Protein AF-A0AAE0T782-F1 (afdb_monomer)

Secondary structure (DSSP, 8-state):
-HHHHHHTT---SSS-GGGGGGSHHHHT-TTS-HHHHHHHHHHHHHHGGG-TTS-HHHHHHHTT---S---HHHHHHHHHHHHH---S-HHHHHHHHHHHHHHHTTS--TT-PPPPHHHHHHHHHHH---TTS-EEETT-TTTHHHHHHHHHHHHHTSTTPPPHHHHHHHHHHEEEEES-HHHHHHHHHHHHHTT-SS-EEEE--TTT--TTTT--EEEEEE---S-PPTT-----TT-SS----HHHHHHHHHHHTEEEEEEEEEEEETHHHH--SHHHHHHHHHHHHTTEEEEEEPPTTTBTTTB---EEEEEEETTHHHH-S--EEEE-S-EEE-SSTT--EEEEE-HHHHHS-TTEEEEEETTEEEEEEEETTTTEEEB-HHHHHHHHTS-HHHHHHHHHHHHHTTSS-HHHHEEEEEEEEEETTEEEEEEEEEE-HHHHHHHHHHH-HHHHHHHHHHHHHHHHHHHHHSS---HHHHHHHHHHHHHHHHHHHHTS-GGG---HHHHHHHHHHHHHHHHHHHHHHTT-PPP-----------HHHHHHHHHHHHHHHHHTTSS-TTBT-BSSTTHHHHHHHHHH-EETTEESS-SHHHHHHHHHHHHHHH--BSB-HHHHHHHHHHTS---TT-TTSGGG--

Mean predicted aligned error: 19.66 Å

Radius of gyration: 34.36 Å; Cα contacts (8 Å, |Δi|>4): 889; chains: 1; bounding box: 90×82×89 Å

Nearest PDB structures (foldseek):
  2okc-assembly1_A  TM=8.346E-01  e=3.094E-20  Bacteroides thetaiotaomicron VPI-5482
  2okc-assembly2_B  TM=7.590E-01  e=5.623E-20  Bacteroides thetaiotaomicron VPI-5482
  5ybb-assembly1_B  TM=7.592E-01  e=6.136E-19  Caldanaerobacter subterraneus subsp. tengcongensis MB4
  7vs4-assembly1_A  TM=6.029E-01  e=6.369E-18  Aquipseudomonas alcaligenes
  7eew-assembly1_A  TM=5.340E-01  e=2.665E-16  Vibrio vulnificus YJ016

Organism: NCBI:txid2493646

Sequence (646 aa):
MDKESESIGGKATFFAEDFSQYSWTKLLNNKLSGQERLDLYVRAITNMPNNPHIPQLFRDIFKGAFLPYNDPRTLWLFLKEINEFNYEHSENLGNAFEYLLSILGSQGDAGQFRTPRHIIDFIVEVVDPKKNETILDPACGTAGFLISAYKHILKQNKEKSLTPDEKLKLMNNLAGYDISPDMVKLALVNMYLHGFLEPKIHEYDTLTSDKRWDETFDVILANPPFMTPKGGIVPHKRFSIQANRAEVLFVDYIMEHLTIKGRAGIIVPEGIIFQSKNTYTALRKKLLEDGLFAVVSLPAGVFNPYSGVKTSILFFDNEVSKRTKDFLFVKIQNDGFDLGAQRRPIDKNDLPLANTDKSLVLYQSSKGSIEFKGDFSNDTFWATQAQIAEVFGVERSVITKHIKSIYEDNEVDKNSTCAFFAQVQKEGNRLVERQIEFYNLDIILSVGYRTNSKIAIEFRKWATKTLKEHLIKGYTINKKRIKQNYDEFIQAVNNIHALLPQETRLDTKNILELVKEFAPTFSSIDNYDKNKLSPIGKTKSKIKIAGEELVEAVRALKNELIKKGEATVLFAKEKNEGVLAGILGNVMQTVFGEDAYKTAEEKAAHLLYFIVKNHPFDDGNKRTGAFAFKNHPRDTHTTHAACRRK

pLDDT: mean 74.72, std 18.59, range [29.75, 98.81]

InterPro domains:
  IPR002052 DNA methylase, N-6 adenine-specific, conserved site [PS00092] (220-226)
  IPR003356 DNA methylase, adenine-specific [PF02384] (91-366)
  IPR003812 Fido domain [PF02661] (552-629)
  IPR003812 Fido domain [PS51459] (545-646)
  IPR011204 Virulence protein RhuM-like [PF13310] (416-491)
  IPR029063 S-adenosyl-L-methionine-dependent methyltransferase superfamily [G3DSA:3.40.50.150] (114-387)
  IPR029063 S-adenosyl-L-methionine-dependent methyltransferase superfamily [SSF53335] (17-435)
  IPR036597 Fido-like domain superfamily [SSF140931] (597-627)
  IPR038333 Type I restriction enzyme EcoKI-like, methylase subunit, N-terminal domain superfamily [G3DSA:1.20.1260.30] (2-113)
  IPR051537 DNA Adenine N(4)/N(6)-Methyltransferase [PTHR42933] (6-352)
  IPR053737 Type II TA System Toxin [G3DSA:1.20.120.1870] (550-631)

Structure (mmCIF, N/CA/C/O backbone):
data_AF-A0AAE0T782-F1
#
_entry.id   AF-A0AAE0T782-F1
#
loop_
_atom_site.group_PDB
_atom_site.id
_atom_site.type_symbol
_atom_site.label_atom_id
_atom_site.label_alt_id
_atom_site.label_comp_id
_atom_site.label_asym_id
_atom_site.label_entity_id
_atom_site.label_seq_id
_atom_site.pdbx_PDB_ins_code
_atom_site.Cartn_x
_atom_site.Cartn_y
_atom_site.Cartn_z
_atom_site.occupancy
_atom_site.B_iso_or_equiv
_atom_site.auth_seq_id
_atom_site.auth_comp_id
_atom_site.auth_asym_id
_atom_site.auth_atom_id
_atom_site.pdbx_PDB_model_num
ATOM 1 N N . MET A 1 1 ? -2.080 -20.834 -28.625 1.00 65.75 1 MET A N 1
ATOM 2 C CA . MET A 1 1 ? -2.727 -19.826 -29.502 1.00 65.75 1 MET A CA 1
ATOM 3 C C . MET A 1 1 ? -2.312 -19.956 -30.968 1.00 65.75 1 MET A C 1
ATOM 5 O O . MET A 1 1 ? -2.855 -20.851 -31.584 1.00 65.75 1 MET A O 1
ATOM 9 N N . ASP A 1 2 ? -1.373 -19.190 -31.551 1.00 78.25 2 ASP A N 1
ATOM 10 C CA . ASP A 1 2 ? -1.101 -19.295 -33.013 1.00 78.25 2 ASP A CA 1
ATOM 11 C C . ASP A 1 2 ? -0.655 -20.705 -33.444 1.00 78.25 2 ASP A C 1
ATOM 13 O O . ASP A 1 2 ? -1.287 -21.306 -34.304 1.00 78.25 2 ASP A O 1
ATOM 17 N N . LYS A 1 3 ? 0.339 -21.298 -32.765 1.00 76.75 3 LYS A N 1
ATOM 18 C CA . LYS A 1 3 ? 0.774 -22.688 -33.028 1.00 76.75 3 LYS A CA 1
ATOM 19 C C . LYS A 1 3 ? -0.339 -23.724 -32.851 1.00 76.75 3 LYS A C 1
ATOM 21 O O . LYS A 1 3 ? -0.349 -24.754 -33.510 1.00 76.75 3 LYS A O 1
ATOM 26 N N . GLU A 1 4 ? -1.240 -23.467 -31.913 1.00 73.75 4 GLU A N 1
ATOM 27 C CA . GLU A 1 4 ? -2.342 -24.362 -31.563 1.00 73.75 4 GLU A CA 1
ATOM 28 C C . GLU A 1 4 ? -3.444 -24.284 -32.625 1.00 73.75 4 GLU A C 1
ATOM 30 O O . GLU A 1 4 ? -3.885 -25.318 -33.113 1.00 73.75 4 GLU A O 1
ATOM 35 N N . SER A 1 5 ? -3.774 -23.069 -33.077 1.00 76.50 5 SER A N 1
ATOM 36 C CA . SER A 1 5 ? -4.624 -22.804 -34.243 1.00 76.50 5 SER A CA 1
ATOM 37 C C . SER A 1 5 ? -4.058 -23.492 -35.485 1.00 76.50 5 SER A C 1
ATOM 39 O O . SER A 1 5 ? -4.759 -24.260 -36.136 1.00 76.50 5 SER A O 1
ATOM 41 N N . GLU A 1 6 ? -2.767 -23.313 -35.771 1.00 81.56 6 GLU A N 1
ATOM 42 C CA . GLU A 1 6 ? -2.097 -23.959 -36.906 1.00 81.56 6 GLU A CA 1
ATOM 43 C C . GLU A 1 6 ? -2.102 -25.493 -36.796 1.00 81.56 6 GLU A C 1
ATOM 45 O O . GLU A 1 6 ? -2.339 -26.177 -37.791 1.00 81.56 6 GLU A O 1
ATOM 50 N N . SER A 1 7 ? -1.904 -26.054 -35.595 1.00 77.12 7 SER A N 1
ATOM 51 C CA . SER A 1 7 ? -1.893 -27.512 -35.388 1.00 77.12 7 SER A CA 1
ATOM 52 C C . SER A 1 7 ? -3.234 -28.195 -35.659 1.00 77.12 7 SER A C 1
ATOM 54 O O . SER A 1 7 ? -3.253 -29.377 -35.994 1.00 77.12 7 SER A O 1
ATOM 56 N N . ILE A 1 8 ? -4.343 -27.455 -35.562 1.00 83.69 8 ILE A N 1
ATOM 57 C CA . ILE A 1 8 ? -5.694 -27.943 -35.872 1.00 83.69 8 ILE A CA 1
ATOM 58 C C . ILE A 1 8 ? -6.179 -27.492 -37.263 1.00 83.69 8 ILE A C 1
ATOM 60 O O . ILE A 1 8 ? -7.358 -27.633 -37.579 1.00 83.69 8 ILE A O 1
ATOM 64 N N . GLY A 1 9 ? -5.283 -26.961 -38.108 1.00 77.62 9 GLY A N 1
ATOM 65 C CA . GLY A 1 9 ? -5.577 -26.537 -39.485 1.00 77.62 9 GLY A CA 1
ATOM 66 C C . GLY A 1 9 ? -6.096 -25.100 -39.636 1.00 77.62 9 GLY A C 1
ATOM 67 O O . GLY A 1 9 ? -6.513 -24.709 -40.727 1.00 77.62 9 GLY A O 1
ATOM 68 N N . GLY A 1 10 ? -6.078 -24.308 -38.564 1.00 81.94 10 GLY A N 1
ATOM 69 C CA . GLY A 1 10 ? -6.347 -22.871 -38.575 1.00 81.94 10 GLY A CA 1
ATOM 70 C C . GLY A 1 10 ? -5.168 -22.039 -39.096 1.00 81.94 10 GLY A C 1
ATOM 71 O O . GLY A 1 10 ? -4.111 -22.556 -39.453 1.00 81.94 10 GLY A O 1
ATOM 72 N N . LYS A 1 11 ? -5.351 -20.714 -39.155 1.00 81.06 11 LYS A N 1
ATOM 73 C CA . LYS A 1 11 ? -4.302 -19.751 -39.541 1.00 81.06 11 LYS A CA 1
ATOM 74 C C . LYS A 1 11 ? -3.772 -19.017 -38.308 1.00 81.06 11 LYS A C 1
ATOM 76 O O . LYS A 1 11 ? -4.518 -18.827 -37.344 1.00 81.06 11 LYS A O 1
ATOM 81 N N . ALA A 1 12 ? -2.514 -18.577 -38.358 1.00 82.75 12 ALA A N 1
ATOM 82 C CA . ALA A 1 12 ? -1.968 -17.644 -37.377 1.00 82.75 12 ALA A CA 1
ATOM 83 C C . ALA A 1 12 ? -2.740 -16.321 -37.420 1.00 82.75 12 ALA A C 1
ATOM 85 O O . ALA A 1 12 ? -2.994 -15.777 -38.498 1.00 82.75 12 ALA A O 1
ATOM 86 N N . THR A 1 13 ? -3.109 -15.817 -36.246 1.00 84.56 13 THR A N 1
ATOM 87 C CA . THR A 1 13 ? -3.874 -14.578 -36.099 1.00 84.56 13 THR A CA 1
ATOM 88 C C . THR A 1 13 ? -3.050 -13.467 -35.479 1.00 84.56 13 THR A C 1
ATOM 90 O O . THR A 1 13 ? -3.250 -12.333 -35.873 1.00 84.56 13 THR A O 1
ATOM 93 N N . PHE A 1 14 ? -2.116 -13.744 -34.561 1.00 83.81 14 PHE A N 1
ATOM 94 C CA . PHE A 1 14 ? -1.343 -12.688 -33.887 1.00 83.81 14 PHE A CA 1
ATOM 95 C C . PHE A 1 14 ? -0.068 -12.304 -34.648 1.00 83.81 14 PHE A C 1
ATOM 97 O O . PHE A 1 14 ? 0.276 -11.124 -34.754 1.00 83.81 14 PHE A O 1
ATOM 104 N N . PHE A 1 15 ? 0.630 -13.296 -35.201 1.00 88.19 15 PHE A N 1
ATOM 105 C CA . PHE A 1 15 ? 1.797 -13.112 -36.064 1.00 88.19 15 PHE A CA 1
ATOM 106 C C . PHE A 1 15 ? 1.426 -13.400 -37.525 1.00 88.19 15 PHE A C 1
ATOM 108 O O . PHE A 1 15 ? 1.904 -14.360 -38.130 1.00 88.19 15 PHE A O 1
ATOM 115 N N . ALA A 1 16 ? 0.547 -12.568 -38.083 1.00 87.69 16 ALA A N 1
ATOM 116 C CA . ALA A 1 16 ? 0.100 -12.637 -39.473 1.00 87.69 16 ALA A CA 1
ATOM 117 C C . ALA A 1 16 ? 0.809 -11.593 -40.357 1.00 87.69 16 ALA A C 1
ATOM 119 O O . ALA A 1 16 ? 1.458 -10.676 -39.851 1.00 87.69 16 ALA A O 1
ATOM 120 N N . GLU A 1 17 ? 0.698 -11.758 -41.679 1.00 90.25 17 GLU A N 1
ATOM 121 C CA . GLU A 1 17 ? 1.168 -10.788 -42.684 1.00 90.25 17 GLU A CA 1
ATOM 122 C C . GLU A 1 17 ? 2.631 -10.350 -42.451 1.00 90.25 17 GLU A C 1
ATOM 124 O O . GLU A 1 17 ? 3.511 -11.199 -42.244 1.00 90.25 17 GLU A O 1
ATOM 129 N N . ASP A 1 18 ? 2.892 -9.041 -42.443 1.00 89.69 18 ASP A N 1
ATOM 130 C CA . ASP A 1 18 ? 4.214 -8.434 -42.251 1.00 89.69 18 ASP A CA 1
ATOM 131 C C . ASP A 1 18 ? 4.828 -8.734 -40.871 1.00 89.69 18 ASP A C 1
ATOM 133 O O . ASP A 1 18 ? 6.042 -8.604 -40.680 1.00 89.69 18 ASP A O 1
ATOM 137 N N . PHE A 1 19 ? 4.018 -9.191 -39.910 1.00 91.31 19 PHE A N 1
ATOM 138 C CA . PHE A 1 19 ? 4.449 -9.550 -38.557 1.00 91.31 19 PHE A CA 1
ATOM 139 C C . PHE A 1 19 ? 4.755 -11.044 -38.392 1.00 91.31 19 PHE A C 1
ATOM 141 O O . PHE A 1 19 ? 5.338 -11.439 -37.381 1.00 91.31 19 PHE A O 1
ATOM 148 N N . SER A 1 20 ? 4.450 -11.884 -39.388 1.00 89.94 20 SER A N 1
ATOM 149 C CA . SER A 1 20 ? 4.714 -13.335 -39.345 1.00 89.94 20 SER A CA 1
ATOM 150 C C . SER A 1 20 ? 6.190 -13.689 -39.116 1.00 89.94 20 SER A C 1
ATOM 152 O O . SER A 1 20 ? 6.520 -14.669 -38.433 1.00 89.94 20 SER A O 1
ATOM 154 N N . GLN A 1 21 ? 7.095 -12.845 -39.620 1.00 89.44 21 GLN A N 1
ATOM 155 C CA . GLN A 1 21 ? 8.544 -12.960 -39.437 1.00 89.44 21 GLN A CA 1
ATOM 156 C C . GLN A 1 21 ? 8.998 -12.814 -37.975 1.00 89.44 21 GLN A C 1
ATOM 158 O O . GLN A 1 21 ? 10.066 -13.311 -37.624 1.00 89.44 21 GLN A O 1
ATOM 163 N N . TYR A 1 22 ? 8.191 -12.181 -37.120 1.00 91.62 22 TYR A N 1
ATOM 164 C CA . TYR A 1 22 ? 8.508 -11.945 -35.709 1.00 91.62 22 TYR A CA 1
ATOM 165 C C . TYR A 1 22 ? 8.000 -13.048 -34.774 1.00 91.62 22 TYR A C 1
ATOM 167 O O . TYR A 1 22 ? 8.195 -12.966 -33.562 1.00 91.62 22 TYR A O 1
ATOM 175 N N . SER A 1 23 ? 7.357 -14.087 -35.313 1.00 88.69 23 SER A N 1
ATOM 176 C CA . SER A 1 23 ? 6.890 -15.217 -34.508 1.00 88.69 23 SER A CA 1
ATOM 177 C C . SER A 1 23 ? 8.046 -15.926 -33.791 1.00 88.69 23 SER A C 1
ATOM 179 O O . SER A 1 23 ? 9.158 -16.051 -34.314 1.00 88.69 23 SER A O 1
ATOM 181 N N . TRP A 1 24 ? 7.761 -16.468 -32.603 1.00 87.00 24 TRP A N 1
ATOM 182 C CA . TRP A 1 24 ? 8.746 -17.172 -31.770 1.00 87.00 24 TRP A CA 1
ATOM 183 C C . TRP A 1 24 ? 9.476 -18.296 -32.528 1.00 87.00 24 TRP A C 1
ATOM 185 O O . TRP A 1 24 ? 10.688 -18.463 -32.409 1.00 87.00 24 TRP A O 1
ATOM 195 N N . THR A 1 25 ? 8.760 -19.025 -33.391 1.00 86.75 25 THR A N 1
ATOM 196 C CA . THR A 1 25 ? 9.325 -20.082 -34.246 1.00 86.75 25 THR A CA 1
ATOM 197 C C . THR A 1 25 ? 10.354 -19.546 -35.244 1.00 86.75 25 THR A C 1
ATOM 199 O O . THR A 1 25 ? 11.371 -20.192 -35.490 1.00 86.75 25 THR A O 1
ATOM 202 N N . LYS A 1 26 ? 10.101 -18.375 -35.843 1.00 88.94 26 LYS A N 1
ATOM 203 C CA . LYS A 1 26 ? 11.023 -17.751 -36.802 1.00 88.94 26 LYS A CA 1
ATOM 204 C C . LYS A 1 26 ? 12.241 -17.177 -36.091 1.00 88.94 26 LYS A C 1
ATOM 206 O O . LYS A 1 26 ? 13.353 -17.366 -36.574 1.00 88.94 26 LYS A O 1
ATOM 211 N N . LEU A 1 27 ? 12.039 -16.574 -34.922 1.00 88.62 27 LEU A N 1
ATOM 212 C CA . LEU A 1 27 ? 13.108 -16.041 -34.080 1.00 88.62 27 LEU A CA 1
ATOM 213 C C . LEU A 1 27 ? 14.097 -17.132 -33.622 1.00 88.62 27 LEU A C 1
ATOM 215 O O . LEU A 1 27 ? 15.313 -16.933 -33.641 1.00 88.62 27 LEU A O 1
ATOM 219 N N . LEU A 1 28 ? 13.585 -18.312 -33.264 1.00 88.69 28 LEU A N 1
ATOM 220 C CA . LEU A 1 28 ? 14.388 -19.462 -32.828 1.00 88.69 28 LEU A CA 1
ATOM 221 C C . LEU A 1 28 ? 14.870 -20.365 -33.965 1.00 88.69 28 LEU A C 1
ATOM 223 O O . LEU A 1 28 ? 15.383 -21.455 -33.723 1.00 88.69 28 LEU A O 1
ATOM 227 N N . ASN A 1 29 ? 14.733 -19.933 -35.215 1.00 89.38 29 ASN A N 1
ATOM 228 C CA . ASN A 1 29 ? 15.212 -20.719 -36.337 1.00 89.38 29 ASN A CA 1
ATOM 229 C C . ASN A 1 29 ? 16.744 -20.871 -36.274 1.00 89.38 29 ASN A C 1
ATOM 231 O O . ASN A 1 29 ? 17.482 -19.881 -36.266 1.00 89.38 29 ASN A O 1
ATOM 235 N N . ASN A 1 30 ? 17.218 -22.120 -36.285 1.00 87.56 30 ASN A N 1
ATOM 236 C CA . ASN A 1 30 ? 18.644 -22.465 -36.251 1.00 87.56 30 ASN A CA 1
ATOM 237 C C . ASN A 1 30 ? 19.419 -21.983 -37.488 1.00 87.56 30 ASN A C 1
ATOM 239 O O . ASN A 1 30 ? 20.644 -21.949 -37.458 1.00 87.56 30 ASN A O 1
ATOM 243 N N . LYS A 1 31 ? 18.725 -21.608 -38.571 1.00 91.00 31 LYS A N 1
ATOM 244 C CA . LYS A 1 31 ? 19.346 -21.042 -39.777 1.00 91.00 31 LYS A CA 1
ATOM 245 C C . LYS A 1 31 ? 19.765 -19.576 -39.624 1.00 91.00 31 LYS A C 1
ATOM 247 O O . LYS A 1 31 ? 20.553 -19.115 -40.437 1.00 91.00 31 LYS A O 1
ATOM 252 N N . LEU A 1 32 ? 19.242 -18.853 -38.629 1.00 90.75 32 LEU A N 1
ATOM 253 C CA . LEU A 1 32 ? 19.645 -17.469 -38.370 1.00 90.75 32 LEU A CA 1
ATOM 254 C C . LEU A 1 32 ? 21.014 -17.442 -37.686 1.00 90.75 32 LEU A C 1
ATOM 256 O O . LEU A 1 32 ? 21.202 -18.085 -36.643 1.00 90.75 32 LEU A O 1
ATOM 260 N N . SER A 1 33 ? 21.938 -16.648 -38.228 1.00 94.25 33 SER A N 1
ATOM 261 C CA . SER A 1 33 ? 23.155 -16.275 -37.511 1.00 94.25 33 SER A CA 1
ATOM 262 C C . SER A 1 33 ? 22.813 -15.486 -36.241 1.00 94.25 33 SER A C 1
ATOM 264 O O . SER A 1 33 ? 21.707 -14.963 -36.076 1.00 94.25 33 SER A O 1
ATOM 266 N N . GLY A 1 34 ? 23.772 -15.394 -35.314 1.00 91.62 34 GLY A N 1
ATOM 267 C CA . GLY A 1 34 ? 23.578 -14.636 -34.076 1.00 91.62 34 GLY A CA 1
ATOM 268 C C . GLY A 1 34 ? 23.180 -13.181 -34.343 1.00 91.62 34 GLY A C 1
ATOM 269 O O . GLY A 1 34 ? 22.225 -12.697 -33.737 1.00 91.62 34 GLY A O 1
ATOM 270 N N . GLN A 1 35 ? 23.876 -12.511 -35.267 1.00 93.62 35 GLN A N 1
ATOM 271 C CA . GLN A 1 35 ? 23.605 -11.112 -35.595 1.00 93.62 35 GLN A CA 1
ATOM 272 C C . GLN A 1 35 ? 22.237 -10.942 -36.265 1.00 93.62 35 GLN A C 1
ATOM 274 O O . GLN A 1 35 ? 21.455 -10.104 -35.836 1.00 93.62 35 GLN A O 1
ATOM 279 N N . GLU A 1 36 ? 21.890 -11.793 -37.237 1.00 95.00 36 GLU A N 1
ATOM 280 C CA . GLU A 1 36 ? 20.572 -11.735 -37.886 1.00 95.00 36 GLU A CA 1
ATOM 281 C C . GLU A 1 36 ? 19.429 -11.946 -36.888 1.00 95.00 36 GLU A C 1
ATOM 283 O O . GLU A 1 36 ? 18.388 -11.295 -36.989 1.00 95.00 36 GLU A O 1
ATOM 288 N N . ARG A 1 37 ? 19.610 -12.839 -35.904 1.00 94.12 37 ARG A N 1
ATOM 289 C CA . ARG A 1 37 ? 18.628 -13.054 -34.834 1.00 94.12 37 ARG A CA 1
ATOM 290 C C . ARG A 1 37 ? 18.493 -11.829 -33.937 1.00 94.12 37 ARG A C 1
ATOM 292 O O . ARG A 1 37 ? 17.372 -11.471 -33.589 1.00 94.12 37 ARG A O 1
ATOM 299 N N . LEU A 1 38 ? 19.609 -11.203 -33.570 1.00 92.25 38 LEU A N 1
ATOM 300 C CA . LEU A 1 38 ? 19.619 -9.969 -32.787 1.00 92.25 38 LEU A CA 1
ATOM 301 C C . LEU A 1 38 ? 18.879 -8.847 -33.520 1.00 92.25 38 LEU A C 1
ATOM 303 O O . LEU A 1 38 ? 17.950 -8.266 -32.963 1.00 92.25 38 LEU A O 1
ATOM 307 N N . ASP A 1 39 ? 19.201 -8.627 -34.791 1.00 93.88 39 ASP A N 1
ATOM 308 C CA . ASP A 1 39 ? 18.558 -7.607 -35.620 1.00 93.88 39 ASP A CA 1
ATOM 309 C C . ASP A 1 39 ? 17.062 -7.899 -35.823 1.00 93.88 39 ASP A C 1
ATOM 311 O O . ASP A 1 39 ? 16.228 -6.990 -35.821 1.00 93.88 39 ASP A O 1
ATOM 315 N N . LEU A 1 40 ? 16.689 -9.174 -35.987 1.00 93.88 40 LEU A N 1
ATOM 316 C CA . LEU A 1 40 ? 15.290 -9.595 -36.069 1.00 93.88 40 LEU A CA 1
ATOM 317 C C . LEU A 1 40 ? 14.548 -9.348 -34.750 1.00 93.88 40 LEU A C 1
ATOM 319 O O . LEU A 1 40 ? 13.430 -8.841 -34.785 1.00 93.88 40 LEU A O 1
ATOM 323 N N . TYR A 1 41 ? 15.158 -9.662 -33.605 1.00 92.19 41 TYR A N 1
ATOM 324 C CA . TYR A 1 41 ? 14.563 -9.433 -32.288 1.00 92.19 41 TYR A CA 1
ATOM 325 C C . TYR A 1 41 ? 14.351 -7.946 -32.010 1.00 92.19 41 TYR A C 1
ATOM 327 O O . TYR A 1 41 ? 13.267 -7.543 -31.595 1.00 92.19 41 TYR A O 1
ATOM 335 N N . VAL A 1 42 ? 15.363 -7.117 -32.288 1.00 91.94 42 VAL A N 1
ATOM 336 C CA . VAL A 1 42 ? 15.275 -5.661 -32.125 1.00 91.94 42 VAL A CA 1
ATOM 337 C C . VAL A 1 42 ? 14.172 -5.091 -33.017 1.00 91.94 42 VAL A C 1
ATOM 339 O O . VAL A 1 42 ? 13.340 -4.315 -32.544 1.00 91.94 42 VAL A O 1
ATOM 342 N N . ARG A 1 43 ? 14.089 -5.516 -34.286 1.00 93.31 43 ARG A N 1
ATOM 343 C CA . ARG A 1 43 ? 12.981 -5.127 -35.175 1.00 93.31 43 ARG A CA 1
ATOM 344 C C . ARG A 1 43 ? 11.627 -5.618 -34.671 1.00 93.31 43 ARG A C 1
ATOM 346 O O . ARG A 1 43 ? 10.662 -4.868 -34.778 1.00 93.31 43 ARG A O 1
ATOM 353 N N . ALA A 1 44 ? 11.549 -6.822 -34.107 1.00 91.50 44 ALA A N 1
ATOM 354 C CA . ALA A 1 44 ? 10.312 -7.355 -33.549 1.00 91.50 44 ALA A CA 1
ATOM 355 C C . ALA A 1 44 ? 9.796 -6.459 -32.417 1.00 91.50 44 ALA A C 1
ATOM 357 O O . ALA A 1 44 ? 8.704 -5.912 -32.533 1.00 91.50 44 ALA A O 1
ATOM 358 N N . ILE A 1 45 ? 10.592 -6.238 -31.364 1.00 88.88 45 ILE A N 1
ATOM 359 C CA . ILE A 1 45 ? 10.148 -5.484 -30.177 1.00 88.88 45 ILE A CA 1
ATOM 360 C C . ILE A 1 45 ? 9.844 -4.010 -30.480 1.00 88.88 45 ILE A C 1
ATOM 362 O O . ILE A 1 45 ? 8.963 -3.433 -29.851 1.00 88.88 45 ILE A O 1
ATOM 366 N N . THR A 1 46 ? 10.533 -3.414 -31.460 1.00 89.94 46 THR A N 1
ATOM 367 C CA . THR A 1 46 ? 10.326 -2.009 -31.854 1.00 89.94 46 THR A CA 1
ATOM 368 C C . THR A 1 46 ? 9.116 -1.814 -32.765 1.00 89.94 46 THR A C 1
ATOM 370 O O . THR A 1 46 ? 8.466 -0.774 -32.682 1.00 89.94 46 THR A O 1
ATOM 373 N N . ASN A 1 47 ? 8.775 -2.798 -33.607 1.00 91.62 47 ASN A N 1
ATOM 374 C CA . ASN A 1 47 ? 7.622 -2.714 -34.509 1.00 91.62 47 ASN A CA 1
ATOM 375 C C . ASN A 1 47 ? 6.342 -3.314 -33.927 1.00 91.62 47 ASN A C 1
ATOM 377 O O . ASN A 1 47 ? 5.259 -2.990 -34.412 1.00 91.62 47 ASN A O 1
ATOM 381 N N . MET A 1 48 ? 6.426 -4.146 -32.886 1.00 90.50 48 MET A N 1
ATOM 382 C CA . MET A 1 48 ? 5.249 -4.781 -32.290 1.00 90.50 48 MET A CA 1
ATOM 383 C C . MET A 1 48 ? 4.145 -3.813 -31.825 1.00 90.50 48 MET A C 1
ATOM 385 O O . MET A 1 48 ? 2.979 -4.174 -31.971 1.00 90.50 48 MET A O 1
ATOM 389 N N . PRO A 1 49 ? 4.429 -2.573 -31.368 1.00 90.25 49 PRO A N 1
ATOM 390 C CA . PRO A 1 49 ? 3.383 -1.584 -31.083 1.00 90.25 49 PRO A CA 1
ATOM 391 C C . PRO A 1 49 ? 2.485 -1.257 -32.280 1.00 90.25 49 PRO A C 1
ATOM 393 O O . PRO A 1 49 ? 1.351 -0.834 -32.090 1.00 90.25 49 PRO A O 1
ATOM 396 N N . ASN A 1 50 ? 2.974 -1.464 -33.504 1.00 92.81 50 ASN A N 1
ATOM 397 C CA . ASN A 1 50 ? 2.241 -1.195 -34.738 1.00 92.81 50 ASN A CA 1
ATOM 398 C C . ASN A 1 50 ? 1.510 -2.432 -35.276 1.00 92.81 50 ASN A C 1
ATOM 400 O O . ASN A 1 50 ? 0.893 -2.345 -36.333 1.00 92.81 50 ASN A O 1
ATOM 404 N N . ASN A 1 51 ? 1.574 -3.580 -34.589 1.00 91.25 51 ASN A N 1
ATOM 405 C CA . ASN A 1 51 ? 0.912 -4.798 -35.042 1.00 91.25 51 ASN A CA 1
ATOM 406 C C . ASN A 1 51 ? -0.618 -4.675 -34.859 1.00 91.25 51 ASN A C 1
ATOM 408 O O . ASN A 1 51 ? -1.104 -4.654 -33.719 1.00 91.25 51 ASN A O 1
ATOM 412 N N . PRO A 1 52 ? -1.407 -4.607 -35.952 1.00 90.75 52 PRO A N 1
ATOM 413 C CA . PRO A 1 52 ? -2.855 -4.450 -35.852 1.00 90.75 52 PRO A CA 1
ATOM 414 C C . PRO A 1 52 ? -3.535 -5.709 -35.299 1.00 90.75 52 PRO A C 1
ATOM 416 O O . PRO A 1 52 ? -4.648 -5.616 -34.784 1.00 90.75 52 PRO A O 1
ATOM 419 N N . HIS A 1 53 ? -2.864 -6.861 -35.362 1.00 89.44 53 HIS A N 1
ATOM 420 C CA . HIS A 1 53 ? -3.434 -8.165 -35.051 1.00 89.44 53 HIS A CA 1
ATOM 421 C C . HIS A 1 53 ? -3.305 -8.595 -33.581 1.00 89.44 53 HIS A C 1
ATOM 423 O O . HIS A 1 53 ? -3.902 -9.593 -33.180 1.00 89.44 53 HIS A O 1
ATOM 429 N N . ILE A 1 54 ? -2.546 -7.863 -32.759 1.00 84.19 54 ILE A N 1
ATOM 430 C CA . ILE A 1 54 ? -2.486 -8.096 -31.308 1.00 84.19 54 ILE A CA 1
ATOM 431 C C . ILE A 1 54 ? -3.408 -7.135 -30.542 1.00 84.19 54 ILE A C 1
ATOM 433 O O . ILE A 1 54 ? -3.646 -6.013 -30.998 1.00 84.19 54 ILE A O 1
ATOM 437 N N . PRO A 1 55 ? -3.908 -7.533 -29.357 1.00 81.12 55 PRO A N 1
ATOM 438 C CA . PRO A 1 55 ? -4.684 -6.650 -28.491 1.00 81.12 55 PRO A CA 1
ATOM 439 C C . PRO A 1 55 ? -3.944 -5.353 -28.147 1.00 81.12 55 PRO A C 1
ATOM 441 O O . PRO A 1 55 ? -2.716 -5.343 -28.024 1.00 81.12 55 PRO A O 1
ATOM 444 N N . GLN A 1 56 ? -4.704 -4.275 -27.917 1.00 82.44 56 GLN A N 1
ATOM 445 C CA . GLN A 1 56 ? -4.157 -2.959 -27.563 1.00 82.44 56 GLN A CA 1
ATOM 446 C C . GLN A 1 56 ? -3.205 -3.031 -26.361 1.00 82.44 56 GLN A C 1
ATOM 448 O O . GLN A 1 56 ? -2.126 -2.452 -26.410 1.00 82.44 56 GLN A O 1
ATOM 453 N N . LEU A 1 57 ? -3.549 -3.843 -25.359 1.00 79.81 57 LEU A N 1
ATOM 454 C CA . LEU A 1 57 ? -2.709 -4.142 -24.200 1.00 79.81 57 LEU A CA 1
ATOM 455 C C . LEU A 1 57 ? -1.264 -4.505 -24.580 1.00 79.81 57 LEU A C 1
ATOM 457 O O . LEU A 1 57 ? -0.313 -3.962 -24.024 1.00 79.81 57 LEU A O 1
ATOM 461 N N . PHE A 1 58 ? -1.082 -5.413 -25.541 1.00 79.75 58 PHE A N 1
ATOM 462 C CA . PHE A 1 58 ? 0.253 -5.836 -25.960 1.00 79.75 58 PHE A CA 1
ATOM 463 C C . PHE A 1 58 ? 0.969 -4.741 -26.747 1.00 79.75 58 PHE A C 1
ATOM 465 O O . PHE A 1 58 ? 2.171 -4.557 -26.563 1.00 79.75 58 PHE A O 1
ATOM 472 N N . ARG A 1 59 ? 0.247 -3.971 -27.573 1.00 85.25 59 ARG A N 1
ATOM 473 C CA . ARG A 1 59 ? 0.828 -2.801 -28.248 1.00 85.25 59 ARG A CA 1
ATOM 474 C C . ARG A 1 59 ? 1.367 -1.784 -27.242 1.00 85.25 59 ARG A C 1
ATOM 476 O O . ARG A 1 59 ? 2.473 -1.278 -27.425 1.00 85.25 59 ARG A O 1
ATOM 483 N N . ASP A 1 60 ? 0.623 -1.544 -26.165 1.00 78.19 60 ASP A N 1
ATOM 484 C CA . ASP A 1 60 ? 1.013 -0.625 -25.095 1.00 78.19 60 ASP A CA 1
ATOM 485 C C . ASP A 1 60 ? 2.231 -1.145 -24.314 1.00 78.19 60 ASP A C 1
ATOM 487 O O . ASP A 1 60 ? 3.157 -0.379 -24.046 1.00 78.19 60 ASP A O 1
ATOM 491 N N . ILE A 1 61 ? 2.296 -2.455 -24.033 1.00 77.75 61 ILE A N 1
ATOM 492 C CA . ILE A 1 61 ? 3.457 -3.096 -23.385 1.00 77.75 61 ILE A CA 1
ATOM 493 C C . ILE A 1 61 ? 4.737 -2.906 -24.215 1.00 77.75 61 ILE A C 1
ATOM 495 O O . ILE A 1 61 ? 5.785 -2.558 -23.666 1.00 77.75 61 ILE A O 1
ATOM 499 N N . PHE A 1 62 ? 4.666 -3.096 -25.536 1.00 82.12 62 PHE A N 1
ATOM 500 C CA . PHE A 1 62 ? 5.830 -2.951 -26.417 1.00 82.12 62 PHE A CA 1
ATOM 501 C C . PHE A 1 62 ? 6.190 -1.492 -26.738 1.00 82.12 62 PHE A C 1
ATOM 503 O O . PHE A 1 62 ? 7.232 -1.234 -27.344 1.00 82.12 62 PHE A O 1
ATOM 510 N N . LYS A 1 63 ? 5.361 -0.509 -26.364 1.00 82.50 63 LYS A N 1
ATOM 511 C CA . LYS A 1 63 ? 5.583 0.898 -26.719 1.00 82.50 63 LYS A CA 1
ATOM 512 C C . LYS A 1 63 ? 6.907 1.407 -26.145 1.00 82.50 63 LYS A C 1
ATOM 514 O O . LYS A 1 63 ? 7.092 1.474 -24.931 1.00 82.50 63 LYS A O 1
ATOM 519 N N . GLY A 1 64 ? 7.841 1.786 -27.017 1.00 78.38 64 GLY A N 1
ATOM 520 C CA . GLY A 1 64 ? 9.179 2.226 -26.606 1.00 78.38 64 GLY A CA 1
ATOM 521 C C . GLY A 1 64 ? 10.039 1.116 -25.986 1.00 78.38 64 GLY A C 1
ATOM 522 O O . GLY A 1 64 ? 10.977 1.421 -25.255 1.00 78.38 64 GLY A O 1
ATOM 523 N N . ALA A 1 65 ? 9.713 -0.158 -26.227 1.00 78.81 65 ALA A N 1
ATOM 524 C CA . ALA A 1 65 ? 10.561 -1.274 -25.828 1.00 78.81 65 ALA A CA 1
ATOM 525 C C . ALA A 1 65 ? 11.878 -1.256 -26.616 1.00 78.81 65 ALA A C 1
ATOM 527 O O . ALA A 1 65 ? 11.895 -1.055 -27.832 1.00 78.81 65 ALA A O 1
ATOM 528 N N . PHE A 1 66 ? 12.984 -1.501 -25.919 1.00 81.75 66 PHE A N 1
ATOM 529 C CA . PHE A 1 66 ? 14.308 -1.632 -26.515 1.00 81.75 66 PHE A CA 1
ATOM 530 C C . PHE A 1 66 ? 15.092 -2.737 -25.809 1.00 81.75 66 PHE A C 1
ATOM 532 O O . PHE A 1 66 ? 14.783 -3.118 -24.680 1.00 81.75 66 PHE A O 1
ATOM 539 N N . LEU A 1 67 ? 16.109 -3.264 -26.489 1.00 80.19 67 LEU A N 1
ATOM 540 C CA . LEU A 1 67 ? 17.021 -4.242 -25.911 1.00 80.19 67 LEU A CA 1
ATOM 541 C C . LEU A 1 67 ? 18.214 -3.493 -25.291 1.00 80.19 67 LEU A C 1
ATOM 543 O O . LEU A 1 67 ? 18.905 -2.782 -26.021 1.00 80.19 67 LEU A O 1
ATOM 547 N N . PRO A 1 68 ? 18.480 -3.620 -23.979 1.00 74.81 68 PRO A N 1
ATOM 548 C CA . PRO A 1 68 ? 19.520 -2.832 -23.311 1.00 74.81 68 PRO A CA 1
ATOM 549 C C . PRO A 1 68 ? 20.945 -3.354 -23.555 1.00 74.81 68 PRO A C 1
ATOM 551 O O . PRO A 1 68 ? 21.909 -2.750 -23.093 1.00 74.81 68 PRO A O 1
ATOM 554 N N . TYR A 1 69 ? 21.096 -4.471 -24.265 1.00 78.31 69 TYR A N 1
ATOM 555 C CA . TYR A 1 69 ? 22.379 -5.070 -24.612 1.00 78.31 69 TYR A CA 1
ATOM 556 C C . TYR A 1 69 ? 22.430 -5.403 -26.103 1.00 78.31 69 TYR A C 1
ATOM 558 O O . TYR A 1 69 ? 21.407 -5.651 -26.735 1.00 78.31 69 TYR A O 1
ATOM 566 N N . ASN A 1 70 ? 23.641 -5.428 -26.656 1.00 83.06 70 ASN A N 1
ATOM 567 C CA . ASN A 1 70 ? 23.880 -5.627 -28.087 1.00 83.06 70 ASN A CA 1
ATOM 568 C C . ASN A 1 70 ? 24.789 -6.841 -28.362 1.00 83.06 70 ASN A C 1
ATOM 570 O O . ASN A 1 70 ? 25.605 -6.815 -29.277 1.00 83.06 70 ASN A O 1
ATOM 574 N N . ASP A 1 71 ? 24.701 -7.882 -27.528 1.00 91.50 71 ASP A N 1
ATOM 575 C CA . ASP A 1 71 ? 25.481 -9.115 -27.682 1.00 91.50 71 ASP A CA 1
ATOM 576 C C . ASP A 1 71 ? 24.603 -10.274 -28.200 1.00 91.50 71 ASP A C 1
ATOM 578 O O . ASP A 1 71 ? 23.722 -10.752 -27.471 1.00 91.50 71 ASP A O 1
ATOM 582 N N . PRO A 1 72 ? 24.848 -10.775 -29.429 1.00 91.75 72 PRO A N 1
ATOM 583 C CA . PRO A 1 72 ? 24.097 -11.886 -30.010 1.00 91.75 72 PRO A CA 1
ATOM 584 C C . PRO A 1 72 ? 24.098 -13.165 -29.171 1.00 91.75 72 PRO A C 1
ATOM 586 O O . PRO A 1 72 ? 23.109 -13.902 -29.151 1.00 91.75 72 PRO A O 1
ATOM 589 N N . ARG A 1 73 ? 25.214 -13.456 -28.490 1.00 90.62 73 ARG A N 1
ATOM 590 C CA . ARG A 1 73 ? 25.358 -14.679 -27.694 1.00 90.62 73 ARG A CA 1
ATOM 591 C C . ARG A 1 73 ? 24.496 -14.618 -26.439 1.00 90.62 73 ARG A C 1
ATOM 593 O O . ARG A 1 73 ? 23.806 -15.589 -26.138 1.00 90.62 73 ARG A O 1
ATOM 600 N N . THR A 1 74 ? 24.506 -13.484 -25.746 1.00 88.19 74 THR A N 1
ATOM 601 C CA . THR A 1 74 ? 23.666 -13.221 -24.574 1.00 88.19 74 THR A CA 1
ATOM 602 C C . THR A 1 74 ? 22.188 -13.310 -24.936 1.00 88.19 74 THR A C 1
ATOM 604 O O . THR A 1 74 ? 21.449 -14.014 -24.250 1.00 88.19 74 THR A O 1
ATOM 607 N N . LEU A 1 75 ? 21.765 -12.698 -26.053 1.00 87.31 75 LEU A N 1
ATOM 608 C CA . LEU A 1 75 ? 20.384 -12.827 -26.528 1.00 87.31 75 LEU A CA 1
ATOM 609 C C . LEU A 1 75 ? 20.021 -14.292 -26.793 1.00 87.31 75 LEU A C 1
ATOM 611 O O . LEU A 1 75 ? 18.956 -14.745 -26.388 1.00 87.31 75 LEU A O 1
ATOM 615 N N . TRP A 1 76 ? 20.892 -15.046 -27.467 1.00 88.75 76 TRP A N 1
ATOM 616 C CA . TRP A 1 76 ? 20.626 -16.454 -27.757 1.00 88.75 76 TRP A CA 1
ATOM 617 C C . TRP A 1 76 ? 20.471 -17.298 -26.489 1.00 88.75 76 TRP A C 1
ATOM 619 O O . TRP A 1 76 ? 19.533 -18.088 -26.408 1.00 88.75 76 TRP A O 1
ATOM 629 N N . LEU A 1 77 ? 21.354 -17.116 -25.501 1.00 87.94 77 LEU A N 1
ATOM 630 C CA . LEU A 1 77 ? 21.249 -17.802 -24.212 1.00 87.94 77 LEU A CA 1
ATOM 631 C C . LEU A 1 77 ? 19.920 -17.470 -23.529 1.00 87.94 77 LEU A C 1
ATOM 633 O O . LEU A 1 77 ? 19.198 -18.382 -23.143 1.00 87.94 77 LEU A O 1
ATOM 637 N N . PHE A 1 78 ? 19.554 -16.188 -23.475 1.00 83.75 78 PHE A N 1
ATOM 638 C CA . PHE A 1 78 ? 18.275 -15.750 -22.919 1.00 83.75 78 PHE A CA 1
ATOM 639 C C . PHE A 1 78 ? 17.075 -16.387 -23.635 1.00 83.75 78 PHE A C 1
ATOM 641 O O . PHE A 1 78 ? 16.209 -16.976 -22.995 1.00 83.75 78 PHE A O 1
ATOM 648 N N . LEU A 1 79 ? 17.027 -16.315 -24.968 1.00 84.81 79 LEU A N 1
ATOM 649 C CA . LEU A 1 79 ? 15.920 -16.869 -25.751 1.00 84.81 79 LEU A CA 1
ATOM 650 C C . LEU A 1 79 ? 15.801 -18.388 -25.600 1.00 84.81 79 LEU A C 1
ATOM 652 O O . LEU A 1 79 ? 14.688 -18.912 -25.602 1.00 84.81 79 LEU A O 1
ATOM 656 N N . LYS A 1 80 ? 16.930 -19.092 -25.462 1.00 86.00 80 LYS A N 1
ATOM 657 C CA . LYS A 1 80 ? 16.945 -20.535 -25.231 1.00 86.00 80 LYS A CA 1
ATOM 658 C C . LYS A 1 80 ? 16.334 -20.887 -23.872 1.00 86.00 80 LYS A C 1
ATOM 660 O O . LYS A 1 80 ? 15.450 -21.736 -23.836 1.00 86.00 80 LYS A O 1
ATOM 665 N N . GLU A 1 81 ? 16.742 -20.200 -22.805 1.00 83.06 81 GLU A N 1
ATOM 666 C CA . GLU A 1 81 ? 16.182 -20.390 -21.456 1.00 83.06 81 GLU A CA 1
ATOM 667 C C . GLU A 1 81 ? 14.667 -20.141 -21.435 1.00 83.06 81 GLU A C 1
ATOM 669 O O . GLU A 1 81 ? 13.901 -20.959 -20.932 1.00 83.06 81 GLU A O 1
ATOM 674 N N . ILE A 1 82 ? 14.202 -19.051 -22.059 1.00 79.00 82 ILE A N 1
ATOM 675 C CA . ILE A 1 82 ? 12.763 -18.757 -22.150 1.00 79.00 82 ILE A CA 1
ATOM 676 C C . ILE A 1 82 ? 12.017 -19.823 -22.966 1.00 79.00 82 ILE A C 1
ATOM 678 O O . ILE A 1 82 ? 10.886 -20.167 -22.636 1.00 79.00 82 ILE A O 1
ATOM 682 N N . ASN A 1 83 ? 12.627 -20.372 -24.020 1.00 82.25 83 ASN A N 1
ATOM 683 C CA . ASN A 1 83 ? 11.993 -21.396 -24.852 1.00 82.25 83 ASN A CA 1
ATOM 684 C C . ASN A 1 83 ? 11.819 -22.750 -24.147 1.00 82.25 83 ASN A C 1
ATOM 686 O O . ASN A 1 83 ? 10.936 -23.516 -24.526 1.00 82.25 83 ASN A O 1
ATOM 690 N N . GLU A 1 84 ? 12.665 -23.064 -23.166 1.00 79.44 84 GLU A N 1
ATOM 691 C CA . GLU A 1 84 ? 12.550 -24.286 -22.359 1.00 79.44 84 GLU A CA 1
ATOM 692 C C . GLU A 1 84 ? 11.448 -24.177 -21.290 1.00 79.44 84 GLU A C 1
ATOM 694 O O . GLU A 1 84 ? 11.031 -25.185 -20.717 1.00 79.44 84 GLU A O 1
ATOM 699 N N . PHE A 1 85 ? 10.917 -22.973 -21.055 1.00 68.50 85 PHE A N 1
ATOM 700 C CA . PHE A 1 85 ? 9.840 -22.752 -20.104 1.00 68.50 85 PHE A CA 1
ATOM 701 C C . PHE A 1 85 ? 8.503 -23.285 -20.648 1.00 68.50 85 PHE A C 1
ATOM 703 O O . PHE A 1 85 ? 7.978 -22.794 -21.649 1.00 68.50 85 PHE A O 1
ATOM 710 N N . ASN A 1 86 ? 7.923 -24.279 -19.968 1.00 64.12 86 ASN A N 1
ATOM 711 C CA . ASN A 1 86 ? 6.611 -24.833 -20.307 1.00 64.12 86 ASN A CA 1
ATOM 712 C C . ASN A 1 86 ? 5.517 -24.262 -19.386 1.00 64.12 86 ASN A C 1
ATOM 714 O O . ASN A 1 86 ? 5.680 -24.211 -18.166 1.00 64.12 86 ASN A O 1
ATOM 718 N N . TYR A 1 87 ? 4.394 -23.834 -19.966 1.00 59.62 87 TYR A N 1
ATOM 719 C CA . TYR A 1 87 ? 3.334 -23.099 -19.271 1.00 59.62 87 TYR A CA 1
ATOM 720 C C . TYR A 1 87 ? 2.034 -23.914 -19.248 1.00 59.62 87 TYR A C 1
ATOM 722 O O . TYR A 1 87 ? 1.210 -23.788 -20.147 1.00 59.62 87 TYR A O 1
ATOM 730 N N . GLU A 1 88 ? 1.820 -24.729 -18.213 1.00 53.78 88 GLU A N 1
ATOM 731 C CA . GLU A 1 88 ? 0.560 -25.487 -18.065 1.00 53.78 88 GLU A CA 1
ATOM 732 C C . GLU A 1 88 ? -0.473 -24.785 -17.163 1.00 53.78 88 GLU A C 1
ATOM 734 O O . GLU A 1 88 ? -1.661 -25.072 -17.249 1.00 53.78 88 GLU A O 1
ATOM 739 N N . HIS A 1 89 ? -0.050 -23.838 -16.313 1.00 57.03 89 HIS A N 1
ATOM 740 C CA . HIS A 1 89 ? -0.926 -23.167 -15.342 1.00 57.03 89 HIS A CA 1
ATOM 741 C C . HIS A 1 89 ? -0.637 -21.657 -15.290 1.00 57.03 89 HIS A C 1
ATOM 743 O O . HIS A 1 89 ? 0.419 -21.239 -14.813 1.00 57.03 89 HIS A O 1
ATOM 749 N N . SER A 1 90 ? -1.582 -20.825 -15.745 1.00 57.28 90 SER A N 1
ATOM 750 C CA . SER A 1 90 ? -1.431 -19.359 -15.816 1.00 57.28 90 SER A CA 1
ATOM 751 C C . SER A 1 90 ? -1.129 -18.705 -14.459 1.00 57.28 90 SER A C 1
ATOM 753 O O . SER A 1 90 ? -0.361 -17.750 -14.391 1.00 57.28 90 SER A O 1
ATOM 755 N N . GLU A 1 91 ? -1.662 -19.252 -13.363 1.00 62.69 91 GLU A N 1
ATOM 756 C CA . GLU A 1 91 ? -1.423 -18.741 -12.006 1.00 62.69 91 GLU A CA 1
ATOM 757 C C . GLU A 1 91 ? 0.035 -18.923 -11.548 1.00 62.69 91 GLU A C 1
ATOM 759 O O . GLU A 1 91 ? 0.601 -18.044 -10.895 1.00 62.69 91 GLU A O 1
ATOM 764 N N . ASN A 1 92 ? 0.685 -20.018 -11.956 1.00 65.75 92 ASN A N 1
ATOM 765 C CA . ASN A 1 92 ? 2.094 -20.263 -11.639 1.00 65.75 92 ASN A CA 1
ATOM 766 C C . ASN A 1 92 ? 3.005 -19.252 -12.339 1.00 65.75 92 ASN A C 1
ATOM 768 O O . ASN A 1 92 ? 4.019 -18.849 -11.772 1.00 65.75 92 ASN A O 1
ATOM 772 N N . LEU A 1 93 ? 2.620 -18.797 -13.534 1.00 68.75 93 LEU A N 1
ATOM 773 C CA . LEU A 1 93 ? 3.362 -17.781 -14.269 1.00 68.75 93 LEU A CA 1
ATOM 774 C C . LEU A 1 93 ? 3.259 -16.403 -13.606 1.00 68.75 93 LEU A C 1
ATOM 776 O O . LEU A 1 93 ? 4.279 -15.741 -13.426 1.00 68.75 93 LEU A O 1
ATOM 780 N N . GLY A 1 94 ? 2.057 -15.996 -13.188 1.00 68.25 94 GLY A N 1
ATOM 781 C CA . GLY A 1 94 ? 1.870 -14.759 -12.424 1.00 68.25 94 GLY A CA 1
ATOM 782 C C . GLY A 1 94 ? 2.678 -14.755 -11.123 1.00 68.25 94 GLY A C 1
ATOM 783 O O . GLY A 1 94 ? 3.396 -13.797 -10.839 1.00 68.25 94 GLY A O 1
ATOM 784 N N . ASN A 1 95 ? 2.648 -15.859 -10.371 1.00 69.38 95 ASN A N 1
ATOM 785 C CA . ASN A 1 95 ? 3.419 -15.992 -9.131 1.00 69.38 95 ASN A CA 1
ATOM 786 C C . ASN A 1 95 ? 4.943 -16.009 -9.378 1.00 69.38 95 ASN A C 1
ATOM 788 O O . ASN A 1 95 ? 5.692 -15.412 -8.605 1.00 69.38 95 ASN A O 1
ATOM 792 N N . ALA A 1 96 ? 5.416 -16.650 -10.453 1.00 68.31 96 ALA A N 1
ATOM 793 C CA . ALA A 1 96 ? 6.831 -16.639 -10.831 1.00 68.31 96 ALA A CA 1
ATOM 794 C C . ALA A 1 96 ? 7.302 -15.239 -11.252 1.00 68.31 96 ALA A C 1
ATOM 796 O O . ALA A 1 96 ? 8.394 -14.814 -10.874 1.00 68.31 96 ALA A O 1
ATOM 797 N N . PHE A 1 97 ? 6.469 -14.496 -11.984 1.00 71.50 97 PHE A N 1
ATOM 798 C CA . PHE A 1 97 ? 6.752 -13.111 -12.352 1.00 71.50 97 PHE A CA 1
ATOM 799 C C . PHE A 1 97 ? 6.843 -12.208 -11.116 1.00 71.50 97 PHE A C 1
ATOM 801 O O . PHE A 1 97 ? 7.796 -11.448 -10.976 1.00 71.50 97 PHE A O 1
ATOM 808 N N . GLU A 1 98 ? 5.920 -12.354 -10.165 1.00 69.38 98 GLU A N 1
ATOM 809 C CA . GLU A 1 98 ? 5.967 -11.674 -8.864 1.00 69.38 98 GLU A CA 1
ATOM 810 C C . GLU A 1 98 ? 7.227 -12.008 -8.058 1.00 69.38 98 GLU A C 1
ATOM 812 O O . GLU A 1 98 ? 7.862 -11.120 -7.482 1.00 69.38 98 GLU A O 1
ATOM 817 N N . TYR A 1 99 ? 7.647 -13.274 -8.063 1.00 70.88 99 TYR A N 1
ATOM 818 C CA . TYR A 1 99 ? 8.901 -13.679 -7.439 1.00 70.88 99 TYR A CA 1
ATOM 819 C C . TYR A 1 99 ? 10.109 -13.008 -8.108 1.00 70.88 99 TYR A C 1
ATOM 821 O O . TYR A 1 99 ? 10.952 -12.436 -7.415 1.00 70.88 99 TYR A O 1
ATOM 829 N N . LEU A 1 100 ? 10.166 -12.980 -9.442 1.00 67.69 100 LEU A N 1
ATOM 830 C CA . LEU A 1 100 ? 11.223 -12.275 -10.173 1.00 67.69 100 LEU A CA 1
ATOM 831 C C . LEU A 1 100 ? 11.234 -10.777 -9.856 1.00 67.69 100 LEU A C 1
ATOM 833 O O . LEU A 1 100 ? 12.295 -10.223 -9.581 1.00 67.69 100 LEU A O 1
ATOM 837 N N . LEU A 1 101 ? 10.069 -10.126 -9.822 1.00 68.44 101 LEU A N 1
ATOM 838 C CA . LEU A 1 101 ? 9.946 -8.720 -9.431 1.00 68.44 101 LEU A CA 1
ATOM 839 C C . LEU A 1 101 ? 10.455 -8.469 -8.006 1.00 68.44 101 LEU A C 1
ATOM 841 O O . LEU A 1 101 ? 11.061 -7.425 -7.753 1.00 68.44 101 LEU A O 1
ATOM 845 N N . SER A 1 102 ? 10.247 -9.420 -7.089 1.00 65.75 102 SER A N 1
ATOM 846 C CA . SER A 1 102 ? 10.759 -9.333 -5.717 1.00 65.75 102 SER A CA 1
ATOM 847 C C . SER A 1 102 ? 12.289 -9.408 -5.646 1.00 65.75 102 SER A C 1
ATOM 849 O O . SER A 1 102 ? 12.893 -8.740 -4.810 1.00 65.75 102 SER A O 1
ATOM 851 N N . ILE A 1 103 ? 12.925 -10.154 -6.558 1.00 63.28 103 ILE A N 1
ATOM 852 C CA . ILE A 1 103 ? 14.388 -10.235 -6.668 1.00 63.28 103 ILE A CA 1
ATOM 853 C C . ILE A 1 103 ? 14.940 -8.988 -7.361 1.00 63.28 103 ILE A C 1
ATOM 855 O O . ILE A 1 103 ? 15.876 -8.369 -6.858 1.00 63.28 103 ILE A O 1
ATOM 859 N N . LEU A 1 104 ? 14.364 -8.597 -8.499 1.00 57.59 104 LEU A N 1
ATOM 860 C CA . LEU A 1 104 ? 14.832 -7.467 -9.307 1.00 57.59 104 LEU A CA 1
ATOM 861 C C . LEU A 1 104 ? 14.718 -6.140 -8.553 1.00 57.59 104 LEU A C 1
ATOM 863 O O . LEU A 1 104 ? 15.607 -5.301 -8.657 1.00 57.59 104 LEU A O 1
ATOM 867 N N . GLY A 1 105 ? 13.687 -5.981 -7.718 1.00 51.12 105 GLY A N 1
ATOM 868 C CA . GLY A 1 105 ? 13.554 -4.808 -6.857 1.00 51.12 105 GLY A CA 1
ATOM 869 C C . GLY A 1 105 ? 14.741 -4.609 -5.910 1.00 51.12 105 GLY A C 1
ATOM 870 O O . GLY A 1 105 ? 15.012 -3.480 -5.508 1.00 51.12 105 GLY A O 1
ATOM 871 N N . SER A 1 106 ? 15.459 -5.677 -5.524 1.00 46.72 106 SER A N 1
ATOM 872 C CA . SER A 1 106 ? 16.587 -5.594 -4.576 1.00 46.72 106 SER A CA 1
ATOM 873 C C . SER A 1 106 ? 17.813 -4.874 -5.148 1.00 46.72 106 SER A C 1
ATOM 875 O O . SER A 1 106 ? 18.680 -4.446 -4.384 1.00 46.72 106 SER A O 1
ATOM 877 N N . GLN A 1 107 ? 17.860 -4.675 -6.470 1.00 42.41 107 GLN A N 1
ATOM 878 C CA . GLN A 1 107 ? 18.923 -3.964 -7.180 1.00 42.41 107 GLN A CA 1
ATOM 879 C C . GLN A 1 107 ? 18.552 -2.498 -7.465 1.00 42.41 107 GLN A C 1
ATOM 881 O O . GLN A 1 107 ? 18.507 -2.054 -8.601 1.00 42.41 107 GLN A O 1
ATOM 886 N N . GLY A 1 108 ? 18.314 -1.731 -6.400 1.00 42.16 108 GLY A N 1
ATOM 887 C CA . GLY A 1 108 ? 18.919 -0.403 -6.228 1.00 42.16 108 GLY A CA 1
ATOM 888 C C . GLY A 1 108 ? 18.618 0.759 -7.187 1.00 42.16 108 GLY A C 1
ATOM 889 O O . GLY A 1 108 ? 19.249 1.798 -6.991 1.00 42.16 108 GLY A O 1
ATOM 890 N N . ASP A 1 109 ? 17.698 0.678 -8.151 1.00 40.66 109 ASP A N 1
ATOM 891 C CA . ASP A 1 109 ? 17.347 1.877 -8.925 1.00 40.66 109 ASP A CA 1
ATOM 892 C C . ASP A 1 109 ? 16.496 2.855 -8.097 1.00 40.66 109 ASP A C 1
ATOM 894 O O . ASP A 1 109 ? 15.502 2.511 -7.448 1.00 40.66 109 ASP A O 1
ATOM 898 N N . ALA A 1 110 ? 16.961 4.105 -8.059 1.00 39.19 110 ALA A N 1
ATOM 899 C CA . ALA A 1 110 ? 16.543 5.123 -7.108 1.00 39.19 110 ALA A CA 1
ATOM 900 C C . ALA A 1 110 ? 15.027 5.401 -7.150 1.00 39.19 110 ALA A C 1
ATOM 902 O O . ALA A 1 110 ? 14.521 6.045 -8.066 1.00 39.19 110 ALA A O 1
ATOM 903 N N . GLY A 1 111 ? 14.317 5.002 -6.088 1.00 45.28 111 GLY A N 1
ATOM 904 C CA . GLY A 1 111 ? 12.981 5.515 -5.754 1.00 45.28 111 GLY A CA 1
ATOM 905 C C . GLY A 1 111 ? 11.793 4.595 -6.044 1.00 45.28 111 GLY A C 1
ATOM 906 O O . GLY A 1 111 ? 10.662 4.990 -5.766 1.00 45.28 111 GLY A O 1
ATOM 907 N N . GLN A 1 112 ? 12.012 3.377 -6.543 1.00 53.72 112 GLN A N 1
ATOM 908 C CA . GLN A 1 112 ? 10.939 2.418 -6.829 1.00 53.72 112 GLN A CA 1
ATOM 909 C C . GLN A 1 112 ? 10.742 1.450 -5.652 1.00 53.72 112 GLN A C 1
ATOM 911 O O . GLN A 1 112 ? 11.202 0.310 -5.654 1.00 53.72 112 GLN A O 1
ATOM 916 N N . PHE A 1 113 ? 10.084 1.924 -4.594 1.00 59.94 113 PHE A N 1
ATOM 917 C CA . PHE A 1 113 ? 9.841 1.131 -3.387 1.00 59.94 113 PHE A CA 1
ATOM 918 C C . PHE A 1 113 ? 8.793 0.038 -3.650 1.00 59.94 113 PHE A C 1
ATOM 920 O O . PHE A 1 113 ? 7.645 0.335 -3.975 1.00 59.94 113 PHE A O 1
ATOM 927 N N . ARG A 1 114 ? 9.161 -1.237 -3.480 1.00 74.69 114 ARG A N 1
ATOM 928 C CA . ARG A 1 114 ? 8.204 -2.355 -3.498 1.00 74.69 114 ARG A CA 1
ATOM 929 C C . ARG A 1 114 ? 7.627 -2.578 -2.103 1.00 74.69 114 ARG A C 1
ATOM 931 O O . ARG A 1 114 ? 8.356 -2.575 -1.111 1.00 74.69 114 ARG A O 1
ATOM 938 N N . THR A 1 115 ? 6.321 -2.807 -2.029 1.00 86.69 115 THR A N 1
ATOM 939 C CA . THR A 1 115 ? 5.655 -3.189 -0.779 1.00 86.69 115 THR A CA 1
ATOM 940 C C . THR A 1 115 ? 5.824 -4.692 -0.547 1.00 86.69 115 THR A C 1
ATOM 942 O O . THR A 1 115 ? 5.485 -5.469 -1.443 1.00 86.69 115 THR A O 1
ATOM 945 N N . PRO A 1 116 ? 6.321 -5.138 0.622 1.00 88.19 116 PRO A N 1
ATOM 946 C CA . PRO A 1 116 ? 6.398 -6.561 0.932 1.00 88.19 116 PRO A CA 1
ATOM 947 C C . PRO A 1 116 ? 5.022 -7.233 0.882 1.00 88.19 116 PRO A C 1
ATOM 949 O O . PRO A 1 116 ? 4.035 -6.677 1.369 1.00 88.19 116 PRO A O 1
ATOM 952 N N . ARG A 1 117 ? 4.958 -8.445 0.319 1.00 85.75 117 ARG A N 1
ATOM 953 C CA . ARG A 1 117 ? 3.693 -9.144 0.045 1.00 85.75 117 ARG A CA 1
ATOM 954 C C . ARG A 1 117 ? 2.849 -9.366 1.301 1.00 85.75 117 ARG A C 1
ATOM 956 O O . ARG A 1 117 ? 1.661 -9.083 1.278 1.00 85.75 117 ARG A O 1
ATOM 963 N N . HIS A 1 118 ? 3.461 -9.775 2.410 1.00 90.25 118 HIS A N 1
ATOM 964 C CA . HIS A 1 118 ? 2.749 -9.999 3.673 1.00 90.25 118 HIS A CA 1
ATOM 965 C C . HIS A 1 118 ? 2.155 -8.714 4.267 1.00 90.25 118 HIS A C 1
ATOM 967 O O . HIS A 1 118 ? 1.139 -8.778 4.952 1.00 90.25 118 HIS A O 1
ATOM 973 N N . ILE A 1 119 ? 2.744 -7.547 3.981 1.00 94.12 119 ILE A N 1
ATOM 974 C CA . ILE A 1 119 ? 2.182 -6.247 4.372 1.00 94.12 119 ILE A CA 1
ATOM 975 C C . ILE A 1 119 ? 0.994 -5.887 3.479 1.00 94.12 119 ILE A C 1
ATOM 977 O O . ILE A 1 119 ? -0.024 -5.431 3.993 1.00 94.12 119 ILE A O 1
ATOM 981 N N . ILE A 1 120 ? 1.099 -6.120 2.164 1.00 94.81 120 ILE A N 1
ATOM 982 C CA . ILE A 1 120 ? -0.027 -5.956 1.231 1.00 94.81 120 ILE A CA 1
ATOM 983 C C . ILE A 1 120 ? -1.210 -6.807 1.698 1.00 94.81 120 ILE A C 1
ATOM 985 O O . ILE A 1 120 ? -2.306 -6.282 1.875 1.00 94.81 120 ILE A O 1
ATOM 989 N N . ASP A 1 121 ? -0.970 -8.098 1.928 1.00 92.12 121 ASP A N 1
ATOM 990 C CA . ASP A 1 121 ? -2.014 -9.057 2.280 1.00 92.12 121 ASP A CA 1
ATOM 991 C C . ASP A 1 121 ? -2.661 -8.705 3.628 1.00 92.12 121 ASP A C 1
ATOM 993 O O . ASP A 1 121 ? -3.883 -8.723 3.730 1.00 92.12 121 ASP A O 1
ATOM 997 N N . PHE A 1 122 ? -1.873 -8.276 4.624 1.00 93.88 122 PHE A N 1
ATOM 998 C CA . PHE A 1 122 ? -2.401 -7.766 5.895 1.00 93.88 122 PHE A CA 1
ATOM 999 C C . PHE A 1 122 ? -3.337 -6.564 5.698 1.00 93.88 122 PHE A C 1
ATOM 1001 O O . PHE A 1 122 ? -4.429 -6.528 6.259 1.00 93.88 122 PHE A O 1
ATOM 1008 N N . ILE A 1 123 ? -2.936 -5.574 4.895 1.00 95.19 123 ILE A N 1
ATOM 1009 C CA . ILE A 1 123 ? -3.761 -4.382 4.648 1.00 95.19 123 ILE A CA 1
ATOM 1010 C C . ILE A 1 123 ? -5.050 -4.763 3.915 1.00 95.19 123 ILE A C 1
ATOM 1012 O O . ILE A 1 123 ? -6.124 -4.309 4.305 1.00 95.19 123 ILE A O 1
ATOM 1016 N N . VAL A 1 124 ? -4.951 -5.597 2.877 1.00 96.50 124 VAL A N 1
ATOM 1017 C CA . VAL A 1 124 ? -6.104 -6.089 2.109 1.00 96.50 124 VAL A CA 1
ATOM 1018 C C . VAL A 1 124 ? -7.064 -6.859 3.008 1.00 96.50 124 VAL A C 1
ATOM 1020 O O . VAL A 1 124 ? -8.271 -6.668 2.904 1.00 96.50 124 VAL A O 1
ATOM 1023 N N . GLU A 1 125 ? -6.547 -7.682 3.917 1.00 92.25 125 GLU A N 1
ATOM 1024 C CA . GLU A 1 125 ? -7.358 -8.448 4.858 1.00 92.25 125 GLU A CA 1
ATOM 1025 C C . GLU A 1 125 ? -8.091 -7.546 5.861 1.00 92.25 125 GLU A C 1
ATOM 1027 O O . GLU A 1 125 ? -9.278 -7.753 6.105 1.00 92.25 125 GLU A O 1
ATOM 1032 N N . VAL A 1 126 ? -7.427 -6.511 6.393 1.00 86.25 126 VAL A N 1
ATOM 1033 C CA . VAL A 1 126 ? -8.053 -5.559 7.329 1.00 86.25 126 VAL A CA 1
ATOM 1034 C C . VAL A 1 126 ? -9.092 -4.671 6.637 1.00 86.25 126 VAL A C 1
ATOM 1036 O O . VAL A 1 126 ? -10.151 -4.413 7.214 1.00 86.25 126 VAL A O 1
ATOM 1039 N N . VAL A 1 127 ? -8.799 -4.191 5.422 1.00 93.31 127 VAL A N 1
ATOM 1040 C CA . VAL A 1 127 ? -9.722 -3.356 4.629 1.00 93.31 127 VAL A CA 1
ATOM 1041 C C . VAL A 1 127 ? -10.883 -4.182 4.083 1.00 93.31 127 VAL A C 1
ATOM 1043 O O . VAL A 1 127 ? -11.996 -3.680 3.979 1.00 93.31 127 VAL A O 1
ATOM 1046 N N . ASP A 1 128 ? -10.649 -5.451 3.772 1.00 94.25 128 ASP A N 1
ATOM 1047 C CA . ASP A 1 128 ? -11.666 -6.429 3.407 1.00 94.25 128 ASP A CA 1
ATOM 1048 C C . ASP A 1 128 ? -12.531 -6.043 2.176 1.00 94.25 128 ASP A C 1
ATOM 1050 O O . ASP A 1 128 ? -13.750 -5.867 2.297 1.00 94.25 128 ASP A O 1
ATOM 1054 N N . PRO A 1 129 ? -11.938 -5.868 0.975 1.00 96.62 129 PRO A N 1
ATOM 1055 C CA . PRO A 1 129 ? -12.669 -5.501 -0.242 1.00 96.62 129 PRO A CA 1
ATOM 1056 C C . PRO A 1 129 ? -13.645 -6.596 -0.707 1.00 96.62 129 PRO A C 1
ATOM 1058 O O . PRO A 1 129 ? -13.401 -7.789 -0.514 1.00 96.62 129 PRO A O 1
ATOM 1061 N N . LYS A 1 130 ? -14.748 -6.201 -1.357 1.00 95.56 130 LYS A N 1
ATOM 1062 C CA . LYS A 1 130 ? -15.855 -7.070 -1.795 1.00 95.56 130 LYS A CA 1
ATOM 1063 C C . LYS A 1 130 ? -16.048 -7.053 -3.310 1.00 95.56 130 LYS A C 1
ATOM 1065 O O . LYS A 1 130 ? -15.734 -6.094 -4.002 1.00 95.56 130 LYS A O 1
ATOM 1070 N N . LYS A 1 131 ? -16.667 -8.118 -3.835 1.00 94.81 131 LYS A N 1
ATOM 1071 C CA . LYS A 1 131 ? -16.807 -8.375 -5.284 1.00 94.81 131 LYS A CA 1
ATOM 1072 C C . LYS A 1 131 ? -17.537 -7.306 -6.110 1.00 94.81 131 LYS A C 1
ATOM 1074 O O . LYS A 1 131 ? -17.383 -7.288 -7.324 1.00 94.81 131 LYS A O 1
ATOM 1079 N N . ASN A 1 132 ? -18.359 -6.467 -5.479 1.00 95.25 132 ASN A N 1
ATOM 1080 C CA . ASN A 1 132 ? -19.176 -5.460 -6.165 1.00 95.25 132 ASN A CA 1
ATOM 1081 C C . ASN A 1 132 ? -18.604 -4.040 -6.074 1.00 95.25 132 ASN A C 1
ATOM 1083 O O . ASN A 1 132 ? -19.192 -3.129 -6.649 1.00 95.25 132 ASN A O 1
ATOM 1087 N N . GLU A 1 133 ? -17.501 -3.863 -5.357 1.00 98.00 133 GLU A N 1
ATOM 1088 C CA . GLU A 1 133 ? -16.927 -2.559 -5.031 1.00 98.00 133 GLU A CA 1
ATOM 1089 C C . GLU A 1 133 ? -15.889 -2.140 -6.061 1.00 98.00 133 GLU A C 1
ATOM 1091 O O . GLU A 1 133 ? -15.251 -2.996 -6.681 1.00 98.00 133 GLU A O 1
ATOM 1096 N N . THR A 1 134 ? -15.722 -0.833 -6.245 1.00 98.62 134 THR A N 1
ATOM 1097 C CA . THR A 1 134 ? -14.625 -0.269 -7.040 1.00 98.62 134 THR A CA 1
ATOM 1098 C C . THR A 1 134 ? -13.374 -0.104 -6.183 1.00 98.62 134 THR A C 1
ATOM 1100 O O . THR A 1 134 ? -13.444 0.337 -5.035 1.00 98.62 134 THR A O 1
ATOM 1103 N N . ILE A 1 135 ? -12.217 -0.478 -6.734 1.00 98.81 135 ILE A N 1
ATOM 1104 C CA . ILE A 1 135 ? -10.939 -0.505 -6.016 1.00 98.81 135 ILE A CA 1
ATOM 1105 C C . ILE A 1 135 ? -9.905 0.293 -6.802 1.00 98.81 135 ILE A C 1
ATOM 1107 O O . ILE A 1 135 ? -9.675 0.004 -7.976 1.00 98.81 135 ILE A O 1
ATOM 1111 N N . LEU A 1 136 ? -9.253 1.250 -6.144 1.00 98.81 136 LEU A N 1
ATOM 1112 C CA . LEU A 1 136 ? -8.160 2.031 -6.719 1.00 98.81 136 LEU A CA 1
ATOM 1113 C C . LEU A 1 136 ? -6.853 1.833 -5.943 1.00 98.81 136 LEU A C 1
ATOM 1115 O O . LEU A 1 136 ? -6.836 1.843 -4.713 1.00 98.81 136 LEU A O 1
ATOM 1119 N N . ASP A 1 137 ? -5.748 1.749 -6.681 1.00 98.56 137 ASP A N 1
ATOM 1120 C CA . ASP A 1 137 ? -4.406 2.052 -6.179 1.00 98.56 137 ASP A CA 1
ATOM 1121 C C . ASP A 1 137 ? -3.826 3.257 -6.955 1.00 98.56 137 ASP A C 1
ATOM 1123 O O . ASP A 1 137 ? -3.455 3.114 -8.123 1.00 98.56 137 ASP A O 1
ATOM 1127 N N . PRO A 1 138 ? -3.762 4.463 -6.359 1.00 97.81 138 PRO A N 1
ATOM 1128 C CA . PRO A 1 138 ? -3.342 5.684 -7.045 1.00 97.81 138 PRO A CA 1
ATOM 1129 C C . PRO A 1 138 ? -1.814 5.824 -7.194 1.00 97.81 138 PRO A C 1
ATOM 1131 O O . PRO A 1 138 ? -1.343 6.870 -7.647 1.00 97.81 138 PRO A O 1
ATOM 1134 N N . ALA A 1 139 ? -1.043 4.824 -6.757 1.00 94.94 139 ALA A N 1
ATOM 1135 C CA . ALA A 1 139 ? 0.408 4.738 -6.909 1.00 94.94 139 ALA A CA 1
ATOM 1136 C C . ALA A 1 139 ? 0.815 3.259 -7.059 1.00 94.94 139 ALA A C 1
ATOM 1138 O O . ALA A 1 139 ? 1.543 2.706 -6.230 1.00 94.94 139 ALA A O 1
ATOM 1139 N N . CYS A 1 140 ? 0.283 2.602 -8.092 1.00 94.06 140 CYS A N 1
ATOM 1140 C CA . CYS A 1 140 ? 0.149 1.150 -8.109 1.00 94.06 140 CYS A CA 1
ATOM 1141 C C . CYS A 1 140 ? 1.454 0.372 -8.275 1.00 94.06 140 CYS A C 1
ATOM 1143 O O . CYS A 1 140 ? 1.496 -0.815 -7.932 1.00 94.06 140 CYS A O 1
ATOM 1145 N N . GLY A 1 141 ? 2.520 0.978 -8.806 1.00 90.62 141 GLY A N 1
ATOM 1146 C CA . GLY A 1 141 ? 3.772 0.282 -9.073 1.00 90.62 141 GLY A CA 1
ATOM 1147 C C . GLY A 1 141 ? 3.532 -0.947 -9.951 1.00 90.62 141 GLY A C 1
ATOM 1148 O O . GLY A 1 141 ? 3.114 -0.823 -11.091 1.00 90.62 141 GLY A O 1
ATOM 1149 N N . THR A 1 142 ? 3.753 -2.150 -9.413 1.00 87.81 142 THR A N 1
ATOM 1150 C CA . THR A 1 142 ? 3.476 -3.431 -10.099 1.00 87.81 142 THR A CA 1
ATOM 1151 C C . THR A 1 142 ? 2.051 -3.958 -9.929 1.00 87.81 142 THR A C 1
ATOM 1153 O O . THR A 1 142 ? 1.802 -5.109 -10.270 1.00 87.81 142 THR A O 1
ATOM 1156 N N . ALA A 1 143 ? 1.116 -3.167 -9.401 1.00 93.62 143 ALA A N 1
ATOM 1157 C CA . ALA A 1 143 ? -0.259 -3.572 -9.087 1.00 93.62 143 ALA A CA 1
ATOM 1158 C C . ALA A 1 143 ? -0.378 -4.636 -7.973 1.00 93.62 143 ALA A C 1
ATOM 1160 O O . ALA A 1 143 ? -1.327 -5.423 -7.932 1.00 93.62 143 ALA A O 1
ATOM 1161 N N . GLY A 1 144 ? 0.564 -4.645 -7.023 1.00 93.19 144 GLY A N 1
ATOM 1162 C CA . GLY A 1 144 ? 0.601 -5.629 -5.937 1.00 93.19 144 GLY A CA 1
ATOM 1163 C C . GLY A 1 144 ? -0.666 -5.643 -5.068 1.00 93.19 144 GLY A C 1
ATOM 1164 O O . GLY A 1 144 ? -1.171 -6.729 -4.768 1.00 93.19 144 GLY A O 1
ATOM 1165 N N . PHE A 1 145 ? -1.199 -4.467 -4.709 1.00 97.44 145 PHE A N 1
ATOM 1166 C CA . PHE A 1 145 ? -2.456 -4.340 -3.958 1.00 97.44 145 PHE A CA 1
ATOM 1167 C C . PHE A 1 145 ? -3.666 -4.818 -4.758 1.00 97.44 145 PHE A C 1
ATOM 1169 O O . PHE A 1 145 ? -4.489 -5.550 -4.216 1.00 97.44 145 PHE A O 1
ATOM 1176 N N . LEU A 1 146 ? -3.751 -4.472 -6.045 1.00 98.19 146 LEU A N 1
ATOM 1177 C CA . LEU A 1 146 ? -4.861 -4.872 -6.917 1.00 98.19 146 LEU A CA 1
ATOM 1178 C C . LEU A 1 146 ? -4.935 -6.397 -7.066 1.00 98.19 146 LEU A C 1
ATOM 1180 O O . LEU A 1 146 ? -6.000 -6.992 -6.901 1.00 98.19 146 LEU A O 1
ATOM 1184 N N . ILE A 1 147 ? -3.791 -7.049 -7.287 1.00 94.75 147 ILE A N 1
ATOM 1185 C CA . ILE A 1 147 ? -3.712 -8.512 -7.385 1.00 94.75 147 ILE A CA 1
ATOM 1186 C C . ILE A 1 147 ? -4.088 -9.173 -6.053 1.00 94.75 147 ILE A C 1
ATOM 1188 O O . ILE A 1 147 ? -4.824 -10.161 -6.049 1.00 94.75 147 ILE A O 1
ATOM 1192 N N . SER A 1 148 ? -3.610 -8.643 -4.922 1.00 96.00 148 SER A N 1
ATOM 1193 C CA . SER A 1 148 ? -3.943 -9.191 -3.600 1.00 96.00 148 SER A CA 1
ATOM 1194 C C . SER A 1 148 ? -5.430 -9.007 -3.267 1.00 96.00 148 SER A C 1
ATOM 1196 O O . SER A 1 148 ? -6.081 -9.966 -2.858 1.00 96.00 148 SER A O 1
ATOM 1198 N N . ALA A 1 149 ? -6.017 -7.842 -3.565 1.00 98.00 149 ALA A N 1
ATOM 1199 C CA . ALA A 1 149 ? -7.451 -7.592 -3.416 1.00 98.00 149 ALA A CA 1
ATOM 1200 C C . ALA A 1 149 ? -8.299 -8.559 -4.256 1.00 98.00 149 ALA A C 1
ATOM 1202 O O . ALA A 1 149 ? -9.265 -9.140 -3.760 1.00 98.00 149 ALA A O 1
ATOM 1203 N N . TYR A 1 150 ? -7.908 -8.800 -5.508 1.00 96.62 150 TYR A N 1
ATOM 1204 C CA . TYR A 1 150 ? -8.568 -9.781 -6.367 1.00 96.62 150 TYR A CA 1
ATOM 1205 C C . TYR A 1 150 ? -8.481 -11.204 -5.797 1.00 96.62 150 TYR A C 1
ATOM 1207 O O . TYR A 1 150 ? -9.507 -11.877 -5.666 1.00 96.62 150 TYR A O 1
ATOM 1215 N N . LYS A 1 151 ? -7.285 -11.652 -5.382 1.00 94.06 151 LYS A N 1
ATOM 1216 C CA . LYS A 1 151 ? -7.085 -12.969 -4.747 1.00 94.06 151 LYS A CA 1
ATOM 1217 C C . LYS A 1 151 ? -7.899 -13.107 -3.454 1.00 94.06 151 LYS A C 1
ATOM 1219 O O . LYS A 1 151 ? -8.505 -14.154 -3.227 1.00 94.06 151 LYS A O 1
ATOM 1224 N N . HIS A 1 152 ? -7.969 -12.053 -2.641 1.00 95.94 152 HIS A N 1
ATOM 1225 C CA . HIS A 1 152 ? -8.786 -11.996 -1.426 1.00 95.94 152 HIS A CA 1
ATOM 1226 C C . HIS A 1 152 ? -10.272 -12.183 -1.733 1.00 95.94 152 HIS A C 1
ATOM 1228 O O . HIS A 1 152 ? -10.913 -13.061 -1.158 1.00 95.94 152 HIS A O 1
ATOM 1234 N N . ILE A 1 153 ? -10.810 -11.441 -2.702 1.00 96.31 153 ILE A N 1
ATOM 1235 C CA . ILE A 1 153 ? -12.220 -11.549 -3.096 1.00 96.31 153 ILE A CA 1
ATOM 1236 C C . ILE A 1 153 ? -12.538 -12.948 -3.638 1.00 96.31 153 ILE A C 1
ATOM 1238 O O . ILE A 1 153 ? -13.567 -13.524 -3.275 1.00 96.31 153 ILE A O 1
ATOM 1242 N N . LEU A 1 154 ? -11.657 -13.534 -4.456 1.00 93.12 154 LEU A N 1
ATOM 1243 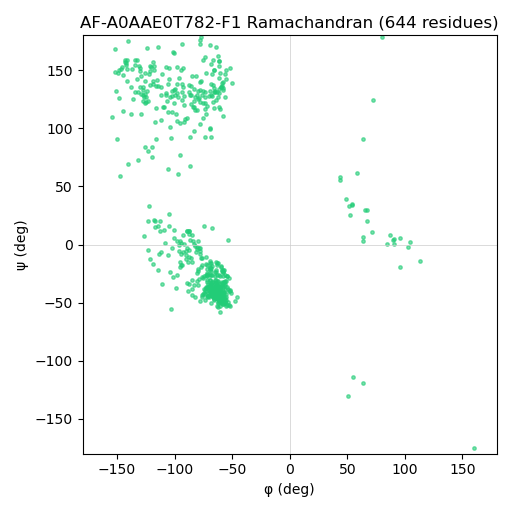C CA . LEU A 1 154 ? -11.822 -14.915 -4.920 1.00 93.12 154 LEU A CA 1
ATOM 1244 C C . LEU A 1 154 ? -11.836 -15.908 -3.751 1.00 93.12 154 LEU A C 1
ATOM 1246 O O . LEU A 1 154 ? -12.702 -16.781 -3.702 1.00 93.12 154 LEU A O 1
ATOM 1250 N N . LYS A 1 155 ? -10.925 -15.749 -2.782 1.00 92.56 155 LYS A N 1
ATOM 1251 C CA . LYS A 1 155 ? -10.859 -16.589 -1.577 1.00 92.56 155 LYS A CA 1
ATOM 1252 C C . LYS A 1 155 ? -12.147 -16.499 -0.752 1.00 92.56 155 LYS A C 1
ATOM 1254 O O . LYS A 1 155 ? -12.638 -17.528 -0.297 1.00 92.56 155 LYS A O 1
ATOM 1259 N N . GLN A 1 156 ? -12.720 -15.305 -0.602 1.00 92.25 156 GLN A N 1
ATOM 1260 C CA . GLN A 1 156 ? -13.981 -15.104 0.123 1.00 92.25 156 GLN A CA 1
ATOM 1261 C C . GLN A 1 156 ? -15.200 -15.709 -0.574 1.00 92.25 156 GLN A C 1
ATOM 1263 O O . GLN A 1 156 ? -16.175 -16.056 0.083 1.00 92.25 156 GLN A O 1
ATOM 1268 N N . ASN A 1 157 ? -15.151 -15.854 -1.897 1.00 91.44 157 ASN A N 1
ATOM 1269 C CA . ASN A 1 157 ? -16.243 -16.403 -2.698 1.00 91.44 157 ASN A CA 1
ATOM 1270 C C . ASN A 1 157 ? -15.935 -17.839 -3.157 1.00 91.44 157 ASN A C 1
ATOM 1272 O O . ASN A 1 157 ? -16.442 -18.282 -4.180 1.00 91.44 157 ASN A O 1
ATOM 1276 N N . LYS A 1 158 ? -15.099 -18.587 -2.423 1.00 85.19 158 LYS A N 1
ATOM 1277 C CA . LYS A 1 158 ? -14.714 -19.951 -2.816 1.00 85.19 158 LYS A CA 1
ATOM 1278 C C . LYS A 1 158 ? -15.887 -20.938 -2.749 1.00 85.19 158 LYS A C 1
ATOM 1280 O O . LYS A 1 158 ? -16.035 -21.754 -3.652 1.00 85.19 158 LYS A O 1
ATOM 1285 N N . GLU A 1 159 ? -16.727 -20.843 -1.714 1.00 78.94 159 GLU A N 1
ATOM 1286 C CA . GLU A 1 159 ? -17.894 -21.726 -1.526 1.00 78.94 159 GLU A CA 1
ATOM 1287 C C . GLU A 1 159 ? -18.970 -21.508 -2.596 1.00 78.94 159 GLU A C 1
ATOM 1289 O O . GLU A 1 159 ? -19.538 -22.463 -3.122 1.00 78.94 159 GLU A O 1
ATOM 1294 N N . LYS A 1 160 ? -19.207 -20.245 -2.967 1.00 84.38 160 LYS A N 1
ATOM 1295 C CA . LYS A 1 160 ? -20.053 -19.858 -4.097 1.00 84.38 160 LYS A CA 1
ATOM 1296 C C . LYS A 1 160 ? -19.210 -19.085 -5.100 1.00 84.38 160 LYS A C 1
ATOM 1298 O O . LYS A 1 160 ? -19.181 -17.854 -5.074 1.00 84.38 160 LYS A O 1
ATOM 1303 N N . SER A 1 161 ? -18.520 -19.845 -5.952 1.00 86.19 161 SER A N 1
ATOM 1304 C CA . SER A 1 161 ? -17.633 -19.305 -6.985 1.00 86.19 161 SER A CA 1
ATOM 1305 C C . SER A 1 161 ? -18.334 -18.230 -7.810 1.00 86.19 161 SER A C 1
ATOM 1307 O O . SER A 1 161 ? -19.509 -18.367 -8.157 1.00 86.19 161 SER A O 1
ATOM 1309 N N . LEU A 1 162 ? -17.599 -17.161 -8.115 1.00 89.69 162 LEU A N 1
ATOM 1310 C CA . LEU A 1 162 ? -18.100 -16.075 -8.950 1.00 89.69 162 LEU A CA 1
ATOM 1311 C C . LEU A 1 162 ? -18.492 -16.613 -10.325 1.00 89.69 162 LEU A C 1
ATOM 1313 O O . LEU A 1 162 ? -17.743 -17.372 -10.946 1.00 89.69 162 LEU A O 1
ATOM 1317 N N . THR A 1 163 ? -19.648 -16.176 -10.813 1.00 92.19 163 THR A N 1
ATOM 1318 C CA . THR A 1 163 ? -20.023 -16.375 -12.216 1.00 92.19 163 THR A CA 1
ATOM 1319 C C . THR A 1 163 ? -19.018 -15.670 -13.144 1.00 92.19 163 THR A C 1
ATOM 1321 O O . THR A 1 163 ? -18.339 -14.731 -12.710 1.00 92.19 163 THR A O 1
ATOM 1324 N N . PRO A 1 164 ? -18.905 -16.074 -14.424 1.00 90.12 164 PRO A N 1
ATOM 1325 C CA . PRO A 1 164 ? -18.045 -15.384 -15.389 1.00 90.12 164 PRO A CA 1
ATOM 1326 C C . PRO A 1 164 ? -18.307 -13.872 -15.458 1.00 90.12 164 PRO A C 1
ATOM 1328 O O . PRO A 1 164 ? -17.356 -13.092 -15.460 1.00 90.12 164 PRO A O 1
ATOM 1331 N N . ASP A 1 165 ? -19.576 -13.459 -15.407 1.00 92.00 165 ASP A N 1
ATOM 1332 C CA . ASP A 1 165 ? -19.976 -12.048 -15.431 1.00 92.00 165 ASP A CA 1
ATOM 1333 C C . ASP A 1 165 ? -19.572 -11.304 -14.153 1.00 92.00 165 ASP A C 1
ATOM 1335 O O . ASP A 1 165 ? -19.053 -10.190 -14.218 1.00 92.00 165 ASP A O 1
ATOM 1339 N N . GLU A 1 166 ? -19.751 -11.916 -12.977 1.00 93.88 166 GLU A N 1
ATOM 1340 C CA . GLU A 1 166 ? -19.285 -11.336 -11.710 1.00 93.88 166 GLU A CA 1
ATOM 1341 C C . GLU A 1 166 ? -17.762 -11.207 -11.677 1.00 93.88 166 GLU A C 1
ATOM 1343 O O . GLU A 1 166 ? -17.242 -10.215 -11.170 1.00 93.88 166 GLU A O 1
ATOM 1348 N N . LYS A 1 167 ? -17.042 -12.186 -12.231 1.00 91.69 167 LYS A N 1
ATOM 1349 C CA . LYS A 1 167 ? -15.583 -12.155 -12.328 1.00 91.69 167 LYS A CA 1
ATOM 1350 C C . LYS A 1 167 ? -15.119 -11.049 -13.276 1.00 91.69 167 LYS A C 1
ATOM 1352 O O . LYS A 1 167 ? -14.231 -10.283 -12.914 1.00 91.69 167 LYS A O 1
ATOM 1357 N N . LEU A 1 168 ? -15.756 -10.914 -14.441 1.00 91.38 168 LEU A N 1
ATOM 1358 C CA . LEU A 1 168 ? -15.476 -9.839 -15.393 1.00 91.38 168 LEU A CA 1
ATOM 1359 C C . LEU A 1 168 ? -15.774 -8.462 -14.786 1.00 91.38 168 LEU A C 1
ATOM 1361 O O . LEU A 1 168 ? -14.968 -7.542 -14.914 1.00 91.38 168 LEU A O 1
ATOM 1365 N N . LYS A 1 169 ? -16.903 -8.320 -14.082 1.00 94.38 169 LYS A N 1
ATOM 1366 C CA . LYS A 1 169 ? -17.260 -7.087 -13.372 1.00 94.38 169 LYS A CA 1
ATOM 1367 C C . LYS A 1 169 ? -16.241 -6.751 -12.287 1.00 94.38 169 LYS A C 1
ATOM 1369 O O . LYS A 1 169 ? -15.783 -5.616 -12.234 1.00 94.38 169 LYS A O 1
ATOM 1374 N N . LEU A 1 170 ? -15.856 -7.732 -11.471 1.00 95.25 170 LEU A N 1
ATOM 1375 C CA . LEU A 1 170 ? -14.807 -7.575 -10.469 1.00 95.25 170 LEU A CA 1
ATOM 1376 C C . LEU A 1 170 ? -13.518 -7.069 -11.121 1.00 95.25 170 LEU A C 1
ATOM 1378 O O . LEU A 1 170 ? -12.993 -6.046 -10.708 1.00 95.25 170 LEU A O 1
ATOM 1382 N N . MET A 1 171 ? -13.037 -7.727 -12.174 1.00 94.06 171 MET A N 1
ATOM 1383 C CA . MET A 1 171 ? -11.803 -7.325 -12.857 1.00 94.06 171 MET A CA 1
ATOM 1384 C C . MET A 1 171 ? -11.890 -5.901 -13.426 1.00 94.06 171 MET A C 1
ATOM 1386 O O . MET A 1 171 ? -10.924 -5.149 -13.338 1.00 94.06 171 MET A O 1
ATOM 1390 N N . ASN A 1 172 ? -13.063 -5.505 -13.928 1.00 95.00 172 ASN A N 1
ATOM 1391 C CA . ASN A 1 172 ? -13.340 -4.155 -14.420 1.00 95.00 172 ASN A CA 1
ATOM 1392 C C . ASN A 1 172 ? -13.470 -3.090 -13.322 1.00 95.00 172 ASN A C 1
ATOM 1394 O O . ASN A 1 172 ? -13.415 -1.897 -13.632 1.00 95.00 172 ASN A O 1
ATOM 1398 N N . ASN A 1 173 ? -13.662 -3.491 -12.069 1.00 97.38 173 ASN A N 1
ATOM 1399 C CA . ASN A 1 173 ? -13.768 -2.588 -10.930 1.00 97.38 173 ASN A CA 1
ATOM 1400 C C . ASN A 1 173 ? -12.405 -2.215 -10.326 1.00 97.38 173 ASN A C 1
ATOM 1402 O O . ASN A 1 173 ? -12.353 -1.315 -9.489 1.00 97.38 173 ASN A O 1
ATOM 1406 N N . LEU A 1 174 ? -11.322 -2.893 -10.718 1.00 98.44 174 LEU A N 1
ATOM 1407 C CA . LEU A 1 174 ? -9.970 -2.628 -10.229 1.00 98.44 174 LEU A CA 1
ATOM 1408 C C . LEU A 1 174 ? -9.253 -1.662 -11.177 1.00 98.44 174 LEU A C 1
ATOM 1410 O O . LEU A 1 174 ? -9.121 -1.952 -12.365 1.00 98.44 174 LEU A O 1
ATOM 1414 N N . ALA A 1 175 ? -8.757 -0.548 -10.641 1.00 98.44 175 ALA A N 1
ATOM 1415 C CA . ALA A 1 175 ? -8.000 0.460 -11.376 1.00 98.44 175 ALA A CA 1
ATOM 1416 C C . ALA A 1 175 ? -6.688 0.817 -10.661 1.00 98.44 175 ALA A C 1
ATOM 1418 O O . ALA A 1 175 ? -6.601 0.766 -9.434 1.00 98.44 175 ALA A O 1
ATOM 1419 N N . GLY A 1 176 ? -5.662 1.190 -11.426 1.00 98.19 176 GLY A N 1
ATOM 1420 C CA . GLY A 1 176 ? -4.362 1.593 -10.885 1.00 98.19 176 GLY A CA 1
ATOM 1421 C C . GLY A 1 176 ? -3.740 2.753 -11.650 1.00 98.19 176 GLY A C 1
ATOM 1422 O O . GLY A 1 176 ? -3.826 2.791 -12.878 1.00 98.19 176 GLY A O 1
ATOM 1423 N N . TYR A 1 177 ? -3.110 3.686 -10.935 1.00 97.62 177 TYR A N 1
ATOM 1424 C CA . TYR A 1 177 ? -2.401 4.833 -11.511 1.00 97.62 177 TYR A CA 1
ATOM 1425 C C . TYR A 1 177 ? -0.916 4.751 -11.187 1.00 97.62 177 TYR A C 1
ATOM 1427 O O . TYR A 1 177 ? -0.541 4.486 -10.046 1.00 97.62 177 TYR A O 1
ATOM 1435 N N . ASP A 1 178 ? -0.069 5.021 -12.174 1.00 93.50 178 ASP A N 1
ATOM 1436 C CA . ASP A 1 178 ? 1.351 5.263 -11.942 1.00 93.50 178 ASP A CA 1
ATOM 1437 C C . ASP A 1 178 ? 1.866 6.321 -12.921 1.00 93.50 178 ASP A C 1
ATOM 1439 O O . ASP A 1 178 ? 1.416 6.404 -14.063 1.00 93.50 178 ASP A O 1
ATOM 1443 N N . ILE A 1 179 ? 2.810 7.147 -12.473 1.00 90.25 179 ILE A N 1
ATOM 1444 C CA . ILE A 1 179 ? 3.419 8.191 -13.303 1.00 90.25 179 ILE A CA 1
ATOM 1445 C C . ILE A 1 179 ? 4.514 7.622 -14.214 1.00 90.25 179 ILE A C 1
ATOM 1447 O O . ILE A 1 179 ? 4.841 8.221 -15.235 1.00 90.25 179 ILE A O 1
ATOM 1451 N N . SER A 1 180 ? 5.117 6.487 -13.844 1.00 85.94 180 SER A N 1
ATOM 1452 C CA . SER A 1 180 ? 6.214 5.884 -14.595 1.00 85.94 180 SER A CA 1
ATOM 1453 C C . SER A 1 180 ? 5.676 4.979 -15.709 1.00 85.94 180 SER A C 1
ATOM 1455 O O . SER A 1 180 ? 5.039 3.965 -15.406 1.00 85.94 180 SER A O 1
ATOM 1457 N N . PRO A 1 181 ? 6.002 5.250 -16.988 1.00 82.81 181 PRO A N 1
ATOM 1458 C CA . PRO A 1 181 ? 5.613 4.379 -18.096 1.00 82.81 181 PRO A CA 1
ATOM 1459 C C . PRO A 1 181 ? 6.097 2.934 -17.920 1.00 82.81 181 PRO A C 1
ATOM 1461 O O . PRO A 1 181 ? 5.403 1.991 -18.296 1.00 82.81 181 PRO A O 1
ATOM 1464 N N . ASP A 1 182 ? 7.271 2.739 -17.314 1.00 78.44 182 ASP A N 1
ATOM 1465 C CA . ASP A 1 182 ? 7.822 1.406 -17.067 1.00 78.44 182 ASP A CA 1
ATOM 1466 C C . ASP A 1 182 ? 7.049 0.664 -15.970 1.00 78.44 182 ASP A C 1
ATOM 1468 O O . ASP A 1 182 ? 6.784 -0.530 -16.112 1.00 78.44 182 ASP A O 1
ATOM 1472 N N . MET A 1 183 ? 6.605 1.359 -14.915 1.00 83.94 183 MET A N 1
ATOM 1473 C CA . MET A 1 183 ? 5.730 0.754 -13.901 1.00 83.94 183 MET A CA 1
ATOM 1474 C C . MET A 1 183 ? 4.368 0.396 -14.467 1.00 83.94 183 MET A C 1
ATOM 1476 O O . MET A 1 183 ? 3.891 -0.708 -14.220 1.00 83.94 183 MET A O 1
ATOM 1480 N N . VAL A 1 184 ? 3.783 1.274 -15.285 1.00 86.81 184 VAL A N 1
ATOM 1481 C CA . VAL A 1 184 ? 2.526 0.993 -15.986 1.00 86.81 184 VAL A CA 1
ATOM 1482 C C . VAL A 1 184 ? 2.657 -0.287 -16.810 1.00 86.81 184 VAL A C 1
ATOM 1484 O O . VAL A 1 184 ? 1.828 -1.183 -16.673 1.00 86.81 184 VAL A O 1
ATOM 1487 N N . LYS A 1 185 ? 3.732 -0.441 -17.593 1.00 82.50 185 LYS A N 1
ATOM 1488 C CA . LYS A 1 185 ? 3.991 -1.679 -18.348 1.00 82.50 185 LYS A CA 1
ATOM 1489 C C . LYS A 1 185 ? 4.117 -2.897 -17.437 1.00 82.50 185 LYS A C 1
ATOM 1491 O O . LYS A 1 185 ? 3.496 -3.922 -17.711 1.00 82.50 185 LYS A O 1
ATOM 1496 N N . LEU A 1 186 ? 4.894 -2.802 -16.356 1.00 82.69 186 LEU A N 1
ATOM 1497 C CA . LEU A 1 186 ? 5.065 -3.912 -15.416 1.00 82.69 186 LEU A CA 1
ATOM 1498 C C . LEU A 1 186 ? 3.743 -4.306 -14.747 1.00 82.69 186 LEU A C 1
ATOM 1500 O O . LEU A 1 186 ? 3.461 -5.496 -14.646 1.00 82.69 186 LEU A O 1
ATOM 1504 N N . ALA A 1 187 ? 2.918 -3.342 -14.336 1.00 86.38 187 ALA A N 1
ATOM 1505 C CA . ALA A 1 187 ? 1.584 -3.589 -13.799 1.00 86.38 187 ALA A CA 1
ATOM 1506 C C . ALA A 1 187 ? 0.654 -4.234 -14.833 1.00 86.38 187 ALA A C 1
ATOM 1508 O O . ALA A 1 187 ? -0.029 -5.200 -14.499 1.00 86.38 187 ALA A O 1
ATOM 1509 N N . LEU A 1 188 ? 0.651 -3.753 -16.081 1.00 85.44 188 LEU A N 1
ATOM 1510 C CA . LEU A 1 188 ? -0.139 -4.332 -17.172 1.00 85.44 188 LEU A CA 1
ATOM 1511 C C . LEU A 1 188 ? 0.233 -5.800 -17.413 1.00 85.44 188 LEU A C 1
ATOM 1513 O O . LEU A 1 188 ? -0.654 -6.654 -17.434 1.00 85.44 188 LEU A O 1
ATOM 1517 N N . VAL A 1 189 ? 1.533 -6.112 -17.522 1.00 81.75 189 VAL A N 1
ATOM 1518 C CA . VAL A 1 189 ? 2.010 -7.499 -17.657 1.00 81.75 189 VAL A CA 1
ATOM 1519 C C . VAL A 1 189 ? 1.603 -8.320 -16.437 1.00 81.75 189 VAL A C 1
ATOM 1521 O O . VAL A 1 189 ? 1.041 -9.401 -16.583 1.00 81.75 189 VAL A O 1
ATOM 1524 N N . ASN A 1 190 ? 1.844 -7.810 -15.231 1.00 82.94 190 ASN A N 1
ATOM 1525 C CA . ASN A 1 190 ? 1.582 -8.551 -14.005 1.00 82.94 190 ASN A CA 1
ATOM 1526 C C . ASN A 1 190 ? 0.095 -8.890 -13.833 1.00 82.94 190 ASN A C 1
ATOM 1528 O O . ASN A 1 190 ? -0.260 -10.033 -13.547 1.00 82.94 190 ASN A O 1
ATOM 1532 N N . MET A 1 191 ? -0.783 -7.916 -14.068 1.00 86.50 191 MET A N 1
ATOM 1533 C CA . MET A 1 191 ? -2.231 -8.110 -14.052 1.00 86.50 191 MET A CA 1
ATOM 1534 C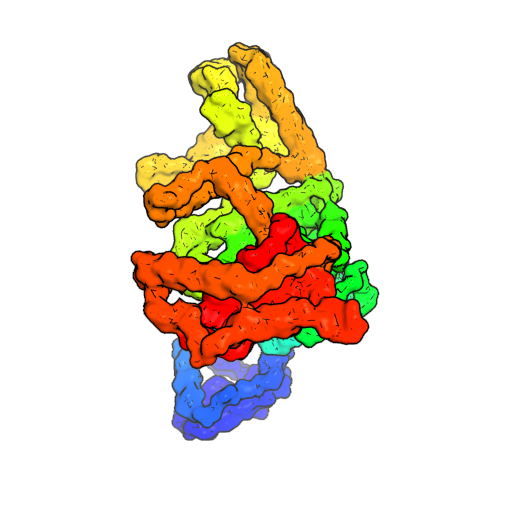 C . MET A 1 191 ? -2.654 -9.107 -15.138 1.00 86.50 191 MET A C 1
ATOM 1536 O O . MET A 1 191 ? -3.412 -10.033 -14.853 1.00 86.50 191 MET A O 1
ATOM 1540 N N . TYR A 1 192 ? -2.120 -8.996 -16.357 1.00 85.62 192 TYR A N 1
ATOM 1541 C CA . TYR A 1 192 ? -2.422 -9.941 -17.435 1.00 85.62 192 TYR A CA 1
ATOM 1542 C C . TYR A 1 192 ? -2.052 -11.384 -17.075 1.00 85.62 192 TYR A C 1
ATOM 1544 O O . TYR A 1 192 ? -2.863 -12.296 -17.239 1.00 85.62 192 TYR A O 1
ATOM 1552 N N . LEU A 1 193 ? -0.867 -11.593 -16.495 1.00 80.81 193 LEU A N 1
ATOM 1553 C CA . LEU A 1 193 ? -0.422 -12.907 -16.022 1.00 80.81 193 LEU A CA 1
ATOM 1554 C C . LEU A 1 193 ? -1.289 -13.457 -14.877 1.00 80.81 193 LEU A C 1
ATOM 1556 O O . LEU A 1 193 ? -1.385 -14.670 -14.706 1.00 80.81 193 LEU A O 1
ATOM 1560 N N . HIS A 1 194 ? -1.973 -12.584 -14.136 1.00 82.19 194 HIS A N 1
ATOM 1561 C CA . HIS A 1 194 ? -2.972 -12.944 -13.128 1.00 82.19 194 HIS A CA 1
ATOM 1562 C C . HIS A 1 194 ? -4.403 -13.071 -13.690 1.00 82.19 194 HIS A C 1
ATOM 1564 O O . HIS A 1 194 ? -5.365 -13.209 -12.930 1.00 82.19 194 HIS A O 1
ATOM 1570 N N . GLY A 1 195 ? -4.551 -13.076 -15.018 1.00 82.94 195 GLY A N 1
ATOM 1571 C CA . GLY A 1 195 ? -5.796 -13.359 -15.728 1.00 82.94 195 GLY A CA 1
ATOM 1572 C C . GLY A 1 195 ? -6.602 -12.129 -16.140 1.00 82.94 195 GLY A C 1
ATOM 1573 O O . GLY A 1 195 ? -7.705 -12.298 -16.653 1.00 82.94 195 GLY A O 1
ATOM 1574 N N . PHE A 1 196 ? -6.088 -10.911 -15.940 1.00 86.69 196 PHE A N 1
ATOM 1575 C CA . PHE A 1 196 ? -6.753 -9.675 -16.360 1.00 86.69 196 PHE A CA 1
ATOM 1576 C C . PHE A 1 196 ? -6.581 -9.437 -17.858 1.00 86.69 196 PHE A C 1
ATOM 1578 O O . PHE A 1 196 ? -5.526 -9.010 -18.309 1.00 86.69 196 PHE A O 1
ATOM 1585 N N . LEU A 1 197 ? -7.638 -9.697 -18.629 1.00 81.69 197 LEU A N 1
ATOM 1586 C CA . LEU A 1 197 ? -7.615 -9.528 -20.086 1.00 81.69 197 LEU A CA 1
ATOM 1587 C C . LEU A 1 197 ? -7.509 -8.054 -20.502 1.00 81.69 197 LEU A C 1
ATOM 1589 O O . LEU A 1 197 ? -6.797 -7.734 -21.448 1.00 81.69 197 LEU A O 1
ATOM 1593 N N . GLU A 1 198 ? -8.177 -7.165 -19.763 1.00 86.00 198 GLU A N 1
ATOM 1594 C CA . GLU A 1 198 ? -8.178 -5.716 -19.997 1.00 86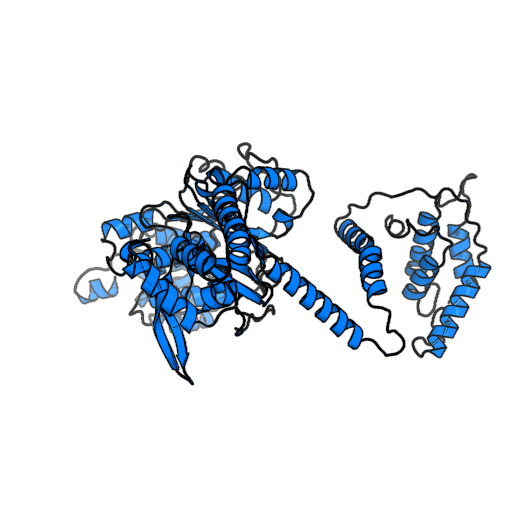.00 198 GLU A CA 1
ATOM 1595 C C . GLU A 1 198 ? -7.919 -4.965 -18.674 1.00 86.00 198 GLU A C 1
ATOM 1597 O O . GLU A 1 198 ? -8.842 -4.407 -18.077 1.00 86.00 198 GLU A O 1
ATOM 1602 N N . PRO A 1 199 ? -6.679 -4.987 -18.142 1.00 89.69 199 PRO A N 1
ATOM 1603 C CA . PRO A 1 199 ? -6.361 -4.306 -16.890 1.00 89.69 199 PRO A CA 1
ATOM 1604 C C . PRO A 1 199 ? -6.511 -2.782 -17.024 1.00 89.69 199 PRO A C 1
ATOM 1606 O O . PRO A 1 199 ? -5.952 -2.180 -17.941 1.00 89.69 199 PRO A O 1
ATOM 1609 N N . LYS A 1 200 ? -7.192 -2.132 -16.073 1.00 95.75 200 LYS A N 1
ATOM 1610 C CA . LYS A 1 200 ? -7.348 -0.665 -16.040 1.00 95.75 200 LYS A CA 1
ATOM 1611 C C . LYS A 1 200 ? -6.185 0.016 -15.317 1.00 95.75 200 LYS A C 1
ATOM 1613 O O . LYS A 1 200 ? -6.346 0.569 -14.230 1.00 95.75 200 LYS A O 1
ATOM 1618 N N . ILE A 1 201 ? -4.999 -0.054 -15.914 1.00 95.38 201 ILE A N 1
ATOM 1619 C CA . ILE A 1 201 ? -3.813 0.666 -15.435 1.00 95.38 201 ILE A CA 1
ATOM 1620 C C . ILE A 1 201 ? -3.591 1.900 -16.308 1.00 95.38 201 ILE A C 1
ATOM 1622 O O . ILE A 1 201 ? -3.625 1.810 -17.535 1.00 95.38 201 ILE A O 1
ATOM 1626 N N . HIS A 1 202 ? -3.368 3.053 -15.684 1.00 95.19 202 HIS A N 1
ATOM 1627 C CA . HIS A 1 202 ? -3.235 4.326 -16.381 1.00 95.19 202 HIS A CA 1
ATOM 1628 C C . HIS A 1 202 ? -1.908 5.013 -16.057 1.00 95.19 202 HIS A C 1
ATOM 1630 O O . HIS A 1 202 ? -1.556 5.179 -14.890 1.00 95.19 202 HIS A O 1
ATOM 1636 N N . GLU A 1 203 ? -1.221 5.473 -17.105 1.00 94.12 203 GLU A N 1
ATOM 1637 C CA . GLU A 1 203 ? -0.123 6.434 -16.989 1.00 94.12 203 GLU A CA 1
ATOM 1638 C C . GLU A 1 203 ? -0.703 7.790 -16.571 1.00 94.12 203 GLU A C 1
ATOM 1640 O O . GLU A 1 203 ? -1.310 8.504 -17.377 1.00 94.12 203 GLU A O 1
ATOM 1645 N N . TYR A 1 204 ? -0.613 8.098 -15.279 1.00 95.62 204 TYR A N 1
ATOM 1646 C CA . TYR A 1 204 ? -1.296 9.231 -14.667 1.00 95.62 204 TYR A CA 1
ATOM 1647 C C . TYR A 1 204 ? -0.494 9.803 -13.497 1.00 95.62 204 TYR A C 1
ATOM 1649 O O . TYR A 1 204 ? -0.157 9.094 -12.551 1.00 95.62 204 TYR A O 1
ATOM 1657 N N . ASP A 1 205 ? -0.226 11.111 -13.538 1.00 94.62 205 ASP A N 1
ATOM 1658 C CA . ASP A 1 205 ? 0.317 11.837 -12.391 1.00 94.62 205 ASP A CA 1
ATOM 1659 C C . ASP A 1 205 ? -0.824 12.238 -11.452 1.00 94.62 205 ASP A C 1
ATOM 1661 O O . ASP A 1 205 ? -1.495 13.256 -11.654 1.00 94.62 205 ASP A O 1
ATOM 1665 N N . THR A 1 206 ? -1.011 11.428 -10.411 1.00 96.00 206 THR A N 1
ATOM 1666 C CA . THR A 1 206 ? -2.037 11.603 -9.377 1.00 96.00 206 THR A CA 1
ATOM 1667 C C . THR A 1 206 ? -2.029 12.990 -8.733 1.00 96.00 206 THR A C 1
ATOM 1669 O O . THR A 1 206 ? -3.071 13.453 -8.276 1.00 96.00 206 THR A O 1
ATOM 1672 N N . LEU A 1 207 ? -0.878 13.666 -8.671 1.00 95.25 207 LEU A N 1
ATOM 1673 C CA . LEU A 1 207 ? -0.740 14.894 -7.890 1.00 95.25 207 LEU A CA 1
ATOM 1674 C C . LEU A 1 207 ? -0.789 16.169 -8.732 1.00 95.25 207 LEU A C 1
ATOM 1676 O O . LEU A 1 207 ? -1.174 17.217 -8.212 1.00 95.25 207 LEU A O 1
ATOM 1680 N N . THR A 1 208 ? -0.394 16.120 -10.005 1.00 94.19 208 THR A N 1
ATOM 1681 C CA . THR A 1 208 ? -0.346 17.322 -10.860 1.00 94.19 208 THR A CA 1
ATOM 1682 C C . THR A 1 208 ? -1.498 17.412 -11.857 1.00 94.19 208 THR A C 1
ATOM 1684 O O . THR A 1 208 ? -1.864 18.520 -12.253 1.00 94.19 208 THR A O 1
ATOM 1687 N N . SER A 1 209 ? -2.115 16.287 -12.224 1.00 94.00 209 SER A N 1
ATOM 1688 C CA . SER A 1 209 ? -3.252 16.248 -13.145 1.00 94.00 209 SER A CA 1
ATOM 1689 C C . SER A 1 209 ? -4.586 16.218 -12.397 1.00 94.00 209 SER A C 1
ATOM 1691 O O . SER A 1 209 ? -4.729 15.525 -11.396 1.00 94.00 209 SER A O 1
ATOM 1693 N N . ASP A 1 210 ? -5.598 16.901 -12.935 1.00 94.56 210 ASP A N 1
ATOM 1694 C CA . ASP A 1 210 ? -6.981 16.895 -12.436 1.00 94.56 210 ASP A CA 1
ATOM 1695 C C . ASP A 1 210 ? -7.966 16.131 -13.342 1.00 94.56 210 ASP A C 1
ATOM 1697 O O . ASP A 1 210 ? -9.148 16.030 -13.015 1.00 94.56 210 ASP A O 1
ATOM 1701 N N . LYS A 1 211 ? -7.495 15.541 -14.453 1.00 96.00 211 LYS A N 1
ATOM 1702 C CA . LYS A 1 211 ? -8.340 14.848 -15.450 1.00 96.00 211 LYS A CA 1
ATOM 1703 C C . LYS A 1 211 ? -9.203 13.716 -14.879 1.00 96.00 211 LYS A C 1
ATOM 1705 O O . LYS A 1 211 ? -10.214 13.381 -15.484 1.00 96.00 211 LYS A O 1
ATOM 1710 N N . ARG A 1 212 ? -8.779 13.102 -13.770 1.00 95.19 212 ARG A N 1
ATOM 1711 C CA . ARG A 1 212 ? -9.471 11.991 -13.090 1.00 95.19 212 ARG A CA 1
ATOM 1712 C C . ARG A 1 212 ? -9.979 12.360 -11.696 1.00 95.19 212 ARG A C 1
ATOM 1714 O O . ARG A 1 212 ? -10.278 11.481 -10.900 1.00 95.19 212 ARG A O 1
ATOM 1721 N N . TRP A 1 213 ? -10.050 13.650 -11.375 1.00 95.31 213 TRP A N 1
ATOM 1722 C CA . TRP A 1 213 ? -10.394 14.086 -10.021 1.00 95.31 213 TRP A CA 1
ATOM 1723 C C . TRP A 1 213 ? -11.843 13.770 -9.623 1.00 95.31 213 TRP A C 1
ATOM 1725 O O . TRP A 1 213 ? -12.150 13.626 -8.448 1.00 95.31 213 TRP A O 1
ATOM 1735 N N . ASP A 1 214 ? -12.754 13.668 -10.592 1.00 95.62 214 ASP A N 1
ATOM 1736 C CA . ASP A 1 214 ? -14.171 13.395 -10.315 1.00 95.62 214 ASP A CA 1
ATOM 1737 C C . ASP A 1 214 ? -14.476 11.887 -10.176 1.00 95.62 214 ASP A C 1
ATOM 1739 O O . ASP A 1 214 ? -15.637 11.487 -10.093 1.00 95.62 214 ASP A O 1
ATOM 1743 N N . GLU A 1 215 ? -13.445 11.038 -1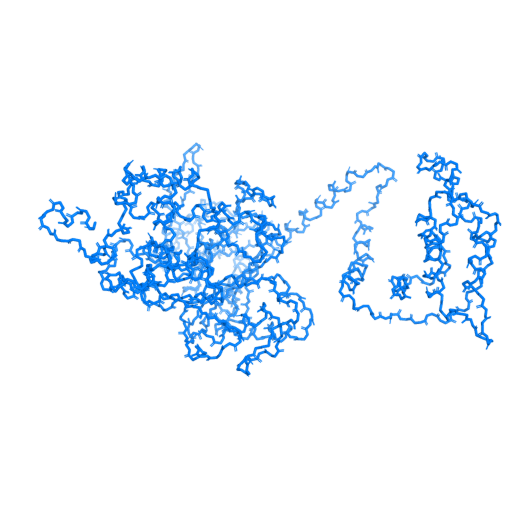0.157 1.00 96.12 215 GLU A N 1
ATOM 1744 C CA . GLU A 1 215 ? -13.576 9.598 -9.942 1.00 96.12 215 GLU A CA 1
ATOM 1745 C C . GLU A 1 215 ? -13.541 9.274 -8.442 1.00 96.12 215 GLU A C 1
ATOM 1747 O O . GLU A 1 215 ? -12.645 9.704 -7.723 1.00 96.12 215 GLU A O 1
ATOM 1752 N N . THR A 1 216 ? -14.492 8.471 -7.962 1.00 97.62 216 THR A N 1
ATOM 1753 C CA . THR A 1 216 ? -14.544 8.031 -6.558 1.00 97.62 216 THR A CA 1
ATOM 1754 C C . THR A 1 216 ? -14.604 6.516 -6.451 1.00 97.62 216 THR A C 1
ATOM 1756 O O . THR A 1 216 ? -15.239 5.862 -7.283 1.00 97.62 216 THR A O 1
ATOM 1759 N N . PHE A 1 217 ? -14.008 5.968 -5.395 1.00 98.50 217 PHE A N 1
ATOM 1760 C CA . PHE A 1 217 ? -13.843 4.531 -5.203 1.00 98.50 217 PHE A CA 1
ATOM 1761 C C . PHE A 1 217 ? -14.327 4.074 -3.826 1.00 98.50 217 PHE A C 1
ATOM 1763 O O . PHE A 1 217 ? -14.194 4.788 -2.829 1.00 98.50 217 PHE A O 1
ATOM 1770 N N . ASP A 1 218 ? -14.902 2.874 -3.771 1.00 98.50 218 ASP A N 1
ATOM 1771 C CA . ASP A 1 218 ? -15.341 2.263 -2.512 1.00 98.50 218 ASP A CA 1
ATOM 1772 C C . ASP A 1 218 ? -14.147 1.827 -1.657 1.00 98.50 218 ASP A C 1
ATOM 1774 O O . ASP A 1 218 ? -14.191 1.893 -0.426 1.00 98.50 218 ASP A O 1
ATOM 1778 N N . VAL A 1 219 ? -13.069 1.389 -2.308 1.00 98.69 219 VAL A N 1
ATOM 1779 C CA . VAL A 1 219 ? -11.854 0.930 -1.644 1.00 98.69 219 VAL A CA 1
ATOM 1780 C C . VAL A 1 219 ? -10.624 1.578 -2.265 1.00 98.69 219 VAL A C 1
ATOM 1782 O O . VAL A 1 219 ? -10.439 1.536 -3.480 1.00 98.69 219 VAL A O 1
ATOM 1785 N N . ILE A 1 220 ? -9.738 2.122 -1.429 1.00 98.69 220 ILE A N 1
ATOM 1786 C CA . ILE A 1 220 ? -8.419 2.592 -1.869 1.00 98.69 220 ILE A CA 1
ATOM 1787 C C . ILE A 1 220 ? -7.308 1.889 -1.084 1.00 98.69 220 ILE A C 1
ATOM 1789 O O . ILE A 1 220 ? -7.264 1.927 0.144 1.00 98.69 220 ILE A O 1
ATOM 1793 N N . LEU A 1 221 ? -6.388 1.240 -1.791 1.00 98.50 221 LEU A N 1
ATOM 1794 C CA . LEU A 1 221 ? -5.264 0.502 -1.212 1.00 98.50 221 LEU A CA 1
ATOM 1795 C C . LEU A 1 221 ? -3.980 1.030 -1.829 1.00 98.50 221 LEU A C 1
ATOM 1797 O O . LEU A 1 221 ? -3.855 1.001 -3.047 1.00 98.50 221 LEU A O 1
ATOM 1801 N N . ALA A 1 222 ? -3.049 1.535 -1.020 1.00 97.00 222 ALA A N 1
ATOM 1802 C CA . ALA A 1 222 ? -1.905 2.245 -1.580 1.00 97.00 222 ALA A CA 1
ATOM 1803 C C . ALA A 1 222 ? -0.642 2.170 -0.720 1.00 97.00 222 ALA A C 1
ATOM 1805 O O . ALA A 1 222 ? -0.681 2.223 0.513 1.00 97.00 222 ALA A O 1
ATOM 1806 N N . ASN A 1 223 ? 0.505 2.186 -1.399 1.00 94.62 223 ASN A N 1
ATOM 1807 C CA . ASN A 1 223 ? 1.791 2.564 -0.818 1.00 94.62 223 ASN A CA 1
ATOM 1808 C C . ASN A 1 223 ? 2.397 3.724 -1.627 1.00 94.62 223 ASN A C 1
ATOM 1810 O O . ASN A 1 223 ? 3.241 3.488 -2.493 1.00 94.62 223 ASN A O 1
ATOM 1814 N N . PRO A 1 224 ? 1.952 4.971 -1.388 1.00 91.88 224 PRO A N 1
ATOM 1815 C CA . PRO A 1 224 ? 2.475 6.130 -2.095 1.00 91.88 224 PRO A CA 1
ATOM 1816 C C . PRO A 1 224 ? 3.978 6.351 -1.851 1.00 91.88 224 PRO A C 1
ATOM 1818 O O . PRO A 1 224 ? 4.515 5.942 -0.817 1.00 91.88 224 PRO A O 1
ATOM 1821 N N . PRO A 1 225 ? 4.678 7.060 -2.754 1.00 85.94 225 PRO A N 1
ATOM 1822 C CA . PRO A 1 225 ? 6.105 7.326 -2.612 1.00 85.94 225 PRO A CA 1
ATOM 1823 C C . PRO A 1 225 ? 6.435 8.060 -1.302 1.00 85.94 225 PRO A C 1
ATOM 1825 O O . PRO A 1 225 ? 5.845 9.085 -0.961 1.00 85.94 225 PRO A O 1
ATOM 1828 N N . PHE A 1 226 ? 7.456 7.574 -0.587 1.00 79.62 226 PHE A N 1
ATOM 1829 C CA . PHE A 1 226 ? 7.908 8.155 0.688 1.00 79.62 226 PHE A CA 1
ATOM 1830 C C . PHE A 1 226 ? 8.726 9.439 0.534 1.00 79.62 226 PHE A C 1
ATOM 1832 O O . PHE A 1 226 ? 9.023 10.121 1.519 1.00 79.62 226 PHE A O 1
ATOM 1839 N N . MET A 1 227 ? 9.144 9.747 -0.692 1.00 73.88 227 MET A N 1
ATOM 1840 C CA . MET A 1 227 ? 10.021 10.863 -1.003 1.00 73.88 227 MET A CA 1
ATOM 1841 C C . MET A 1 227 ? 9.324 11.839 -1.938 1.00 73.88 227 MET A C 1
ATOM 1843 O O . MET A 1 227 ? 8.695 11.462 -2.919 1.00 73.88 227 MET A O 1
ATOM 1847 N N . THR A 1 228 ? 9.504 13.122 -1.648 1.00 81.44 228 THR A N 1
ATOM 1848 C CA . THR A 1 228 ? 9.147 14.200 -2.565 1.00 81.44 228 THR A CA 1
ATOM 1849 C C . THR A 1 228 ? 10.378 14.561 -3.409 1.00 81.44 228 THR A C 1
ATOM 1851 O O . THR A 1 228 ? 11.456 14.718 -2.819 1.00 81.44 228 THR A O 1
ATOM 1854 N N . PRO A 1 229 ? 10.245 14.753 -4.736 1.00 76.88 229 PRO A N 1
ATOM 1855 C CA . PRO A 1 229 ? 11.329 15.225 -5.597 1.00 76.88 229 PRO A CA 1
ATOM 1856 C C . PRO A 1 229 ? 12.006 16.507 -5.088 1.00 76.88 229 PRO A C 1
ATOM 1858 O O . PRO A 1 229 ? 11.393 17.344 -4.413 1.00 76.88 229 PRO A O 1
ATOM 1861 N N . LYS A 1 230 ? 13.290 16.688 -5.432 1.00 72.50 230 LYS A N 1
ATOM 1862 C CA . LYS A 1 230 ? 14.008 17.944 -5.161 1.00 72.50 230 LYS A CA 1
ATOM 1863 C C . LYS A 1 230 ? 13.309 19.080 -5.917 1.00 72.50 230 LYS A C 1
ATOM 1865 O O . LYS A 1 230 ? 13.245 19.045 -7.137 1.00 72.50 230 LYS A O 1
ATOM 1870 N N . GLY A 1 231 ? 12.791 20.064 -5.183 1.00 75.69 231 GLY A N 1
ATOM 1871 C CA . GLY A 1 231 ? 11.962 21.149 -5.728 1.00 75.69 231 GLY A CA 1
ATOM 1872 C C . GLY A 1 231 ? 10.504 21.120 -5.258 1.00 75.69 231 GLY A C 1
ATOM 1873 O O . GLY A 1 231 ? 9.829 22.141 -5.339 1.00 75.69 231 GLY A O 1
ATOM 1874 N N . GLY A 1 232 ? 10.047 20.011 -4.665 1.00 82.06 232 GLY A N 1
ATOM 1875 C CA . GLY A 1 232 ? 8.646 19.853 -4.274 1.00 82.06 232 GLY A CA 1
ATOM 1876 C C . GLY A 1 232 ? 7.756 19.456 -5.451 1.00 82.06 232 GLY A C 1
ATOM 1877 O O . GLY A 1 232 ? 8.221 19.314 -6.578 1.00 82.06 232 GLY A O 1
ATOM 1878 N N . ILE A 1 233 ? 6.472 19.261 -5.172 1.00 88.75 233 ILE A N 1
ATOM 1879 C CA . ILE A 1 233 ? 5.436 19.049 -6.189 1.00 88.75 233 ILE A CA 1
ATOM 1880 C C . ILE A 1 233 ? 4.611 20.323 -6.317 1.00 88.75 233 ILE A C 1
ATOM 1882 O O . ILE A 1 233 ? 4.345 20.990 -5.315 1.00 88.75 233 ILE A O 1
ATOM 1886 N N . VAL A 1 234 ? 4.212 20.644 -7.544 1.00 93.31 234 VAL A N 1
ATOM 1887 C CA . VAL A 1 234 ? 3.253 21.710 -7.842 1.00 93.31 234 VAL A CA 1
ATOM 1888 C C . VAL A 1 234 ? 1.916 21.041 -8.158 1.00 93.31 234 VAL A C 1
ATOM 1890 O O . VAL A 1 234 ? 1.708 20.646 -9.305 1.00 93.31 234 VAL A O 1
ATOM 1893 N N . PRO A 1 235 ? 1.037 20.836 -7.160 1.00 93.56 235 PRO A N 1
ATOM 1894 C CA . PRO A 1 235 ? -0.252 20.212 -7.408 1.00 93.56 235 PRO A CA 1
ATOM 1895 C C . PRO A 1 235 ? -1.208 21.166 -8.130 1.00 93.56 235 PRO A C 1
ATOM 1897 O O . PRO A 1 235 ? -1.041 22.390 -8.098 1.00 93.56 235 PRO A O 1
ATOM 1900 N N . HIS A 1 236 ? -2.256 20.615 -8.738 1.00 92.12 236 HIS A N 1
ATOM 1901 C CA . HIS A 1 236 ? -3.385 21.424 -9.199 1.00 92.12 236 HIS A CA 1
ATOM 1902 C C . HIS A 1 236 ? -4.183 21.993 -8.000 1.00 92.12 236 HIS A C 1
ATOM 1904 O O . HIS A 1 236 ? -3.966 21.652 -6.839 1.00 92.12 236 HIS A O 1
ATOM 1910 N N . LYS A 1 237 ? -5.139 22.894 -8.255 1.00 92.62 237 LYS A N 1
ATOM 1911 C CA . LYS A 1 237 ? -5.771 23.719 -7.201 1.00 92.62 237 LYS A CA 1
ATOM 1912 C C . LYS A 1 237 ? -6.886 23.041 -6.388 1.00 92.62 237 LYS A C 1
ATOM 1914 O O . LYS A 1 237 ? -7.442 23.695 -5.513 1.00 92.62 237 LYS A O 1
ATOM 1919 N N . ARG A 1 238 ? -7.255 21.789 -6.689 1.00 94.56 238 ARG A N 1
ATOM 1920 C CA . ARG A 1 238 ? -8.433 21.137 -6.073 1.00 94.56 238 ARG A CA 1
ATOM 1921 C C . ARG A 1 238 ? -8.119 20.422 -4.753 1.00 94.56 238 ARG A C 1
ATOM 1923 O O . ARG A 1 238 ? -9.053 20.061 -4.052 1.00 94.56 238 ARG A O 1
ATOM 1930 N N . PHE A 1 239 ? -6.842 20.260 -4.398 1.00 94.38 239 PHE A N 1
ATOM 1931 C CA . PHE A 1 239 ? -6.444 19.712 -3.099 1.00 94.38 239 PHE A CA 1
ATOM 1932 C C . PHE A 1 239 ? -6.972 20.563 -1.946 1.00 94.38 239 PHE A C 1
ATOM 1934 O O . PHE A 1 239 ? -6.859 21.796 -1.959 1.00 94.38 239 PHE A O 1
ATOM 1941 N N . SER A 1 240 ? -7.500 19.894 -0.924 1.00 91.44 240 SER A N 1
ATOM 1942 C CA . SER A 1 240 ? -8.007 20.558 0.273 1.00 91.44 240 SER A CA 1
ATOM 1943 C C . SER A 1 240 ? -6.858 21.111 1.125 1.00 91.44 240 SER A C 1
ATOM 1945 O O . SER A 1 240 ? -6.999 22.139 1.793 1.00 91.44 240 SER A O 1
ATOM 1947 N N . ILE A 1 241 ? -5.677 20.488 1.036 1.00 88.75 241 ILE A N 1
ATOM 1948 C CA . ILE A 1 241 ? -4.468 20.896 1.746 1.00 88.75 241 ILE A CA 1
ATOM 1949 C C . ILE A 1 241 ? -3.452 21.479 0.770 1.00 88.75 241 ILE A C 1
ATOM 1951 O O . ILE A 1 241 ? -2.896 20.799 -0.089 1.00 88.75 241 ILE A O 1
ATOM 1955 N N . GLN A 1 242 ? -3.114 22.750 0.980 1.00 89.56 242 GLN A N 1
ATOM 1956 C CA . GLN A 1 242 ? -2.062 23.428 0.226 1.00 89.56 242 GLN A CA 1
ATOM 1957 C C . GLN A 1 242 ? -0.680 22.933 0.686 1.00 89.56 242 GLN A C 1
ATOM 1959 O O . GLN A 1 242 ? -0.101 23.441 1.650 1.00 89.56 242 GLN A O 1
ATOM 1964 N N . ALA A 1 243 ? -0.159 21.907 0.013 1.00 90.31 243 ALA A N 1
ATOM 1965 C CA . ALA A 1 243 ? 1.136 21.298 0.294 1.00 90.31 243 ALA A CA 1
ATOM 1966 C C . ALA A 1 243 ? 1.959 21.100 -0.986 1.00 90.31 243 ALA A C 1
ATOM 1968 O O . ALA A 1 243 ? 1.430 21.032 -2.085 1.00 90.31 243 ALA A O 1
ATOM 1969 N N . ASN A 1 244 ? 3.277 20.973 -0.831 1.00 91.31 244 ASN A N 1
ATOM 1970 C CA . ASN A 1 244 ? 4.206 20.626 -1.915 1.00 91.31 244 ASN A CA 1
ATOM 1971 C C . ASN A 1 244 ? 4.926 19.292 -1.659 1.00 91.31 244 ASN A C 1
ATOM 1973 O O . ASN A 1 244 ? 5.967 19.013 -2.256 1.00 91.31 244 ASN A O 1
ATOM 1977 N N . ARG A 1 245 ? 4.412 18.507 -0.705 1.00 90.62 245 ARG A N 1
ATOM 1978 C CA . ARG A 1 245 ? 4.972 17.232 -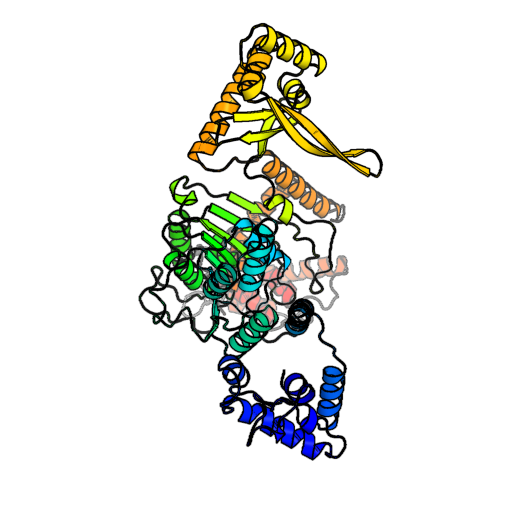0.250 1.00 90.62 245 ARG A CA 1
ATOM 1979 C C . ARG A 1 245 ? 4.111 16.094 -0.775 1.00 90.62 245 ARG A C 1
ATOM 1981 O O . ARG A 1 245 ? 2.920 16.072 -0.475 1.00 90.62 245 ARG A O 1
ATOM 1988 N N . ALA A 1 246 ? 4.724 15.161 -1.499 1.00 91.31 246 ALA A N 1
ATOM 1989 C CA . ALA A 1 246 ? 4.050 14.021 -2.122 1.00 91.31 246 ALA A CA 1
ATOM 1990 C C . ALA A 1 246 ? 3.229 13.245 -1.093 1.00 91.31 246 ALA A C 1
ATOM 1992 O O . ALA A 1 246 ? 2.036 13.035 -1.270 1.00 91.31 246 ALA A O 1
ATOM 1993 N N . GLU A 1 247 ? 3.863 12.914 0.034 1.00 89.69 247 GLU A N 1
ATOM 1994 C CA . GLU A 1 247 ? 3.267 12.112 1.094 1.00 89.69 247 GLU A CA 1
ATOM 1995 C C . GLU A 1 247 ? 2.044 12.778 1.747 1.00 89.69 247 GLU A C 1
ATOM 1997 O O . GLU A 1 247 ? 1.178 12.084 2.259 1.00 89.69 247 GLU A O 1
ATOM 2002 N N . VAL A 1 248 ? 1.952 14.114 1.730 1.00 91.56 248 VAL A N 1
ATOM 2003 C CA . VAL A 1 248 ? 0.787 14.847 2.258 1.00 91.56 248 VAL A CA 1
ATOM 2004 C C . VAL A 1 248 ? -0.324 14.882 1.215 1.00 91.56 248 VAL A C 1
ATOM 2006 O O . VAL A 1 248 ? -1.477 14.618 1.543 1.00 91.56 248 VAL A O 1
ATOM 2009 N N . LEU A 1 249 ? 0.034 15.184 -0.035 1.00 95.38 249 LEU A N 1
ATOM 2010 C CA . LEU A 1 249 ? -0.915 15.299 -1.139 1.00 95.38 249 LEU A CA 1
ATOM 2011 C C . LEU A 1 249 ? -1.571 13.955 -1.465 1.00 95.38 249 LEU A C 1
ATOM 2013 O O . LEU A 1 249 ? -2.771 13.917 -1.674 1.00 95.38 249 LEU A O 1
ATOM 2017 N N . PHE A 1 250 ? -0.837 12.840 -1.434 1.00 96.19 250 PHE A N 1
ATOM 2018 C CA . PHE A 1 250 ? -1.437 11.520 -1.649 1.00 96.19 250 PHE A CA 1
ATOM 2019 C C . PHE A 1 250 ? -2.471 11.155 -0.582 1.00 96.19 250 PHE A C 1
ATOM 2021 O O . PHE A 1 250 ? -3.502 10.581 -0.912 1.00 96.19 250 PHE A O 1
ATOM 2028 N N . VAL A 1 251 ? -2.225 11.487 0.689 1.00 94.00 251 VAL A N 1
ATOM 2029 C CA . VAL A 1 251 ? -3.208 11.214 1.748 1.00 94.00 251 VAL A CA 1
ATOM 2030 C C . VAL A 1 251 ? -4.458 12.072 1.543 1.00 94.00 251 VAL A C 1
ATOM 2032 O O . VAL A 1 251 ? -5.559 11.542 1.625 1.00 94.00 251 VAL A O 1
ATOM 2035 N N . ASP A 1 252 ? -4.295 13.355 1.201 1.00 94.50 252 ASP A N 1
ATOM 2036 C CA . ASP A 1 252 ? -5.416 14.245 0.859 1.00 94.50 252 ASP A CA 1
ATOM 2037 C C . ASP A 1 252 ? -6.205 13.731 -0.360 1.00 94.50 252 ASP A C 1
ATOM 2039 O O . ASP A 1 252 ? -7.423 13.599 -0.291 1.00 94.50 252 ASP A O 1
ATOM 2043 N N . TYR A 1 253 ? -5.513 13.334 -1.437 1.00 96.50 253 TYR A N 1
ATOM 2044 C CA . TYR A 1 253 ? -6.120 12.721 -2.625 1.00 96.50 253 TYR A CA 1
ATOM 2045 C C . TYR A 1 253 ? -6.994 11.526 -2.241 1.00 96.50 253 TYR A C 1
ATOM 2047 O O . TYR A 1 253 ? -8.164 11.473 -2.602 1.00 96.50 253 TYR A O 1
ATOM 2055 N N . ILE A 1 254 ? -6.445 10.583 -1.472 1.00 95.81 254 ILE A N 1
ATOM 2056 C CA . ILE A 1 254 ? -7.157 9.353 -1.120 1.00 95.81 254 ILE A CA 1
ATOM 2057 C C . ILE A 1 254 ? -8.410 9.664 -0.298 1.00 95.81 254 ILE A C 1
ATOM 2059 O O . ILE A 1 254 ? -9.459 9.096 -0.574 1.00 95.81 254 ILE A O 1
ATOM 2063 N N . MET A 1 255 ? -8.336 10.593 0.656 1.00 92.25 255 MET A N 1
ATOM 2064 C CA . MET A 1 255 ? -9.502 10.994 1.450 1.00 92.25 255 MET A CA 1
ATOM 2065 C C . MET A 1 255 ? -10.613 11.615 0.590 1.00 92.25 255 MET A C 1
ATOM 2067 O O . MET A 1 255 ? -11.781 11.300 0.799 1.00 92.25 255 MET A O 1
ATOM 2071 N N . GLU A 1 256 ? -10.257 12.454 -0.386 1.00 93.50 256 GLU A N 1
ATOM 2072 C CA . GLU A 1 256 ? -11.212 13.111 -1.295 1.00 93.50 256 GLU A CA 1
ATOM 2073 C C . GLU A 1 256 ? -11.836 12.143 -2.321 1.00 93.50 256 GLU A C 1
ATOM 2075 O O . GLU A 1 256 ? -12.946 12.380 -2.788 1.00 93.50 256 GLU A O 1
ATOM 2080 N N . HIS A 1 257 ? -11.148 11.048 -2.665 1.00 96.50 257 HIS A N 1
ATOM 2081 C CA . HIS A 1 257 ? -11.592 10.096 -3.697 1.00 96.50 257 HIS A CA 1
ATOM 2082 C C . HIS A 1 257 ? -12.292 8.855 -3.117 1.00 96.50 257 HIS A C 1
ATOM 2084 O O . HIS A 1 257 ? -12.681 7.957 -3.867 1.00 96.50 257 HIS A O 1
ATOM 2090 N N . LEU A 1 258 ? -12.488 8.785 -1.797 1.00 95.75 258 LEU A N 1
ATOM 2091 C CA . LEU A 1 258 ? -13.332 7.763 -1.179 1.00 95.75 258 LEU A CA 1
ATOM 2092 C C . LEU A 1 258 ? -14.816 8.103 -1.335 1.00 95.75 258 LEU A C 1
ATOM 2094 O O . LEU A 1 258 ? -15.241 9.240 -1.131 1.00 95.75 258 LEU A O 1
ATOM 2098 N N . THR A 1 259 ? -15.642 7.094 -1.617 1.00 96.00 259 THR A N 1
ATOM 2099 C CA . THR A 1 259 ? -17.101 7.259 -1.548 1.00 96.00 259 THR A CA 1
ATOM 2100 C C . THR A 1 259 ? -17.556 7.562 -0.111 1.00 96.00 259 THR A C 1
ATOM 2102 O O . THR A 1 259 ? -16.822 7.414 0.870 1.00 96.00 259 THR A O 1
ATOM 2105 N N . ILE A 1 260 ? -18.828 7.937 0.062 1.00 90.88 260 ILE A N 1
ATOM 2106 C CA . ILE A 1 260 ? -19.426 8.243 1.382 1.00 90.88 260 ILE A CA 1
ATOM 2107 C C . ILE A 1 260 ? -19.330 7.058 2.367 1.00 90.88 260 ILE A C 1
ATOM 2109 O O . ILE A 1 260 ? -19.396 7.257 3.585 1.00 90.88 260 ILE A O 1
ATOM 2113 N N . LYS A 1 261 ? -19.201 5.835 1.839 1.00 91.06 261 LYS A N 1
ATOM 2114 C CA . LYS A 1 261 ? -19.007 4.579 2.582 1.00 91.06 261 LYS A CA 1
ATOM 2115 C C . LYS A 1 261 ? -17.630 3.957 2.340 1.00 91.06 261 LYS A C 1
ATOM 2117 O O . LYS A 1 261 ? -17.403 2.799 2.678 1.00 91.06 261 LYS A O 1
ATOM 2122 N N . GLY A 1 262 ? -16.744 4.718 1.711 1.00 94.06 262 GLY A N 1
ATOM 2123 C CA . GLY A 1 262 ? -15.450 4.247 1.279 1.00 94.06 262 GLY A CA 1
ATOM 2124 C C . GLY A 1 262 ? -14.529 3.944 2.452 1.00 94.06 262 GLY A C 1
ATOM 2125 O O . GLY A 1 262 ? -14.659 4.501 3.550 1.00 94.06 262 GLY A O 1
ATOM 2126 N N . ARG A 1 263 ? -13.575 3.058 2.190 1.00 94.94 263 ARG A N 1
ATOM 2127 C CA . ARG A 1 263 ? -12.532 2.659 3.130 1.00 94.94 263 ARG A CA 1
ATOM 2128 C C . ARG A 1 263 ? -11.181 2.567 2.447 1.00 94.94 263 ARG A C 1
ATOM 2130 O O . ARG A 1 263 ? -11.090 2.282 1.256 1.00 94.94 263 ARG A O 1
ATOM 2137 N N . ALA A 1 264 ? -10.120 2.796 3.206 1.00 97.12 264 ALA A N 1
ATOM 2138 C CA . ALA A 1 264 ? -8.773 2.750 2.664 1.00 97.12 264 ALA A CA 1
ATOM 2139 C C . ALA A 1 264 ? -7.761 2.136 3.621 1.00 97.12 264 ALA A C 1
ATOM 2141 O O . ALA A 1 264 ? -7.913 2.204 4.839 1.00 97.12 264 ALA A O 1
ATOM 2142 N N . GLY A 1 265 ? -6.700 1.583 3.043 1.00 96.19 265 GLY A N 1
ATOM 2143 C CA . GLY A 1 265 ? -5.496 1.155 3.742 1.00 96.19 265 GLY A CA 1
ATOM 2144 C C . GLY A 1 265 ? -4.276 1.744 3.047 1.00 96.19 265 GLY A C 1
ATOM 2145 O O . GLY A 1 265 ? -3.987 1.395 1.904 1.00 96.19 265 GLY A O 1
ATOM 2146 N N . ILE A 1 266 ? -3.579 2.662 3.720 1.00 95.69 266 ILE A N 1
ATOM 2147 C CA . ILE A 1 266 ? -2.530 3.486 3.105 1.00 95.69 266 ILE A CA 1
ATOM 2148 C C . ILE A 1 266 ? -1.249 3.388 3.919 1.00 95.69 266 ILE A C 1
ATOM 2150 O O . ILE A 1 266 ? -1.251 3.656 5.119 1.00 95.69 266 ILE A O 1
ATOM 2154 N N . ILE A 1 267 ? -0.135 3.079 3.266 1.00 95.25 267 ILE A N 1
ATOM 2155 C CA . ILE A 1 267 ? 1.186 3.141 3.894 1.00 95.25 267 ILE A CA 1
ATOM 2156 C C . ILE A 1 267 ? 1.727 4.564 3.785 1.00 95.25 267 ILE A C 1
ATOM 2158 O O . ILE A 1 267 ? 1.783 5.140 2.706 1.00 95.25 267 ILE A O 1
ATOM 2162 N N . VAL A 1 268 ? 2.158 5.136 4.904 1.00 90.50 268 VAL A N 1
ATOM 2163 C CA . VAL A 1 268 ? 2.720 6.486 4.962 1.00 90.50 268 VAL A CA 1
ATOM 2164 C C . VAL A 1 268 ? 4.049 6.502 5.714 1.00 90.50 268 VAL A C 1
ATOM 2166 O O . VAL A 1 268 ? 4.251 5.706 6.638 1.00 90.50 268 VAL A O 1
ATOM 2169 N N . PRO A 1 269 ? 4.965 7.436 5.401 1.00 86.81 269 PRO A N 1
ATOM 2170 C CA . PRO A 1 269 ? 6.095 7.722 6.274 1.00 86.81 269 PRO A CA 1
ATOM 2171 C C . PRO A 1 269 ? 5.592 8.142 7.655 1.00 86.81 269 PRO A C 1
ATOM 2173 O O . PRO A 1 269 ? 4.658 8.940 7.764 1.00 86.81 269 PRO A O 1
ATOM 2176 N N . GLU A 1 270 ? 6.254 7.685 8.718 1.00 76.88 270 GLU A N 1
ATOM 2177 C CA . GLU A 1 270 ? 5.816 7.959 10.095 1.00 76.88 270 GLU A CA 1
ATOM 2178 C C . GLU A 1 270 ? 5.741 9.474 10.390 1.00 76.88 270 GLU A C 1
ATOM 2180 O O . GLU A 1 270 ? 4.949 9.934 11.212 1.00 76.88 270 GLU A O 1
ATOM 2185 N N . GLY A 1 271 ? 6.479 10.286 9.624 1.00 71.50 271 GLY A N 1
ATOM 2186 C CA . GLY A 1 271 ? 6.402 11.741 9.666 1.00 71.50 271 GLY A CA 1
ATOM 2187 C C . GLY A 1 271 ? 5.003 12.336 9.454 1.00 71.50 271 GLY A C 1
ATOM 2188 O O . GLY A 1 271 ? 4.738 13.407 10.000 1.00 71.50 271 GLY A O 1
ATOM 2189 N N . ILE A 1 272 ? 4.092 11.662 8.742 1.00 75.75 272 ILE A N 1
ATOM 2190 C CA . ILE A 1 272 ? 2.685 12.090 8.631 1.00 75.75 272 ILE A CA 1
ATOM 2191 C C . ILE A 1 272 ? 2.028 12.187 10.019 1.00 75.75 272 ILE A C 1
ATOM 2193 O O . ILE A 1 272 ? 1.299 13.142 10.303 1.00 75.75 272 ILE A O 1
ATOM 2197 N N . ILE A 1 273 ? 2.385 11.279 10.929 1.00 63.25 273 ILE A N 1
ATOM 2198 C CA . ILE A 1 273 ? 1.795 11.162 12.266 1.00 63.25 273 ILE A CA 1
ATOM 2199 C C . ILE A 1 273 ? 2.380 12.189 13.249 1.00 63.25 273 ILE A C 1
ATOM 2201 O O . ILE A 1 273 ? 1.648 12.699 14.092 1.00 63.25 273 ILE A O 1
ATOM 2205 N N . PHE A 1 274 ? 3.667 12.542 13.150 1.00 56.28 274 PHE A N 1
ATOM 2206 C CA . PHE A 1 274 ? 4.330 13.340 14.198 1.00 56.28 274 PHE A CA 1
ATOM 2207 C C . PHE A 1 274 ? 4.931 14.683 13.757 1.00 56.28 274 PHE A C 1
ATOM 2209 O O . PHE A 1 274 ? 5.294 15.487 14.614 1.00 56.28 274 PHE A O 1
ATOM 2216 N N . GLN A 1 275 ? 5.076 14.979 12.458 1.00 60.56 275 GLN A N 1
ATOM 2217 C CA . GLN A 1 275 ? 5.724 16.232 12.043 1.00 60.56 275 GLN A CA 1
ATOM 2218 C C . GLN A 1 275 ? 4.878 17.466 12.380 1.00 60.56 275 GLN A C 1
ATOM 2220 O O . GLN A 1 275 ? 3.732 17.578 11.954 1.00 60.56 275 GLN A O 1
ATOM 2225 N N . SER A 1 276 ? 5.471 18.459 13.044 1.00 59.97 276 SER A N 1
ATOM 2226 C CA . SER A 1 276 ? 4.763 19.662 13.522 1.00 59.97 276 SER A CA 1
ATOM 2227 C C . SER A 1 276 ? 4.591 20.787 12.489 1.00 59.97 276 SER A C 1
ATOM 2229 O O . SER A 1 276 ? 4.092 21.855 12.833 1.00 59.97 276 SER A O 1
ATOM 2231 N N . LYS A 1 277 ? 5.022 20.605 11.231 1.00 67.88 277 LYS A N 1
ATOM 2232 C CA . LYS A 1 277 ? 4.817 21.612 10.170 1.00 67.88 277 LYS A CA 1
ATOM 2233 C C . LYS A 1 277 ? 3.314 21.846 9.949 1.00 67.88 277 LYS A C 1
ATOM 2235 O O . LYS A 1 277 ? 2.544 20.889 9.960 1.00 67.88 277 LYS A O 1
ATOM 2240 N N . ASN A 1 278 ? 2.920 23.092 9.667 1.00 68.69 278 ASN A N 1
ATOM 2241 C CA . ASN A 1 278 ? 1.511 23.496 9.542 1.00 68.69 278 ASN A CA 1
ATOM 2242 C C . ASN A 1 278 ? 0.692 22.601 8.600 1.00 68.69 278 ASN A C 1
ATOM 2244 O O . ASN A 1 278 ? -0.415 22.221 8.959 1.00 68.69 278 ASN A O 1
ATOM 2248 N N . THR A 1 279 ? 1.244 22.206 7.448 1.00 74.62 279 THR A N 1
ATOM 2249 C CA . THR A 1 279 ? 0.561 21.332 6.477 1.00 74.62 279 THR A CA 1
ATOM 2250 C C . THR A 1 279 ? 0.306 19.921 7.012 1.00 74.62 279 THR A C 1
ATOM 2252 O O . THR A 1 279 ? -0.767 19.373 6.800 1.00 74.62 279 THR A O 1
ATOM 2255 N N . TYR A 1 280 ? 1.243 19.352 7.773 1.00 73.94 280 TYR A N 1
ATOM 2256 C CA . TYR A 1 280 ? 1.089 18.036 8.405 1.00 73.94 280 TYR A CA 1
ATOM 2257 C C . TYR A 1 280 ? 0.104 18.100 9.577 1.00 73.94 280 TYR A C 1
ATOM 2259 O O . TYR A 1 280 ? -0.682 17.182 9.783 1.00 73.94 280 TYR A O 1
ATOM 2267 N N . THR A 1 281 ? 0.110 19.198 10.339 1.00 69.25 281 THR A N 1
ATOM 2268 C CA . THR A 1 281 ? -0.884 19.432 11.395 1.00 69.25 281 THR A CA 1
ATOM 2269 C C . THR A 1 281 ? -2.286 19.614 10.814 1.00 69.25 281 THR A C 1
ATOM 2271 O O . THR A 1 281 ? -3.232 19.066 11.369 1.00 69.25 281 THR A O 1
ATOM 2274 N N . ALA A 1 282 ? -2.425 20.343 9.703 1.00 74.44 282 ALA A N 1
ATOM 2275 C CA . ALA A 1 282 ? -3.694 20.485 8.990 1.00 74.44 282 ALA A CA 1
ATOM 2276 C C . ALA A 1 282 ? -4.194 19.129 8.477 1.00 74.44 282 ALA A C 1
ATOM 2278 O O . ALA A 1 282 ? -5.336 18.772 8.748 1.00 74.44 282 ALA A O 1
ATOM 2279 N N . LEU A 1 283 ? -3.309 18.335 7.859 1.00 81.44 283 LEU A N 1
ATOM 2280 C CA . LEU A 1 283 ? -3.632 16.972 7.444 1.00 81.44 283 LEU A CA 1
ATOM 2281 C C . LEU A 1 283 ? -4.114 16.125 8.618 1.00 81.44 283 LEU A C 1
ATOM 2283 O O . LEU A 1 283 ? -5.162 15.512 8.522 1.00 81.44 283 LEU A O 1
ATOM 2287 N N . ARG A 1 284 ? -3.412 16.125 9.756 1.00 73.69 284 ARG A N 1
ATOM 2288 C CA . ARG A 1 284 ? -3.842 15.345 10.927 1.00 73.69 284 ARG A CA 1
ATOM 2289 C C . ARG A 1 284 ? -5.183 15.776 11.501 1.00 73.69 284 ARG A C 1
ATOM 2291 O O . ARG A 1 284 ? -5.913 14.920 11.979 1.00 73.69 284 ARG A O 1
ATOM 2298 N N . LYS A 1 285 ? -5.511 17.069 11.468 1.00 72.69 285 LYS A N 1
ATOM 2299 C CA . LYS A 1 285 ? -6.851 17.528 11.859 1.00 72.69 285 LYS A CA 1
ATOM 2300 C C . LYS A 1 285 ? -7.908 16.929 10.934 1.00 72.69 285 LYS A C 1
ATOM 2302 O O . LYS A 1 285 ? -8.823 16.290 11.433 1.00 72.69 285 LYS A O 1
ATOM 2307 N N . LYS A 1 286 ? -7.693 17.025 9.617 1.00 78.94 286 LYS A N 1
ATOM 2308 C CA . LYS A 1 286 ? -8.568 16.417 8.607 1.00 78.94 286 LYS A CA 1
ATOM 2309 C C . LYS A 1 286 ? -8.685 14.901 8.808 1.00 78.94 286 LYS A C 1
ATOM 2311 O O . LYS A 1 286 ? -9.783 14.379 8.859 1.00 78.94 286 LYS A O 1
ATOM 2316 N N . LEU A 1 287 ? -7.574 14.200 9.044 1.00 73.88 287 LEU A N 1
ATOM 2317 C CA . LEU A 1 287 ? -7.559 12.757 9.322 1.00 73.88 287 LEU A CA 1
ATOM 2318 C C . LEU A 1 287 ? -8.455 12.367 10.508 1.00 73.88 287 LEU A C 1
ATOM 2320 O O . LEU A 1 287 ? -9.164 11.370 10.433 1.00 73.88 287 LEU A O 1
ATOM 2324 N N . LEU A 1 288 ? -8.427 13.142 11.597 1.00 66.56 288 LEU A N 1
ATOM 2325 C CA . LEU A 1 288 ? -9.268 12.901 12.778 1.00 66.56 288 LEU A CA 1
ATOM 2326 C C . LEU A 1 288 ? -10.750 13.228 12.532 1.00 66.56 288 LEU A C 1
ATOM 2328 O O . LEU A 1 288 ? -11.627 12.714 13.227 1.00 66.56 288 LEU A O 1
ATOM 2332 N N . GLU A 1 289 ? -11.036 14.100 11.569 1.00 70.25 289 GLU A N 1
ATOM 2333 C CA . GLU A 1 289 ? -12.393 14.491 11.194 1.00 70.25 289 GLU A CA 1
ATOM 2334 C C . GLU A 1 289 ? -13.012 13.495 10.194 1.00 70.25 289 GLU A C 1
ATOM 2336 O O . GLU A 1 289 ? -14.177 13.116 10.372 1.00 70.25 289 GLU A O 1
ATOM 2341 N N . ASP A 1 290 ? -12.197 12.997 9.255 1.00 70.06 290 ASP A N 1
ATOM 2342 C CA . ASP A 1 290 ? -12.585 12.312 8.019 1.00 70.06 290 ASP A CA 1
ATOM 2343 C C . ASP A 1 290 ? -12.048 10.867 7.948 1.00 70.06 290 ASP A C 1
ATOM 2345 O O . ASP A 1 290 ? -11.118 10.547 7.206 1.00 70.06 290 ASP A O 1
ATOM 2349 N N . GLY A 1 291 ? -12.652 9.941 8.695 1.00 66.44 291 GLY A N 1
ATOM 2350 C CA . GLY A 1 291 ? -12.535 8.517 8.341 1.00 66.44 291 GLY A CA 1
ATOM 2351 C C . GLY A 1 291 ? -11.457 7.700 9.051 1.00 66.44 291 GLY A C 1
ATOM 2352 O O . GLY A 1 291 ? -11.590 6.479 9.059 1.00 66.44 291 GLY A O 1
ATOM 2353 N N . LEU A 1 292 ? -10.422 8.296 9.655 1.00 74.94 292 LEU A N 1
ATOM 2354 C CA . LEU A 1 292 ? -9.338 7.517 10.274 1.00 74.94 292 LEU A CA 1
ATOM 2355 C C . LEU A 1 292 ? -9.850 6.714 11.481 1.00 74.94 292 LEU A C 1
ATOM 2357 O O . LEU A 1 292 ? -10.245 7.297 12.489 1.00 74.94 292 LEU A O 1
ATOM 2361 N N . PHE A 1 293 ? -9.776 5.382 11.414 1.00 72.81 293 PHE A N 1
ATOM 2362 C CA . PHE A 1 293 ? -10.182 4.512 12.526 1.00 72.81 293 PHE A CA 1
ATOM 2363 C C . PHE A 1 293 ? -9.024 3.721 13.138 1.00 72.81 293 PHE A C 1
ATOM 2365 O O . PHE A 1 293 ? -9.115 3.315 14.298 1.00 72.81 293 PHE A O 1
ATOM 2372 N N . ALA A 1 294 ? -7.922 3.512 12.408 1.00 73.50 294 ALA A N 1
ATOM 2373 C CA . ALA A 1 294 ? -6.742 2.863 12.966 1.00 73.50 294 ALA A CA 1
ATOM 2374 C C . ALA A 1 294 ? -5.423 3.349 12.355 1.00 73.50 294 ALA A C 1
ATOM 2376 O O . ALA A 1 294 ? -5.337 3.719 11.185 1.00 73.50 294 ALA A O 1
ATOM 2377 N N . VAL A 1 295 ? -4.371 3.295 13.168 1.00 75.25 295 VAL A N 1
ATOM 2378 C CA . VAL A 1 295 ? -2.981 3.535 12.792 1.00 75.25 295 VAL A CA 1
ATOM 2379 C C . VAL A 1 295 ? -2.148 2.347 13.254 1.00 75.25 295 VAL A C 1
ATOM 2381 O O . VAL A 1 295 ? -2.120 2.029 14.442 1.00 75.25 295 VAL A O 1
ATOM 2384 N N . VAL A 1 296 ? -1.435 1.707 12.331 1.00 78.56 296 VAL A N 1
ATOM 2385 C CA . VAL A 1 296 ? -0.517 0.603 12.630 1.00 78.56 296 VAL A CA 1
ATOM 2386 C C . VAL A 1 296 ? 0.915 1.063 12.381 1.00 78.56 296 VAL A C 1
ATOM 2388 O O . VAL A 1 296 ? 1.336 1.232 11.242 1.00 78.56 296 VAL A O 1
ATOM 2391 N N . SER A 1 297 ? 1.676 1.289 13.449 1.00 79.56 297 SER A N 1
ATOM 2392 C CA . SER A 1 297 ? 3.092 1.654 13.375 1.00 79.56 297 SER A CA 1
ATOM 2393 C C . SER A 1 297 ? 3.940 0.421 13.084 1.00 79.56 297 SER A C 1
ATOM 2395 O O . SER A 1 297 ? 3.898 -0.549 13.845 1.00 79.56 297 SER A O 1
ATOM 2397 N N . LEU A 1 298 ? 4.709 0.467 11.994 1.00 83.62 298 LEU A N 1
ATOM 2398 C CA . LEU A 1 298 ? 5.598 -0.610 11.570 1.00 83.62 298 LEU A CA 1
ATOM 2399 C C . LEU A 1 298 ? 7.027 -0.379 12.100 1.00 83.62 298 LEU A C 1
ATOM 2401 O O . LEU A 1 298 ? 7.447 0.772 12.284 1.00 83.62 298 LEU A O 1
ATOM 2405 N N . PRO A 1 299 ? 7.805 -1.448 12.350 1.00 83.94 299 PRO A N 1
ATOM 2406 C CA . PRO A 1 299 ? 9.205 -1.306 12.723 1.00 83.94 299 PRO A CA 1
ATOM 2407 C C . PRO A 1 299 ? 10.035 -0.707 11.573 1.00 83.94 299 PRO A C 1
ATOM 2409 O O . PRO A 1 299 ? 9.744 -0.892 10.390 1.00 83.94 299 PRO A O 1
ATOM 2412 N N . ALA A 1 300 ? 11.097 0.029 11.914 1.00 87.00 300 ALA A N 1
ATOM 2413 C CA . ALA A 1 300 ? 12.043 0.514 10.909 1.00 87.00 300 ALA A CA 1
ATOM 2414 C C . ALA A 1 300 ? 12.764 -0.682 10.268 1.00 87.00 300 ALA A C 1
ATOM 2416 O O . ALA A 1 300 ? 13.257 -1.551 10.982 1.00 87.00 300 ALA A O 1
ATOM 2417 N N . GLY A 1 301 ? 12.828 -0.723 8.937 1.00 86.75 301 GLY A N 1
ATOM 2418 C CA . GLY A 1 301 ? 13.432 -1.833 8.191 1.00 86.75 301 GLY A CA 1
ATOM 2419 C C . GLY A 1 301 ? 12.438 -2.812 7.560 1.00 86.75 301 GLY A C 1
ATOM 2420 O O . GLY A 1 301 ? 12.860 -3.672 6.793 1.00 86.75 301 GLY A O 1
ATOM 2421 N N . VAL A 1 302 ? 11.123 -2.634 7.758 1.00 89.62 302 VAL A N 1
ATOM 2422 C CA . VAL A 1 302 ? 10.083 -3.392 7.018 1.00 89.62 302 VAL A CA 1
ATOM 2423 C C . VAL A 1 302 ? 10.165 -3.186 5.503 1.00 89.62 302 VAL A C 1
ATOM 2425 O O . VAL A 1 302 ? 9.659 -4.000 4.741 1.00 89.62 302 VAL A O 1
ATOM 2428 N N . PHE A 1 303 ? 10.829 -2.133 5.037 1.00 87.19 303 PHE A N 1
ATOM 2429 C CA . PHE A 1 303 ? 11.028 -1.876 3.611 1.00 87.19 303 PHE A CA 1
ATOM 2430 C C . PHE A 1 303 ? 12.481 -2.087 3.175 1.00 87.19 303 PHE A C 1
ATOM 2432 O O . PHE A 1 303 ? 12.830 -1.715 2.061 1.00 87.19 303 PHE A O 1
ATOM 2439 N N . ASN A 1 304 ? 13.334 -2.696 4.007 1.00 82.19 304 ASN A N 1
ATOM 2440 C CA . ASN A 1 304 ? 14.693 -3.042 3.597 1.00 82.19 304 ASN A CA 1
ATOM 2441 C C . ASN A 1 304 ? 14.686 -4.145 2.520 1.00 82.19 304 ASN A C 1
ATOM 2443 O O . ASN A 1 304 ? 13.823 -5.026 2.568 1.00 82.19 304 ASN A O 1
ATOM 2447 N N . PRO A 1 305 ? 15.649 -4.118 1.576 1.00 71.31 305 PRO A N 1
ATOM 2448 C CA . PRO A 1 305 ? 16.738 -3.138 1.445 1.00 71.31 305 PRO A CA 1
ATOM 2449 C C . PRO A 1 305 ? 16.335 -1.832 0.730 1.00 71.31 305 PRO A C 1
ATOM 2451 O O . PRO A 1 305 ? 17.161 -0.935 0.601 1.00 71.31 305 PRO A O 1
ATOM 2454 N N . TYR A 1 306 ? 15.084 -1.703 0.279 1.00 72.06 306 TYR A N 1
ATOM 2455 C CA . TYR A 1 306 ? 14.608 -0.570 -0.524 1.00 72.06 306 TYR A CA 1
ATOM 2456 C C . TYR A 1 306 ? 14.616 0.756 0.242 1.00 72.06 306 TYR A C 1
ATOM 2458 O O . TYR A 1 306 ? 14.978 1.794 -0.306 1.00 72.06 306 TYR A O 1
ATOM 2466 N N . SER A 1 307 ? 14.182 0.739 1.504 1.00 76.94 307 SER A N 1
ATOM 2467 C CA . SER A 1 307 ? 14.082 1.930 2.344 1.00 76.94 307 SER A CA 1
ATOM 2468 C C . SER A 1 307 ? 14.248 1.620 3.825 1.00 76.94 307 SER A C 1
ATOM 2470 O O . SER A 1 307 ? 13.552 0.768 4.377 1.00 76.94 307 SER A O 1
ATOM 2472 N N . GLY A 1 308 ? 15.089 2.414 4.491 1.00 79.69 308 GLY A N 1
ATOM 2473 C CA . GLY A 1 308 ? 15.170 2.467 5.953 1.00 79.69 308 GLY A CA 1
ATOM 2474 C C . GLY A 1 308 ? 14.119 3.379 6.596 1.00 79.69 308 GLY A C 1
ATOM 2475 O O . GLY A 1 308 ? 14.115 3.536 7.818 1.00 79.69 308 GLY A O 1
ATOM 2476 N N . VAL A 1 309 ? 13.245 4.016 5.802 1.00 82.44 309 VAL A N 1
ATOM 2477 C CA . VAL A 1 309 ? 12.195 4.901 6.320 1.00 82.44 309 VAL A CA 1
ATOM 2478 C C . VAL A 1 309 ? 11.246 4.094 7.200 1.00 82.44 309 VAL A C 1
ATOM 2480 O O . VAL A 1 309 ? 10.694 3.077 6.783 1.00 82.44 309 VAL A O 1
ATOM 2483 N N . LYS A 1 310 ? 11.035 4.571 8.428 1.00 83.50 310 LYS A N 1
ATOM 2484 C CA . LYS A 1 310 ? 9.998 4.034 9.302 1.00 83.50 310 LYS A CA 1
ATOM 2485 C C . LYS A 1 310 ? 8.629 4.499 8.816 1.00 83.50 310 LYS A C 1
ATOM 2487 O O . LYS A 1 310 ? 8.420 5.687 8.550 1.00 83.50 310 LYS A O 1
ATOM 2492 N N . THR A 1 311 ? 7.708 3.558 8.697 1.00 88.25 311 THR A N 1
ATOM 2493 C CA . THR A 1 311 ? 6.393 3.771 8.096 1.00 88.25 311 THR A CA 1
ATOM 2494 C C . THR A 1 311 ? 5.280 3.378 9.054 1.00 88.25 311 THR A C 1
ATOM 2496 O O . THR A 1 311 ? 5.487 2.817 10.133 1.00 88.25 311 THR A O 1
ATOM 2499 N N . SER A 1 312 ? 4.063 3.748 8.697 1.00 84.69 312 SER A N 1
ATOM 2500 C CA . SER A 1 312 ? 2.848 3.344 9.388 1.00 84.69 312 SER A CA 1
ATOM 2501 C C . SER A 1 312 ? 1.747 3.119 8.368 1.00 84.69 312 SER A C 1
ATOM 2503 O O . SER A 1 312 ? 1.803 3.662 7.270 1.00 84.69 312 SER A O 1
ATOM 2505 N N . ILE A 1 313 ? 0.754 2.323 8.735 1.00 89.88 313 ILE A N 1
ATOM 2506 C CA . ILE A 1 313 ? -0.440 2.089 7.934 1.00 89.88 313 ILE A CA 1
ATOM 2507 C C . ILE A 1 313 ? -1.566 2.914 8.548 1.00 89.88 313 ILE A C 1
ATOM 2509 O O . ILE A 1 313 ? -1.801 2.831 9.754 1.00 89.88 313 ILE A O 1
ATOM 2513 N N . LEU A 1 314 ? -2.239 3.712 7.732 1.00 86.06 314 LEU A N 1
ATOM 2514 C CA . LEU A 1 314 ? -3.463 4.415 8.085 1.00 86.06 314 LEU A CA 1
ATOM 2515 C C . LEU A 1 314 ? -4.646 3.635 7.521 1.00 86.06 314 LEU A C 1
ATOM 2517 O O . LEU A 1 314 ? -4.658 3.321 6.329 1.00 86.06 314 LEU A O 1
ATOM 2521 N N . PHE A 1 315 ? -5.632 3.352 8.365 1.00 85.19 315 PHE A N 1
ATOM 2522 C CA . PHE A 1 315 ? -6.883 2.737 7.950 1.00 85.19 315 PHE A CA 1
ATOM 2523 C C . PHE A 1 315 ? -8.041 3.718 8.086 1.00 85.19 315 PHE A C 1
ATOM 2525 O O . PHE A 1 315 ? -8.256 4.310 9.150 1.00 85.19 315 PHE A O 1
ATOM 2532 N N . PHE A 1 316 ? -8.791 3.849 6.999 1.00 84.94 316 PHE A N 1
ATOM 2533 C CA . PHE A 1 316 ? -9.943 4.727 6.870 1.00 84.94 316 PHE A CA 1
ATOM 2534 C C . PHE A 1 316 ? -11.199 3.906 6.671 1.00 84.94 316 PHE A C 1
ATOM 2536 O O . PHE A 1 316 ? -11.179 2.923 5.935 1.00 84.94 316 PHE A O 1
ATOM 2543 N N . ASP A 1 317 ? -12.285 4.345 7.284 1.00 85.88 317 ASP A N 1
ATOM 2544 C CA . ASP A 1 317 ? -13.621 3.823 7.054 1.00 85.88 317 ASP A CA 1
ATOM 2545 C C . ASP A 1 317 ? -14.628 4.931 7.391 1.00 85.88 317 ASP A C 1
ATOM 2547 O O . ASP A 1 317 ? -14.807 5.327 8.551 1.00 85.88 317 ASP A O 1
ATOM 2551 N N . ASN A 1 318 ? -15.272 5.453 6.347 1.00 85.62 318 ASN A N 1
ATOM 2552 C CA . ASN A 1 318 ? -16.204 6.574 6.446 1.00 85.62 318 ASN A CA 1
ATOM 2553 C C . ASN A 1 318 ? -17.516 6.217 7.168 1.00 85.62 318 ASN A C 1
ATOM 2555 O O . ASN A 1 318 ? -18.257 7.116 7.576 1.00 85.62 318 ASN A O 1
ATOM 2559 N N . GLU A 1 319 ? -17.837 4.932 7.348 1.00 83.38 319 GLU A N 1
ATOM 2560 C CA . GLU A 1 319 ? -18.963 4.497 8.180 1.00 83.38 319 GLU A CA 1
ATOM 2561 C C . GLU A 1 319 ? -18.546 4.286 9.644 1.00 83.38 319 GLU A C 1
ATOM 2563 O O . GLU A 1 319 ? -19.332 4.549 10.558 1.00 83.38 319 GLU A O 1
ATOM 2568 N N . VAL A 1 320 ? -17.317 3.840 9.916 1.00 71.06 320 VAL A N 1
ATOM 2569 C CA . VAL A 1 320 ? -16.781 3.732 11.287 1.00 71.06 320 VAL A CA 1
ATOM 2570 C C . VAL A 1 320 ? -16.557 5.113 11.908 1.00 71.06 320 VAL A C 1
ATOM 2572 O O . VAL A 1 320 ? -16.977 5.337 13.042 1.00 71.06 320 VAL A O 1
ATOM 2575 N N . SER A 1 321 ? -16.004 6.074 11.168 1.00 62.66 321 SER A N 1
ATOM 2576 C CA . SER A 1 321 ? -15.716 7.426 11.683 1.00 62.66 321 SER A CA 1
ATOM 2577 C C . SER A 1 321 ? -16.957 8.270 12.015 1.00 62.66 321 SER A C 1
ATOM 2579 O O . SER A 1 321 ? -16.884 9.250 12.762 1.00 62.66 321 SER A O 1
ATOM 2581 N N . LYS A 1 322 ? -18.125 7.893 11.476 1.00 68.56 322 LYS A N 1
ATOM 2582 C CA . LYS A 1 322 ? -19.429 8.459 11.867 1.00 68.56 322 LYS A CA 1
ATOM 2583 C C . LYS A 1 322 ? -19.907 7.924 13.212 1.00 68.56 322 LYS A C 1
ATOM 2585 O O . LYS A 1 322 ? -20.647 8.609 13.911 1.00 68.56 322 LYS A O 1
ATOM 2590 N N . ARG A 1 323 ? -19.499 6.703 13.561 1.00 64.94 323 ARG A N 1
ATOM 2591 C CA . ARG A 1 323 ? -19.860 6.036 14.817 1.00 64.94 323 ARG A CA 1
ATOM 2592 C C . ARG A 1 323 ? -18.931 6.439 15.953 1.00 64.94 323 ARG A C 1
ATOM 2594 O O . ARG A 1 323 ? -19.373 6.492 17.095 1.00 64.94 323 ARG A O 1
ATOM 2601 N N . THR A 1 324 ? -17.673 6.762 15.655 1.00 54.19 324 THR A N 1
ATOM 2602 C CA . THR A 1 324 ? -16.726 7.218 16.669 1.00 54.19 324 THR A CA 1
ATOM 2603 C C . THR A 1 324 ? -15.675 8.193 16.137 1.00 54.19 324 THR A C 1
ATOM 2605 O O . THR A 1 324 ? -15.254 8.108 14.989 1.00 54.19 324 THR A O 1
ATOM 2608 N N . LYS A 1 325 ? -15.239 9.121 16.998 1.00 52.41 325 LYS A N 1
ATOM 2609 C CA . LYS A 1 325 ? -14.110 10.044 16.754 1.00 52.41 325 LYS A CA 1
ATOM 2610 C C . LYS A 1 325 ? -12.786 9.537 17.324 1.00 52.41 325 LYS A C 1
ATOM 2612 O O . LYS A 1 325 ? -11.772 10.227 17.300 1.00 52.41 325 LYS A O 1
ATOM 2617 N N . ASP A 1 326 ? -12.834 8.347 17.889 1.00 51.78 326 ASP A N 1
ATOM 2618 C CA . ASP A 1 326 ? -11.779 7.705 18.632 1.00 51.78 326 ASP A CA 1
ATOM 2619 C C . ASP A 1 326 ? -11.095 6.703 17.666 1.00 51.78 326 ASP A C 1
ATOM 2621 O O . ASP A 1 326 ? -11.777 5.977 16.947 1.00 51.78 326 ASP A O 1
ATOM 2625 N N . PHE A 1 327 ? -9.754 6.665 17.609 1.00 55.44 327 PHE A N 1
ATOM 2626 C CA . PHE A 1 327 ? -9.008 5.784 16.692 1.00 55.44 327 PHE A CA 1
ATOM 2627 C C . PHE A 1 327 ? -8.066 4.819 17.427 1.00 55.44 327 PHE A C 1
ATOM 2629 O O . PHE A 1 327 ? -7.510 5.130 18.483 1.00 55.44 327 PHE A O 1
ATOM 2636 N N . LEU A 1 328 ? -7.851 3.640 16.843 1.00 61.19 328 LEU A N 1
ATOM 2637 C CA . LEU A 1 328 ? -6.955 2.613 17.367 1.00 61.19 328 LEU A CA 1
ATOM 2638 C C . LEU A 1 328 ? -5.502 2.889 16.959 1.00 61.19 328 LEU A C 1
ATOM 2640 O O . LEU A 1 328 ? -5.216 3.119 15.790 1.00 61.19 328 LEU A O 1
ATOM 2644 N N . PHE A 1 329 ? -4.557 2.785 17.892 1.00 57.94 329 PHE A N 1
ATOM 2645 C CA . PHE A 1 329 ? -3.128 2.793 17.573 1.00 57.94 329 PHE A CA 1
ATOM 2646 C C . PHE A 1 329 ? -2.493 1.450 17.942 1.00 57.94 329 PHE A C 1
ATOM 2648 O O . PHE A 1 329 ? -2.454 1.074 19.116 1.00 57.94 329 PHE A O 1
ATOM 2655 N N . VAL A 1 330 ? -1.965 0.738 16.948 1.00 68.00 330 VAL A N 1
ATOM 2656 C CA . VAL A 1 330 ? -1.268 -0.543 17.112 1.00 68.00 330 VAL A CA 1
ATOM 2657 C C . VAL A 1 330 ? 0.204 -0.354 16.780 1.00 68.00 330 VAL A C 1
ATOM 2659 O O . VAL A 1 330 ? 0.554 0.273 15.786 1.00 68.00 330 VAL A O 1
ATOM 2662 N N . LYS A 1 331 ? 1.089 -0.917 17.601 1.00 72.75 331 LYS A N 1
ATOM 2663 C CA . LYS A 1 331 ? 2.523 -0.964 17.315 1.00 72.75 331 LYS A CA 1
ATOM 2664 C C . LYS A 1 331 ? 2.926 -2.400 17.007 1.00 72.75 331 LYS A C 1
ATOM 2666 O O . LYS A 1 331 ? 2.807 -3.258 17.878 1.00 72.75 331 LYS A O 1
ATOM 2671 N N . ILE A 1 332 ? 3.426 -2.620 15.798 1.00 77.75 332 ILE A N 1
ATOM 2672 C CA . ILE A 1 332 ? 4.052 -3.868 15.366 1.00 77.75 332 ILE A CA 1
ATOM 2673 C C . ILE A 1 332 ? 5.529 -3.792 15.745 1.00 77.75 332 ILE A C 1
ATOM 2675 O O . ILE A 1 332 ? 6.200 -2.794 15.471 1.00 77.75 332 ILE A O 1
ATOM 2679 N N . GLN A 1 333 ? 6.034 -4.817 16.422 1.00 77.44 333 GLN A N 1
ATOM 2680 C CA . GLN A 1 333 ? 7.458 -4.957 16.715 1.00 77.44 333 GLN A CA 1
ATOM 2681 C C . GLN A 1 333 ? 8.129 -5.903 15.722 1.00 77.44 333 GLN A C 1
ATOM 2683 O O . GLN A 1 333 ? 9.259 -5.646 15.318 1.00 77.44 333 GLN A O 1
ATOM 2688 N N . ASN A 1 334 ? 7.431 -6.965 15.320 1.00 85.06 334 ASN A N 1
ATOM 2689 C CA . ASN A 1 334 ? 7.940 -7.979 14.405 1.00 85.06 334 ASN A CA 1
ATOM 2690 C C . ASN A 1 334 ? 6.880 -8.291 13.349 1.00 85.06 334 ASN A C 1
ATOM 2692 O O . ASN A 1 334 ? 5.727 -8.548 13.687 1.00 85.06 334 ASN A O 1
ATOM 2696 N N . ASP A 1 335 ? 7.266 -8.291 12.078 1.00 88.31 335 ASP A N 1
ATOM 2697 C CA . ASP A 1 335 ? 6.362 -8.542 10.952 1.00 88.31 335 ASP A CA 1
ATOM 2698 C C . ASP A 1 335 ? 6.542 -9.942 10.337 1.00 88.31 335 ASP A C 1
ATOM 2700 O O . ASP A 1 335 ? 6.085 -10.193 9.225 1.00 88.31 335 ASP A O 1
ATOM 2704 N N . GLY A 1 336 ? 7.216 -10.852 11.052 1.00 89.50 336 GLY A N 1
ATOM 2705 C CA . GLY A 1 336 ? 7.563 -12.191 10.566 1.00 89.50 336 GLY A CA 1
ATOM 2706 C C . GLY A 1 336 ? 8.920 -12.282 9.867 1.00 89.50 336 GLY A C 1
ATOM 2707 O O . GLY A 1 336 ? 9.305 -13.373 9.451 1.00 89.50 336 GLY A O 1
ATOM 2708 N N . PHE A 1 337 ? 9.672 -11.181 9.759 1.00 90.25 337 PHE A N 1
ATOM 2709 C CA . PHE A 1 337 ? 11.011 -11.168 9.164 1.00 90.25 337 PHE A CA 1
ATOM 2710 C C . PHE A 1 337 ? 12.006 -10.375 10.019 1.00 90.25 337 PHE A C 1
ATOM 2712 O O . PHE A 1 337 ? 11.632 -9.457 10.751 1.00 90.25 337 PHE A O 1
ATOM 2719 N N . ASP A 1 338 ? 13.296 -10.704 9.912 1.00 89.25 338 ASP A N 1
ATOM 2720 C CA . ASP A 1 338 ? 14.351 -9.848 10.448 1.00 89.25 338 ASP A CA 1
ATOM 2721 C C . ASP A 1 338 ? 14.323 -8.471 9.758 1.00 89.25 338 ASP A C 1
ATOM 2723 O O . ASP A 1 338 ? 13.842 -8.323 8.635 1.00 89.25 338 ASP A O 1
ATOM 2727 N N . LEU A 1 339 ? 14.807 -7.435 10.446 1.00 87.19 339 LEU A N 1
ATOM 2728 C CA . LEU A 1 339 ? 14.820 -6.057 9.932 1.00 87.19 339 LEU A CA 1
ATOM 2729 C C . LEU A 1 339 ? 16.107 -5.742 9.146 1.00 87.19 339 LEU A C 1
ATOM 2731 O O . LEU A 1 339 ? 16.397 -4.578 8.856 1.00 87.19 339 LEU A O 1
ATOM 2735 N N . GLY A 1 340 ? 16.905 -6.767 8.824 1.00 80.81 340 GLY A N 1
ATOM 2736 C CA . GLY A 1 340 ? 18.139 -6.635 8.058 1.00 80.81 340 GLY A CA 1
ATOM 2737 C C . GLY A 1 340 ? 17.879 -6.472 6.560 1.00 80.81 340 GLY A C 1
ATOM 2738 O O . GLY A 1 340 ? 16.764 -6.635 6.076 1.00 80.81 340 GLY A O 1
ATOM 2739 N N . ALA A 1 341 ? 18.932 -6.187 5.790 1.00 76.94 341 ALA A N 1
ATOM 2740 C CA . ALA A 1 341 ? 18.834 -6.062 4.331 1.00 76.94 341 ALA A CA 1
ATOM 2741 C C . ALA A 1 341 ? 18.345 -7.348 3.638 1.00 76.94 341 ALA A C 1
ATOM 2743 O O . ALA A 1 341 ? 17.746 -7.276 2.572 1.00 76.94 341 ALA A O 1
ATOM 2744 N N . GLN A 1 342 ? 18.597 -8.512 4.247 1.00 77.12 342 GLN A N 1
ATOM 2745 C CA . GLN A 1 342 ? 18.211 -9.815 3.701 1.00 77.12 342 GLN A CA 1
ATOM 2746 C C . GLN A 1 342 ? 16.774 -10.225 4.040 1.00 77.12 342 GLN A C 1
ATOM 2748 O O . GLN A 1 342 ? 16.286 -11.161 3.417 1.00 77.12 342 GLN A O 1
ATOM 2753 N N . ARG A 1 343 ? 16.121 -9.566 5.014 1.00 85.69 343 ARG A N 1
ATOM 2754 C CA . ARG A 1 343 ? 14.747 -9.856 5.456 1.00 85.69 343 ARG A CA 1
ATOM 2755 C C . ARG A 1 343 ? 14.483 -11.355 5.593 1.00 85.69 343 ARG A C 1
ATOM 2757 O O . ARG A 1 343 ? 13.618 -11.901 4.914 1.00 85.69 343 ARG A O 1
ATOM 2764 N N . ARG A 1 344 ? 15.257 -12.058 6.425 1.00 85.75 344 ARG A N 1
ATOM 2765 C CA . ARG A 1 344 ? 15.069 -13.513 6.589 1.00 85.75 344 ARG A CA 1
ATOM 2766 C C . ARG A 1 344 ? 13.851 -13.795 7.472 1.00 85.75 344 ARG A C 1
ATOM 2768 O O . ARG A 1 344 ? 13.661 -13.064 8.444 1.00 85.75 344 ARG A O 1
ATOM 2775 N N . PRO A 1 345 ? 13.039 -14.824 7.171 1.00 90.00 345 PRO A N 1
ATOM 2776 C CA . PRO A 1 345 ? 11.898 -15.191 8.006 1.00 90.00 345 PRO A CA 1
ATOM 2777 C C . PRO A 1 345 ? 12.300 -15.453 9.464 1.00 90.00 345 PRO A C 1
ATOM 2779 O O . PRO A 1 345 ? 13.353 -16.040 9.721 1.00 90.00 345 PRO A O 1
ATOM 2782 N N . ILE A 1 346 ? 11.450 -15.040 10.406 1.00 91.88 346 ILE A N 1
ATOM 2783 C CA . ILE A 1 346 ? 11.590 -15.297 11.847 1.00 91.88 346 ILE A CA 1
ATOM 2784 C C . ILE A 1 346 ? 10.250 -15.744 12.445 1.00 91.88 346 ILE A C 1
ATOM 2786 O O . ILE A 1 346 ? 9.187 -15.410 11.929 1.00 91.88 346 ILE A O 1
ATOM 2790 N N . ASP A 1 347 ? 10.292 -16.424 13.592 1.00 88.12 347 ASP A N 1
ATOM 2791 C CA . ASP A 1 347 ? 9.083 -16.954 14.249 1.00 88.12 347 ASP A CA 1
ATOM 2792 C C . ASP A 1 347 ? 8.161 -15.867 14.834 1.00 88.12 347 ASP A C 1
ATOM 2794 O O . ASP A 1 347 ? 6.979 -16.106 15.081 1.00 88.12 347 ASP A O 1
ATOM 2798 N N . LYS A 1 348 ? 8.689 -14.666 15.100 1.00 83.69 348 LYS A N 1
ATOM 2799 C CA . LYS A 1 348 ? 7.928 -13.570 15.716 1.00 83.69 348 LYS A CA 1
ATOM 2800 C C . LYS A 1 348 ? 7.147 -12.796 14.658 1.00 83.69 348 LYS A C 1
ATOM 2802 O O . LYS A 1 348 ? 7.752 -12.157 13.800 1.00 83.69 348 LYS A O 1
ATOM 2807 N N . ASN A 1 349 ? 5.821 -12.778 14.769 1.00 86.06 349 ASN A N 1
ATOM 2808 C CA . ASN A 1 349 ? 4.953 -12.009 13.882 1.00 86.06 349 ASN A CA 1
ATOM 2809 C C . ASN A 1 349 ? 3.730 -11.455 14.629 1.00 86.06 349 ASN A C 1
ATOM 2811 O O . ASN A 1 349 ? 2.870 -12.213 15.074 1.00 86.06 349 ASN A O 1
ATOM 2815 N N . ASP A 1 350 ? 3.641 -10.129 14.730 1.00 79.44 350 ASP A N 1
ATOM 2816 C CA . ASP A 1 350 ? 2.543 -9.435 15.403 1.00 79.44 350 ASP A CA 1
ATOM 2817 C C . ASP A 1 350 ? 1.377 -9.106 14.453 1.00 79.44 350 ASP A C 1
ATOM 2819 O O . ASP A 1 350 ? 0.303 -8.733 14.924 1.00 79.44 350 ASP A O 1
ATOM 2823 N N . LEU A 1 351 ? 1.553 -9.228 13.128 1.00 76.69 351 LEU A N 1
ATOM 2824 C CA . LEU A 1 351 ? 0.515 -8.873 12.147 1.00 76.69 351 LEU A CA 1
ATOM 2825 C C . LEU A 1 351 ? -0.775 -9.695 12.317 1.00 76.69 351 LEU A C 1
ATOM 2827 O O . LEU A 1 351 ? -1.844 -9.084 12.342 1.00 76.69 351 LEU A O 1
ATOM 2831 N N . PRO A 1 352 ? -0.733 -11.031 12.526 1.00 74.56 352 PRO A N 1
ATOM 2832 C CA . PRO A 1 352 ? -1.947 -11.798 12.795 1.00 74.56 352 PRO A CA 1
ATOM 2833 C C . PRO A 1 352 ? -2.645 -11.340 14.076 1.00 74.56 352 PRO A C 1
ATOM 2835 O O . PRO A 1 352 ? -3.866 -11.278 14.114 1.00 74.56 352 PRO A O 1
ATOM 2838 N N . LEU A 1 353 ? -1.876 -10.948 15.099 1.00 61.94 353 LEU A N 1
ATOM 2839 C CA . LEU A 1 353 ? -2.414 -10.457 16.371 1.00 61.94 353 LEU A CA 1
ATOM 2840 C C . LEU A 1 353 ? -3.083 -9.088 16.237 1.00 61.94 353 LEU A C 1
ATOM 2842 O O . LEU A 1 353 ? -4.014 -8.783 16.977 1.00 61.94 353 LEU A O 1
ATOM 2846 N N . ALA A 1 354 ? -2.603 -8.260 15.309 1.00 59.44 354 ALA A N 1
ATOM 2847 C CA . ALA A 1 354 ? -3.241 -6.998 14.954 1.00 59.44 354 ALA A CA 1
ATOM 2848 C C . ALA A 1 354 ? -4.542 -7.198 14.158 1.00 59.44 354 ALA A C 1
ATOM 2850 O O . ALA A 1 354 ? -5.354 -6.277 14.093 1.00 59.44 354 ALA A O 1
ATOM 2851 N N . ASN A 1 355 ? -4.733 -8.388 13.582 1.00 48.47 355 ASN A N 1
ATOM 2852 C CA . ASN A 1 355 ? -5.919 -8.780 12.830 1.00 48.47 355 ASN A CA 1
ATOM 2853 C C . ASN A 1 355 ? -6.925 -9.600 13.674 1.00 48.47 355 ASN A C 1
ATOM 2855 O O . ASN A 1 355 ? -8.127 -9.558 13.420 1.00 48.47 355 ASN A O 1
ATOM 2859 N N . THR A 1 356 ? -6.475 -10.318 14.711 1.00 38.97 356 THR A N 1
ATOM 2860 C CA . THR A 1 356 ? -7.366 -11.114 15.572 1.00 38.97 356 THR A CA 1
ATOM 2861 C C . THR A 1 356 ? -8.177 -10.268 16.553 1.00 38.97 356 THR A C 1
ATOM 2863 O O . THR A 1 356 ? -7.640 -9.604 17.437 1.00 38.97 356 THR A O 1
ATOM 2866 N N . ASP A 1 357 ? -9.492 -10.427 16.403 1.00 41.69 357 ASP A N 1
ATOM 2867 C CA . ASP A 1 357 ? -10.602 -10.084 17.286 1.00 41.69 357 ASP A CA 1
ATOM 2868 C C . ASP A 1 357 ? -10.833 -8.603 17.604 1.00 41.69 357 ASP A C 1
ATOM 2870 O O . ASP A 1 357 ? -10.503 -8.082 18.671 1.00 41.69 357 ASP A O 1
ATOM 2874 N N . LYS A 1 358 ? -11.666 -8.005 16.742 1.00 44.47 358 LYS A N 1
ATOM 2875 C CA . LYS A 1 358 ? -12.507 -6.819 16.998 1.00 44.47 358 LYS A CA 1
ATOM 2876 C C . LYS A 1 358 ? -13.429 -6.958 18.239 1.00 44.47 358 LYS A C 1
ATOM 2878 O O . LYS A 1 358 ? -14.220 -6.059 18.506 1.00 44.47 358 LYS A O 1
ATOM 2883 N N . SER A 1 359 ? -13.334 -8.057 18.997 1.00 50.59 359 SER A N 1
ATOM 2884 C CA . SER A 1 359 ? -14.198 -8.434 20.119 1.00 50.59 359 SER A CA 1
ATOM 2885 C C . SER A 1 359 ? -13.509 -8.570 21.484 1.00 50.59 359 SER A C 1
ATOM 2887 O O . SER A 1 359 ? -14.218 -8.592 22.475 1.00 50.59 359 SER A O 1
ATOM 2889 N N . LEU A 1 360 ? -12.184 -8.692 21.631 1.00 51.50 360 LEU A N 1
ATOM 2890 C CA . LEU A 1 360 ? -11.611 -9.059 22.947 1.00 51.50 360 LEU A CA 1
ATOM 2891 C C . LEU A 1 360 ? -11.551 -7.887 23.951 1.00 51.50 360 LEU A C 1
ATOM 2893 O O . LEU A 1 360 ? -11.070 -6.795 23.650 1.00 51.50 360 LEU A O 1
ATOM 2897 N N . VAL A 1 361 ? -12.002 -8.138 25.185 1.00 55.03 361 VAL A N 1
ATOM 2898 C CA . VAL A 1 361 ? -12.130 -7.163 26.279 1.00 55.03 361 VAL A CA 1
ATOM 2899 C C . VAL A 1 361 ? -11.390 -7.657 27.527 1.00 55.03 361 VAL A C 1
ATOM 2901 O O . VAL A 1 361 ? -11.602 -8.777 27.978 1.00 55.03 361 VAL A O 1
ATOM 2904 N N . LEU A 1 362 ? -10.539 -6.818 28.127 1.00 54.62 362 LEU A N 1
ATOM 2905 C CA . LEU A 1 362 ? -9.721 -7.190 29.290 1.00 54.62 362 LEU A CA 1
ATOM 2906 C C . LEU A 1 362 ? -10.322 -6.678 30.610 1.00 54.62 362 LEU A C 1
ATOM 2908 O O . LEU A 1 362 ? -10.436 -5.466 30.817 1.00 54.62 362 LEU A O 1
ATOM 2912 N N . TYR A 1 363 ? -10.616 -7.586 31.538 1.00 59.03 363 TYR A N 1
ATOM 2913 C CA . TYR A 1 363 ? -10.982 -7.280 32.922 1.00 59.03 363 TYR A CA 1
ATOM 2914 C C . TYR A 1 363 ? -9.778 -7.422 33.856 1.00 59.03 363 TYR A C 1
ATOM 2916 O O . TYR A 1 363 ? -9.003 -8.372 33.751 1.00 59.03 363 TYR A O 1
ATOM 2924 N N . GLN A 1 364 ? -9.614 -6.487 34.793 1.00 56.16 364 GLN A N 1
ATOM 2925 C CA . GLN A 1 364 ? -8.585 -6.574 35.832 1.00 56.16 364 GLN A CA 1
ATOM 2926 C C . GLN A 1 364 ? -9.211 -7.025 37.152 1.00 56.16 364 GLN A C 1
ATOM 2928 O O . GLN A 1 364 ? -10.004 -6.299 37.747 1.00 56.16 364 GLN A O 1
ATOM 2933 N N . SER A 1 365 ? -8.815 -8.217 37.595 1.00 57.97 365 SER A N 1
ATOM 2934 C CA . SER A 1 365 ? -9.153 -8.816 38.886 1.00 57.97 365 SER A CA 1
ATOM 2935 C C . SER A 1 365 ? -7.979 -8.654 39.865 1.00 57.97 365 SER A C 1
ATOM 2937 O O . SER A 1 365 ? -6.845 -8.374 39.472 1.00 57.97 365 SER A O 1
ATOM 2939 N N . SER A 1 366 ? -8.232 -8.858 41.160 1.00 47.78 366 SER A N 1
ATOM 2940 C CA . SER A 1 366 ? -7.201 -8.873 42.207 1.00 47.78 366 SER A CA 1
ATOM 2941 C C . SER A 1 366 ? -6.169 -10.001 42.050 1.00 47.78 366 SER A C 1
ATOM 2943 O O . SER A 1 366 ? -5.094 -9.915 42.639 1.00 47.78 366 SER A O 1
ATOM 2945 N N . LYS A 1 367 ? -6.470 -11.039 41.254 1.00 48.09 367 LYS A N 1
ATOM 2946 C CA . LYS A 1 367 ? -5.597 -12.204 41.018 1.00 48.09 367 LYS A CA 1
ATOM 2947 C C . LYS A 1 367 ? -4.913 -12.213 39.646 1.00 48.09 367 LYS A C 1
ATOM 2949 O O . LYS A 1 367 ? -4.030 -13.034 39.422 1.00 48.09 367 LYS A O 1
ATOM 2954 N N . GLY A 1 368 ? -5.288 -11.315 38.735 1.00 50.75 368 GLY A N 1
ATOM 2955 C CA . GLY A 1 368 ? -4.793 -11.341 37.361 1.00 50.75 368 GLY A CA 1
ATOM 2956 C C . GLY A 1 368 ? -5.666 -10.561 36.384 1.00 50.75 368 GLY A C 1
ATOM 2957 O O . GLY A 1 368 ? -6.617 -9.879 36.763 1.00 50.75 368 GLY A O 1
ATOM 2958 N N . SER A 1 369 ? -5.315 -10.636 35.102 1.00 48.12 369 SER A N 1
ATOM 2959 C CA . SER A 1 369 ? -6.124 -10.072 34.020 1.00 48.12 369 SER A CA 1
ATOM 2960 C C . SER A 1 369 ? -6.859 -11.188 33.299 1.00 48.12 369 SER A C 1
ATOM 2962 O O . SER A 1 369 ? -6.207 -12.116 32.827 1.00 48.12 369 SER A O 1
ATOM 2964 N N . ILE A 1 370 ? -8.171 -11.047 33.175 1.00 65.38 370 ILE A N 1
ATOM 2965 C CA . ILE A 1 370 ? -9.050 -12.023 32.539 1.00 65.38 370 ILE A CA 1
ATOM 2966 C C . ILE A 1 370 ? -9.491 -11.445 31.196 1.00 65.38 370 ILE A C 1
ATOM 2968 O O . ILE A 1 370 ? -9.940 -10.300 31.124 1.00 65.38 370 ILE A O 1
ATOM 2972 N N . GLU A 1 371 ? -9.331 -12.221 30.131 1.00 63.31 371 GLU A N 1
ATOM 2973 C CA . GLU A 1 371 ? -9.758 -11.853 28.780 1.00 63.31 371 GLU A CA 1
ATOM 2974 C C . GLU A 1 371 ? -11.163 -12.389 28.509 1.00 63.31 371 GLU A C 1
ATOM 2976 O O . GLU A 1 371 ? -11.432 -13.564 28.743 1.00 63.31 371 GLU A O 1
ATOM 2981 N N . PHE A 1 372 ? -12.049 -11.533 28.008 1.00 68.56 372 PHE A N 1
ATOM 2982 C CA . PHE A 1 372 ? -13.414 -11.865 27.610 1.00 68.56 372 PHE A CA 1
ATOM 2983 C C . PHE A 1 372 ? -13.616 -11.628 26.123 1.00 68.56 372 PHE A C 1
ATOM 2985 O O . PHE A 1 372 ? -13.020 -10.719 25.546 1.00 68.56 372 PHE A O 1
ATOM 2992 N N . LYS A 1 373 ? -14.515 -12.399 25.511 1.00 69.19 373 LYS A N 1
ATOM 2993 C CA . LYS A 1 373 ? -14.953 -12.156 24.137 1.00 69.19 373 LYS A CA 1
ATOM 2994 C C . LYS A 1 373 ? -16.184 -11.254 24.152 1.00 69.19 373 LYS A C 1
ATOM 2996 O O . LYS A 1 373 ? -17.267 -11.689 24.510 1.00 69.19 373 LYS A O 1
ATOM 3001 N N . GLY A 1 374 ? -16.019 -9.995 23.794 1.00 64.38 374 GLY A N 1
ATOM 3002 C CA . GLY A 1 374 ? -17.088 -9.018 23.617 1.00 64.38 374 GLY A CA 1
ATOM 3003 C C . GLY A 1 374 ? -17.971 -9.325 22.411 1.00 64.38 374 GLY A C 1
ATOM 3004 O O . GLY A 1 374 ? -17.495 -9.678 21.337 1.00 64.38 374 GLY A O 1
ATOM 3005 N N . ASP A 1 375 ? -19.272 -9.165 22.598 1.00 67.12 375 ASP A N 1
ATOM 3006 C CA . ASP A 1 375 ? -20.281 -9.164 21.549 1.00 67.12 375 ASP A CA 1
ATOM 3007 C C . ASP A 1 375 ? -21.086 -7.873 21.686 1.00 67.12 375 ASP A C 1
ATOM 3009 O O . ASP A 1 375 ? -22.137 -7.800 22.324 1.00 67.12 375 ASP A O 1
ATOM 3013 N N . PHE A 1 376 ? -20.528 -6.820 21.098 1.00 62.72 376 PHE A N 1
ATOM 3014 C CA . PHE A 1 376 ? -21.079 -5.471 21.165 1.00 62.72 376 PHE A CA 1
ATOM 3015 C C . PHE A 1 376 ? -22.344 -5.298 20.319 1.00 62.72 376 PHE A C 1
ATOM 3017 O O . PHE A 1 376 ? -23.001 -4.273 20.433 1.00 62.72 376 PHE A O 1
ATOM 3024 N N . SER A 1 377 ? -22.684 -6.276 19.470 1.00 52.72 377 SER A N 1
ATOM 3025 C CA . SER A 1 377 ? -23.939 -6.260 18.712 1.00 52.72 377 SER A CA 1
ATOM 3026 C C . SER A 1 377 ? -25.144 -6.621 19.582 1.00 52.72 377 SER A C 1
ATOM 3028 O O . SER A 1 377 ? -26.240 -6.124 19.341 1.00 52.72 377 SER A O 1
ATOM 3030 N N . ASN A 1 378 ? -24.910 -7.422 20.626 1.00 63.34 378 ASN A N 1
ATOM 3031 C CA . ASN A 1 378 ? -25.911 -7.860 21.597 1.00 63.34 378 ASN A CA 1
ATOM 3032 C C . ASN A 1 378 ? -25.659 -7.276 23.001 1.00 63.34 378 ASN A C 1
ATOM 3034 O O . ASN A 1 378 ? -26.115 -7.847 23.990 1.00 63.34 378 ASN A O 1
ATOM 3038 N N . ASP A 1 379 ? -24.894 -6.181 23.104 1.00 65.75 379 ASP A N 1
ATOM 3039 C CA . ASP A 1 379 ? -24.544 -5.505 24.364 1.00 65.75 379 ASP A CA 1
ATOM 3040 C C . ASP A 1 379 ? -24.021 -6.450 25.463 1.00 65.75 379 ASP A C 1
ATOM 3042 O O . ASP A 1 379 ? -24.330 -6.306 26.648 1.00 65.75 379 ASP A O 1
ATOM 3046 N N . THR A 1 380 ? -23.209 -7.438 25.080 1.00 72.69 380 THR A N 1
ATOM 3047 C CA . THR A 1 380 ? -22.795 -8.506 25.992 1.00 72.69 380 THR A CA 1
ATOM 3048 C C . THR A 1 380 ? -21.334 -8.903 25.819 1.00 72.69 380 THR A C 1
ATOM 3050 O O . THR A 1 380 ? -20.602 -8.408 24.961 1.00 72.69 380 THR A O 1
ATOM 3053 N N . PHE A 1 381 ? -20.871 -9.797 26.682 1.00 79.19 381 PHE A N 1
ATOM 3054 C CA . PHE A 1 381 ? -19.616 -10.510 26.501 1.00 79.19 381 PHE A CA 1
ATOM 3055 C C . PHE A 1 381 ? -19.762 -11.947 26.971 1.00 79.19 381 PHE A C 1
ATOM 3057 O O . PHE A 1 381 ? -20.594 -12.277 27.812 1.00 79.19 381 PHE A O 1
ATOM 3064 N N . TRP A 1 382 ? -18.906 -12.785 26.414 1.00 83.31 382 TRP A N 1
ATOM 3065 C CA . TRP A 1 382 ? -18.909 -14.220 26.555 1.00 83.31 382 TRP A CA 1
ATOM 3066 C C . TRP A 1 382 ? -17.746 -14.657 27.441 1.00 83.31 382 TRP A C 1
ATOM 3068 O O . TRP A 1 382 ? -16.591 -14.270 27.224 1.00 83.31 382 TRP A O 1
ATOM 3078 N N . ALA A 1 383 ? -18.061 -15.493 28.427 1.00 85.00 383 ALA A N 1
ATOM 3079 C CA . ALA A 1 383 ? -17.105 -16.070 29.362 1.00 85.00 383 ALA A CA 1
ATOM 3080 C C . ALA A 1 383 ? -17.308 -17.578 29.528 1.00 85.00 383 ALA A C 1
ATOM 3082 O O . ALA A 1 383 ? -18.429 -18.070 29.621 1.00 85.00 383 ALA A O 1
ATOM 3083 N N . THR A 1 384 ? -16.214 -18.315 29.653 1.00 90.56 384 THR A N 1
ATOM 3084 C CA . THR A 1 384 ? -16.219 -19.713 30.095 1.00 90.56 384 THR A CA 1
ATOM 3085 C C . THR A 1 384 ? -16.454 -19.804 31.604 1.00 90.56 384 THR A C 1
ATOM 3087 O O . THR A 1 384 ? -16.134 -18.882 32.356 1.00 90.56 384 THR A O 1
ATOM 3090 N N . GLN A 1 385 ? -16.911 -20.960 32.099 1.00 90.50 385 GLN A N 1
ATOM 3091 C CA . GLN A 1 385 ? -17.060 -21.187 33.549 1.00 90.50 385 GLN A CA 1
ATOM 3092 C C . GLN A 1 385 ? -15.756 -20.959 34.331 1.00 90.50 385 GLN A C 1
ATOM 3094 O O . GLN A 1 385 ? -15.802 -20.547 35.486 1.00 90.50 385 GLN A O 1
ATOM 3099 N N . ALA A 1 386 ? -14.598 -21.226 33.715 1.00 86.75 386 ALA A N 1
ATOM 3100 C CA . ALA A 1 386 ? -13.293 -20.999 34.330 1.00 86.75 386 ALA A CA 1
ATOM 3101 C C . ALA A 1 386 ? -13.008 -19.500 34.519 1.00 86.75 386 ALA A C 1
ATOM 3103 O O . ALA A 1 386 ? -12.586 -19.092 35.596 1.00 86.75 386 ALA A O 1
ATOM 3104 N N . GLN A 1 387 ? -13.315 -18.677 33.514 1.00 83.75 387 GLN A N 1
ATOM 3105 C CA . GLN A 1 387 ? -13.171 -17.222 33.609 1.00 83.75 387 GLN A CA 1
ATOM 3106 C C . GLN A 1 387 ? -14.149 -16.629 34.632 1.00 83.75 387 GLN A C 1
ATOM 3108 O O . GLN A 1 387 ? -13.762 -15.777 35.425 1.00 83.75 387 GLN A O 1
ATOM 3113 N N . ILE A 1 388 ? -15.396 -17.114 34.678 1.00 89.56 388 ILE A N 1
ATOM 3114 C CA . ILE A 1 388 ? -16.391 -16.698 35.684 1.00 89.56 388 ILE A CA 1
ATOM 3115 C C . ILE A 1 388 ? -15.904 -17.045 37.100 1.00 89.56 388 ILE A C 1
ATOM 3117 O O . ILE A 1 388 ? -15.970 -16.217 38.008 1.00 89.56 388 ILE A O 1
ATOM 3121 N N . ALA A 1 389 ? -15.368 -18.254 37.283 1.00 87.31 389 ALA A N 1
ATOM 3122 C CA . ALA A 1 389 ? -14.786 -18.698 38.546 1.00 87.31 389 ALA A CA 1
ATOM 3123 C C . ALA A 1 389 ? -13.634 -17.784 38.992 1.00 87.31 389 ALA A C 1
ATOM 3125 O O . ALA A 1 389 ? -13.552 -17.407 40.161 1.00 87.31 389 ALA A O 1
ATOM 3126 N N . GLU A 1 390 ? -12.786 -17.372 38.050 1.00 83.25 390 GLU A N 1
ATOM 3127 C CA . GLU A 1 390 ? -11.661 -16.477 38.306 1.00 83.25 390 GLU A CA 1
ATOM 3128 C C . GLU A 1 390 ? -12.104 -15.047 38.660 1.00 83.25 390 GLU A C 1
ATOM 3130 O O . GLU A 1 390 ? -11.532 -14.453 39.577 1.00 83.25 390 GLU A O 1
ATOM 3135 N N . VAL A 1 391 ? -13.155 -14.517 38.015 1.00 81.38 391 VAL A N 1
ATOM 3136 C CA . VAL A 1 391 ? -13.753 -13.212 38.368 1.00 81.38 391 VAL A CA 1
ATOM 3137 C C . VAL A 1 391 ? -14.214 -13.209 39.818 1.00 81.38 391 VAL A C 1
ATOM 3139 O O . VAL A 1 391 ? -13.855 -12.309 40.573 1.00 81.38 391 VAL A O 1
ATOM 3142 N N . PHE A 1 392 ? -14.998 -14.214 40.214 1.00 85.69 392 PHE A N 1
ATOM 3143 C CA . PHE A 1 392 ? -15.633 -14.252 41.536 1.00 85.69 392 PHE A CA 1
ATOM 3144 C C . PHE A 1 392 ? -14.779 -14.927 42.612 1.00 85.69 392 PHE A C 1
ATOM 3146 O O . PHE A 1 392 ? -15.154 -14.935 43.784 1.00 85.69 392 PHE A O 1
ATOM 3153 N N . GLY A 1 393 ? -13.611 -15.454 42.237 1.00 84.44 393 GLY A N 1
ATOM 3154 C CA . GLY A 1 393 ? -12.660 -16.075 43.151 1.00 84.44 393 GLY A CA 1
ATOM 3155 C C . GLY A 1 393 ? -13.157 -17.379 43.779 1.00 84.44 393 GLY A C 1
ATOM 3156 O O . GLY A 1 393 ? -12.746 -17.686 44.897 1.00 84.44 393 GLY A O 1
ATOM 3157 N N . VAL A 1 394 ? -14.010 -18.129 43.078 1.00 86.69 394 VAL A N 1
ATOM 3158 C CA . VAL A 1 394 ? -14.592 -19.406 43.528 1.00 86.69 394 VAL A CA 1
ATOM 3159 C C . VAL A 1 394 ? -14.113 -20.567 42.655 1.00 86.69 394 VAL A C 1
ATOM 3161 O O . VAL A 1 394 ? -13.490 -20.360 41.619 1.00 86.69 394 VAL A O 1
ATOM 3164 N N . GLU A 1 395 ? -14.388 -21.808 43.054 1.00 85.75 395 GLU A N 1
ATOM 3165 C CA . GLU A 1 395 ? -14.085 -22.967 42.212 1.00 85.75 395 GLU A CA 1
ATOM 3166 C C . GLU A 1 395 ? -15.039 -23.069 41.015 1.00 85.75 395 GLU A C 1
ATOM 3168 O O . GLU A 1 395 ? -16.234 -22.783 41.117 1.00 85.75 395 GLU A O 1
ATOM 3173 N N . ARG A 1 396 ? -14.547 -23.585 39.882 1.00 90.06 396 ARG A N 1
ATOM 3174 C CA . ARG A 1 396 ? -15.374 -23.841 38.689 1.00 90.06 396 ARG A CA 1
ATOM 3175 C C . ARG A 1 396 ? -16.595 -24.720 38.999 1.00 90.06 396 ARG A C 1
ATOM 3177 O O . ARG A 1 396 ? -17.669 -24.475 38.460 1.00 90.06 396 ARG A O 1
ATOM 3184 N N . SER A 1 397 ? -16.445 -25.702 39.889 1.00 88.88 397 SER A N 1
ATOM 3185 C CA . SER A 1 397 ? -17.520 -26.601 40.337 1.00 88.88 397 SER A CA 1
ATOM 3186 C C . SER A 1 397 ? -18.700 -25.847 40.975 1.00 88.88 397 SER A C 1
ATOM 3188 O O . SER A 1 397 ? -19.852 -26.256 40.829 1.00 88.88 397 SER A O 1
ATOM 3190 N N . VAL A 1 398 ? -18.425 -24.724 41.644 1.00 86.12 398 VAL A N 1
ATOM 3191 C CA . VAL A 1 398 ? -19.423 -23.844 42.266 1.00 86.12 398 VAL A CA 1
ATOM 3192 C C . VAL A 1 398 ? -20.178 -23.060 41.191 1.00 86.12 398 VAL A C 1
ATOM 3194 O O . VAL A 1 398 ? -21.406 -23.005 41.227 1.00 86.12 398 VAL A O 1
ATOM 3197 N N . ILE A 1 399 ? -19.471 -22.554 40.174 1.00 91.75 399 ILE A N 1
ATOM 3198 C CA . ILE A 1 399 ? -20.087 -21.906 39.003 1.00 91.75 399 ILE A CA 1
ATOM 3199 C C . ILE A 1 399 ? -21.050 -22.862 38.294 1.00 91.75 399 ILE A C 1
ATOM 3201 O O . ILE A 1 399 ? -22.186 -22.488 38.013 1.00 91.75 399 ILE A O 1
ATOM 3205 N N . THR A 1 400 ? -20.642 -24.116 38.071 1.00 90.81 400 THR A N 1
ATOM 3206 C CA . THR A 1 400 ? -21.498 -25.137 37.446 1.00 90.81 400 THR A CA 1
ATOM 3207 C C . THR A 1 400 ? -22.804 -25.346 38.223 1.00 90.81 400 THR A C 1
ATOM 3209 O O . THR A 1 400 ? -23.871 -25.422 37.615 1.00 90.81 400 THR A O 1
ATOM 3212 N N . LYS A 1 401 ? -22.745 -25.400 39.562 1.00 89.44 401 LYS A N 1
ATOM 3213 C CA . LYS A 1 401 ? -23.940 -25.547 40.413 1.00 89.44 401 LYS A CA 1
ATOM 3214 C C . LYS A 1 401 ? -24.871 -24.337 40.311 1.00 89.44 401 LYS A C 1
ATOM 3216 O O . LYS A 1 401 ? -26.079 -24.520 40.190 1.00 89.44 401 LYS A O 1
ATOM 3221 N N . HIS A 1 402 ? -24.327 -23.120 40.323 1.00 90.44 402 HIS A N 1
ATOM 3222 C CA . HIS A 1 402 ? -25.142 -21.908 40.224 1.00 90.44 402 HIS A CA 1
ATOM 3223 C C . HIS A 1 402 ? -25.795 -21.746 38.855 1.00 90.44 402 HIS A C 1
ATOM 3225 O O . HIS A 1 402 ? -26.981 -21.449 38.816 1.00 90.44 402 HIS A O 1
ATOM 3231 N N . ILE A 1 403 ? -25.072 -21.994 37.758 1.00 89.56 403 ILE A N 1
ATOM 3232 C CA . ILE A 1 403 ? -25.641 -21.955 36.400 1.00 89.56 403 ILE A CA 1
ATOM 3233 C C . ILE A 1 403 ? -26.793 -22.955 36.273 1.00 89.56 403 ILE A C 1
ATOM 3235 O O . ILE A 1 403 ? -27.848 -22.616 35.746 1.00 89.56 403 ILE A O 1
ATOM 3239 N N . LYS A 1 404 ? -26.619 -24.174 36.803 1.00 90.12 404 LYS A N 1
ATOM 3240 C CA . LYS A 1 404 ? -27.677 -25.189 36.801 1.00 90.12 404 LYS A CA 1
ATOM 3241 C C . LYS A 1 404 ? -28.932 -24.702 37.535 1.00 90.12 404 LYS A C 1
ATOM 3243 O O . LYS A 1 404 ? -30.009 -24.758 36.958 1.00 90.12 404 LYS A O 1
ATOM 3248 N N . SER A 1 405 ? -28.778 -24.175 38.751 1.00 89.50 405 SER A N 1
ATOM 3249 C CA . SER A 1 405 ? -29.906 -23.637 39.524 1.00 89.50 405 SER A CA 1
ATOM 3250 C C . SER A 1 405 ? -30.559 -22.433 38.838 1.00 89.50 405 SER A C 1
ATOM 3252 O O . SER A 1 405 ? -31.774 -22.384 38.780 1.00 89.50 405 SER A O 1
ATOM 3254 N N . ILE A 1 406 ? -29.792 -21.513 38.243 1.00 89.19 406 ILE A N 1
ATOM 3255 C CA . ILE A 1 406 ? -30.332 -20.357 37.499 1.00 89.19 406 ILE A CA 1
ATOM 3256 C C . ILE A 1 406 ? -31.265 -20.806 36.360 1.00 89.19 406 ILE A C 1
ATOM 3258 O O . ILE A 1 406 ? -32.316 -20.202 36.145 1.00 89.19 406 ILE A O 1
ATOM 3262 N N . TYR A 1 407 ? -30.898 -21.873 35.642 1.00 89.00 407 TYR A N 1
ATOM 3263 C CA . TYR A 1 407 ? -31.742 -22.436 34.587 1.00 89.00 407 TYR A CA 1
ATOM 3264 C C . TYR A 1 407 ? -32.942 -23.220 35.129 1.00 89.00 407 TYR A C 1
ATOM 3266 O O . TYR A 1 407 ? -34.020 -23.132 34.551 1.00 89.00 407 TYR A O 1
ATOM 3274 N N . GLU A 1 408 ? -32.786 -23.968 36.225 1.00 88.19 408 GLU A N 1
ATOM 3275 C CA . GLU A 1 408 ? -33.899 -24.676 36.883 1.00 88.19 408 GLU A CA 1
ATOM 3276 C C . GLU A 1 408 ? -34.943 -23.699 37.448 1.00 88.19 408 GLU A C 1
ATOM 3278 O O . GLU A 1 408 ? -36.144 -23.952 37.352 1.00 88.19 408 GLU A O 1
ATOM 3283 N N . ASP A 1 409 ? -34.485 -22.551 37.950 1.00 84.00 409 ASP A N 1
ATOM 3284 C CA . ASP A 1 409 ? -35.313 -21.467 38.483 1.00 84.00 409 ASP A CA 1
ATOM 3285 C C . ASP A 1 409 ? -35.955 -20.603 37.369 1.00 84.00 409 ASP A C 1
ATOM 3287 O O . ASP A 1 409 ? -36.735 -19.699 37.665 1.00 84.00 409 ASP A O 1
ATOM 3291 N N . ASN A 1 410 ? -35.652 -20.874 36.088 1.00 82.69 410 ASN A N 1
ATOM 3292 C CA . ASN A 1 410 ? -36.071 -20.093 34.913 1.00 82.69 410 ASN A CA 1
ATOM 3293 C C . ASN A 1 410 ? -35.765 -18.584 35.017 1.00 82.69 410 ASN A C 1
ATOM 3295 O O . ASN A 1 410 ? -36.504 -17.757 34.484 1.00 82.69 410 ASN A O 1
ATOM 3299 N N . GLU A 1 411 ? -34.671 -18.205 35.687 1.00 79.06 411 GLU A N 1
ATOM 3300 C CA . GLU A 1 411 ? -34.281 -16.792 35.811 1.00 79.06 411 GLU A CA 1
ATOM 3301 C C . GLU A 1 411 ? -33.816 -16.200 34.474 1.00 79.06 411 GLU A C 1
ATOM 3303 O O . GLU A 1 411 ? -33.993 -15.007 34.231 1.00 79.06 411 GLU A O 1
ATOM 3308 N N . VAL A 1 412 ? -33.229 -17.029 33.605 1.00 83.38 412 VAL A N 1
ATOM 3309 C CA . VAL A 1 412 ? -32.820 -16.668 32.242 1.00 83.38 412 VAL A CA 1
ATOM 3310 C C . VAL A 1 412 ? -32.987 -17.853 31.291 1.00 83.38 412 VAL A C 1
ATOM 3312 O O . VAL A 1 412 ? -32.896 -19.013 31.697 1.00 83.38 412 VAL A O 1
ATOM 3315 N N . ASP A 1 413 ? -33.197 -17.572 30.005 1.00 80.56 413 ASP A N 1
ATOM 3316 C CA . ASP A 1 413 ? -33.337 -18.606 28.981 1.00 80.56 413 ASP A CA 1
ATOM 3317 C C . ASP A 1 413 ? -31.971 -19.167 28.546 1.00 80.56 413 ASP A C 1
ATOM 3319 O O . ASP A 1 413 ? -31.022 -18.440 28.244 1.00 80.56 413 ASP A O 1
ATOM 3323 N N . LYS A 1 414 ? -31.861 -20.496 28.492 1.00 81.62 414 LYS A N 1
ATOM 3324 C CA . LYS A 1 414 ? -30.605 -21.184 28.169 1.00 81.62 414 LYS A CA 1
ATOM 3325 C C . LYS A 1 414 ? -30.178 -20.982 26.716 1.00 81.62 414 LYS A C 1
ATOM 3327 O O . LYS A 1 414 ? -28.981 -20.907 26.451 1.00 81.62 414 LYS A O 1
ATOM 3332 N N . ASN A 1 415 ? -31.131 -20.878 25.791 1.00 78.06 415 ASN A N 1
ATOM 3333 C CA . ASN A 1 415 ? -30.833 -20.771 24.362 1.00 78.06 415 ASN A CA 1
ATOM 3334 C C . ASN A 1 415 ? -30.267 -19.398 23.976 1.00 78.06 415 ASN A C 1
ATOM 3336 O O . ASN A 1 415 ? -29.522 -19.299 23.006 1.00 78.06 415 ASN A O 1
ATOM 3340 N N . SER A 1 416 ? -30.592 -18.353 24.739 1.00 78.25 416 SER A N 1
ATOM 3341 C CA . SER A 1 416 ? -30.102 -16.985 24.525 1.00 78.25 416 SER A CA 1
ATOM 3342 C C . SER A 1 416 ? -28.870 -16.619 25.362 1.00 78.25 416 SER A C 1
ATOM 3344 O O . SER A 1 416 ? -28.193 -15.639 25.056 1.00 78.25 416 SER A O 1
ATOM 3346 N N . THR A 1 417 ? -28.538 -17.405 26.392 1.00 81.06 417 THR A N 1
ATOM 3347 C CA . THR A 1 417 ? -27.452 -17.083 27.337 1.00 81.06 417 THR A CA 1
ATOM 3348 C C . THR A 1 417 ? -26.237 -18.004 27.267 1.00 81.06 417 THR A C 1
ATOM 3350 O O . THR A 1 417 ? -25.231 -17.727 27.924 1.00 81.06 417 THR A O 1
ATOM 3353 N N . CYS A 1 418 ? -26.298 -19.077 26.473 1.00 86.12 418 CYS A N 1
ATOM 3354 C CA . CYS A 1 418 ? -25.217 -20.044 26.303 1.00 86.12 418 CYS A CA 1
ATOM 3355 C C . CYS A 1 418 ? -24.925 -20.298 24.818 1.00 86.12 418 CYS A C 1
ATOM 3357 O O . CYS A 1 418 ? -25.841 -20.492 24.023 1.00 86.12 418 CYS A O 1
ATOM 3359 N N . ALA A 1 419 ? -23.643 -20.331 24.452 1.00 79.81 419 ALA A N 1
ATOM 3360 C CA . ALA A 1 419 ? -23.191 -20.617 23.093 1.00 79.81 419 ALA A CA 1
ATOM 3361 C C . ALA A 1 419 ? -21.927 -21.488 23.097 1.00 79.81 419 ALA A C 1
ATOM 3363 O O . ALA A 1 419 ? -21.109 -21.411 24.016 1.00 79.81 419 ALA A O 1
ATOM 3364 N N . PHE A 1 420 ? -21.751 -22.299 22.051 1.00 81.06 420 PHE A N 1
ATOM 3365 C CA . PHE A 1 420 ? -20.544 -23.098 21.840 1.00 81.06 420 PHE A CA 1
ATOM 3366 C C . PHE A 1 420 ? -19.605 -22.388 20.869 1.00 81.06 420 PHE A C 1
ATOM 3368 O O . PHE A 1 420 ? -20.019 -21.973 19.786 1.00 81.06 420 PHE A O 1
ATOM 3375 N N . PHE A 1 421 ? -18.336 -22.270 21.248 1.00 67.88 421 PHE A N 1
ATOM 3376 C CA . PHE A 1 421 ? -17.293 -21.736 20.383 1.00 67.88 421 PHE A CA 1
ATOM 3377 C C . PHE A 1 421 ? -16.184 -22.769 20.188 1.00 67.88 421 PHE A C 1
ATOM 3379 O O . PHE A 1 421 ? -15.746 -23.417 21.144 1.00 67.88 421 PHE A O 1
ATOM 3386 N N . ALA A 1 422 ? -15.711 -22.887 18.947 1.00 57.19 422 ALA A N 1
ATOM 3387 C CA . ALA A 1 422 ? -14.547 -23.689 18.608 1.00 57.19 422 ALA A CA 1
ATOM 3388 C C . ALA A 1 422 ? -13.268 -23.037 19.153 1.00 57.19 422 ALA A C 1
ATOM 3390 O O . ALA A 1 422 ? -12.999 -21.863 18.897 1.00 57.19 422 ALA A O 1
ATOM 3391 N N . GLN A 1 423 ? -12.464 -23.798 19.890 1.00 55.44 423 GLN A N 1
ATOM 3392 C CA . GLN A 1 423 ? -11.175 -23.367 20.409 1.00 55.44 423 GLN A CA 1
ATOM 3393 C C . GLN A 1 423 ? -10.131 -24.464 20.209 1.00 55.44 423 GLN A C 1
ATOM 3395 O O . GLN A 1 423 ? -10.291 -25.599 20.664 1.00 55.44 423 GLN A O 1
ATOM 3400 N N . VAL A 1 424 ? -9.026 -24.107 19.558 1.00 53.50 424 VAL A N 1
ATOM 3401 C CA . VAL A 1 424 ? -7.885 -25.004 19.366 1.00 53.50 424 VAL A CA 1
ATOM 3402 C C . VAL A 1 424 ? -7.046 -25.028 20.640 1.00 53.50 424 VAL A C 1
ATOM 3404 O O . VAL A 1 424 ? -6.605 -23.989 21.131 1.00 53.50 424 VAL A O 1
ATOM 3407 N N . GLN A 1 425 ? -6.817 -26.222 21.178 1.00 53.97 425 GLN A N 1
ATOM 3408 C CA . GLN A 1 425 ? -5.984 -26.445 22.355 1.00 53.97 425 GLN A CA 1
ATOM 3409 C C . GLN A 1 425 ? -4.850 -27.417 22.028 1.00 53.97 425 GLN A C 1
ATOM 3411 O O . GLN A 1 425 ? -5.001 -28.333 21.218 1.00 53.97 425 GLN A O 1
ATOM 3416 N N . LYS A 1 426 ? -3.692 -27.214 22.660 1.00 47.38 426 LYS A N 1
ATOM 3417 C CA . LYS A 1 426 ? -2.531 -28.094 22.513 1.00 47.38 426 LYS A CA 1
ATOM 3418 C C . LYS A 1 426 ? -2.584 -29.186 23.582 1.00 47.38 426 LYS A C 1
ATOM 3420 O O . LYS A 1 426 ? -2.349 -28.914 24.756 1.00 47.38 426 LYS A O 1
ATOM 3425 N N . GLU A 1 427 ? -2.880 -30.416 23.173 1.00 60.12 427 GLU A N 1
ATOM 3426 C CA . GLU A 1 427 ? -2.839 -31.602 24.034 1.00 60.12 427 GLU A CA 1
ATOM 3427 C C . GLU A 1 427 ? -1.579 -32.413 23.692 1.00 60.12 427 GLU A C 1
ATOM 3429 O O . GLU A 1 427 ? -1.521 -33.111 22.677 1.00 60.12 427 GLU A O 1
ATOM 3434 N N . GLY A 1 428 ? -0.531 -32.301 24.513 1.00 66.38 428 GLY A N 1
ATOM 3435 C CA . GLY A 1 428 ? 0.772 -32.904 24.211 1.00 66.38 428 GLY A CA 1
ATOM 3436 C C . GLY A 1 428 ? 1.398 -32.294 22.949 1.00 66.38 428 GLY A C 1
ATOM 3437 O O . GLY A 1 428 ? 1.641 -31.087 22.896 1.00 66.38 428 GLY A O 1
ATOM 3438 N N . ASN A 1 429 ? 1.640 -33.117 21.922 1.00 61.69 429 ASN A N 1
ATOM 3439 C CA . ASN A 1 429 ? 2.199 -32.678 20.633 1.00 61.69 429 ASN A CA 1
ATOM 3440 C C . ASN A 1 429 ? 1.148 -32.399 19.544 1.00 61.69 429 ASN A C 1
ATOM 3442 O O . ASN A 1 429 ? 1.526 -32.022 18.437 1.00 61.69 429 ASN A O 1
ATOM 3446 N N . ARG A 1 430 ? -0.151 -32.567 19.821 1.00 44.31 430 ARG A N 1
ATOM 3447 C CA . ARG A 1 430 ? -1.225 -32.361 18.835 1.00 44.31 430 ARG A CA 1
ATOM 3448 C C . ARG A 1 430 ? -2.076 -31.138 19.168 1.00 44.31 430 ARG A C 1
ATOM 3450 O O . ARG A 1 430 ? -2.302 -30.824 20.336 1.00 44.31 430 ARG A O 1
ATOM 3457 N N . LEU A 1 431 ? -2.564 -30.472 18.126 1.00 47.69 431 LEU A N 1
ATOM 3458 C CA . LEU A 1 431 ? -3.594 -29.441 18.223 1.00 47.69 431 LEU A CA 1
ATOM 3459 C C . LEU A 1 431 ? -4.960 -30.107 18.035 1.00 47.69 431 LEU A C 1
ATOM 3461 O O . LEU A 1 431 ? -5.148 -30.855 17.078 1.00 47.69 431 LEU A O 1
ATOM 3465 N N . VAL A 1 432 ? -5.884 -29.876 18.966 1.00 52.88 432 VAL A N 1
ATOM 3466 C CA . VAL A 1 432 ? -7.228 -30.469 18.973 1.00 52.88 432 VAL A CA 1
ATOM 3467 C C . VAL A 1 432 ? -8.263 -29.357 19.117 1.00 52.88 432 VAL A C 1
ATOM 3469 O O . VAL A 1 432 ? -8.123 -28.481 19.970 1.00 52.88 432 VAL A O 1
ATOM 3472 N N . GLU A 1 433 ? -9.304 -29.388 18.287 1.00 49.66 433 GLU A N 1
ATOM 3473 C CA . GLU A 1 433 ? -10.388 -28.404 18.282 1.00 49.66 433 GLU A CA 1
ATOM 3474 C C . GLU A 1 433 ? -11.525 -28.821 19.238 1.00 49.66 433 GLU A C 1
ATOM 3476 O O . GLU A 1 433 ? -12.223 -29.812 19.025 1.00 49.66 433 GLU A O 1
ATOM 3481 N N . ARG A 1 434 ? -11.631 -28.085 20.352 1.00 65.31 434 ARG A N 1
ATOM 3482 C CA . ARG A 1 434 ? -12.691 -28.043 21.376 1.00 65.31 434 ARG A CA 1
ATOM 3483 C C . ARG A 1 434 ? -13.935 -27.246 20.998 1.00 65.31 434 ARG A C 1
ATOM 3485 O O . ARG A 1 434 ? -13.780 -26.055 20.798 1.00 65.31 434 ARG A O 1
ATOM 3492 N N . GLN A 1 435 ? -15.149 -27.796 21.060 1.00 66.06 435 GLN A N 1
ATOM 3493 C CA . GLN A 1 435 ? -16.342 -26.968 21.300 1.00 66.06 435 GLN A CA 1
ATOM 3494 C C . GLN A 1 435 ? -16.449 -26.673 22.801 1.00 66.06 435 GLN A C 1
ATOM 3496 O O . GLN A 1 435 ? -16.585 -27.596 23.607 1.00 66.06 435 GLN A O 1
ATOM 3501 N N . ILE A 1 436 ? -16.333 -25.403 23.185 1.00 78.44 436 ILE A N 1
ATOM 3502 C CA . ILE A 1 436 ? -16.367 -24.957 24.583 1.00 78.44 436 ILE A CA 1
ATOM 3503 C C . ILE A 1 436 ? -17.603 -24.091 24.801 1.00 78.44 436 ILE A C 1
ATOM 3505 O O . ILE A 1 436 ? -17.910 -23.234 23.978 1.00 78.44 436 ILE A O 1
ATOM 3509 N N . GLU A 1 437 ? -18.297 -24.312 25.917 1.00 84.19 437 GLU A N 1
ATOM 3510 C CA . GLU A 1 437 ? -19.436 -23.491 26.328 1.00 84.19 437 GLU A CA 1
ATOM 3511 C C . GLU A 1 437 ? -18.987 -22.144 26.894 1.00 84.19 437 GLU A C 1
ATOM 3513 O O . GLU A 1 437 ? -18.146 -22.064 27.799 1.00 84.19 437 GLU A O 1
ATOM 3518 N N . PHE A 1 438 ? -19.628 -21.095 26.399 1.00 88.19 438 PHE A N 1
ATOM 3519 C CA . PHE A 1 438 ? -19.526 -19.737 26.895 1.00 88.19 438 PHE A CA 1
ATOM 3520 C C . PHE A 1 438 ? -20.899 -19.244 27.336 1.00 88.19 438 PHE A C 1
ATOM 3522 O O . PHE A 1 438 ? -21.932 -19.663 26.813 1.00 88.19 438 PHE A O 1
ATOM 3529 N N . TYR A 1 439 ? -20.880 -18.319 28.286 1.00 90.62 439 TYR A N 1
ATOM 3530 C CA . TYR A 1 439 ? -22.055 -17.735 28.906 1.00 90.62 439 TYR A CA 1
ATOM 3531 C C . TYR A 1 439 ? -22.002 -16.217 28.793 1.00 90.62 439 TYR A C 1
ATOM 3533 O O . TYR A 1 439 ? -20.924 -15.626 28.913 1.00 90.62 439 TYR A O 1
ATOM 3541 N N . ASN A 1 440 ? -23.155 -15.610 28.533 1.00 85.69 440 ASN A N 1
ATOM 3542 C CA . ASN A 1 440 ? -23.286 -14.176 28.308 1.00 85.69 440 ASN A CA 1
ATOM 3543 C C . ASN A 1 440 ? -23.256 -13.368 29.627 1.00 85.69 440 ASN A C 1
ATOM 3545 O O . ASN A 1 440 ? -23.236 -13.930 30.727 1.00 85.69 440 ASN A O 1
ATOM 3549 N N . LEU A 1 441 ? -23.294 -12.036 29.524 1.00 85.62 441 LEU A N 1
ATOM 3550 C CA . LEU A 1 441 ? -23.268 -11.115 30.666 1.00 85.62 441 LEU A CA 1
ATOM 3551 C C . LEU A 1 441 ? -24.315 -11.427 31.748 1.00 85.62 441 LEU A C 1
ATOM 3553 O O . LEU A 1 441 ? -23.997 -11.338 32.935 1.00 85.62 441 LEU A O 1
ATOM 3557 N N . ASP A 1 442 ? -25.530 -11.818 31.366 1.00 83.88 442 ASP A N 1
ATOM 3558 C CA . ASP A 1 442 ? -26.620 -12.061 32.315 1.00 83.88 442 ASP A CA 1
ATOM 3559 C C . ASP A 1 442 ? -26.297 -13.227 33.244 1.00 83.88 442 ASP A C 1
ATOM 3561 O O . ASP A 1 442 ? -26.386 -13.095 34.465 1.00 83.88 442 ASP A O 1
ATOM 3565 N N . ILE A 1 443 ? -25.806 -14.339 32.689 1.00 92.06 443 ILE A N 1
ATOM 3566 C CA . ILE A 1 443 ? -25.358 -15.482 33.492 1.00 92.06 443 ILE A CA 1
ATOM 3567 C C . ILE A 1 443 ? -24.192 -15.088 34.396 1.00 92.06 443 ILE A C 1
ATOM 3569 O O . ILE A 1 443 ? -24.177 -15.449 35.575 1.00 92.06 443 ILE A O 1
ATOM 3573 N N . ILE A 1 444 ? -23.220 -14.333 33.876 1.00 89.75 444 ILE A N 1
ATOM 3574 C CA . ILE A 1 444 ? -22.047 -13.915 34.653 1.00 89.75 444 ILE A CA 1
ATOM 3575 C C . ILE A 1 444 ? -22.487 -13.086 35.869 1.00 89.75 444 ILE A C 1
ATOM 3577 O O . ILE A 1 444 ? -22.003 -13.312 36.980 1.00 89.75 444 ILE A O 1
ATOM 3581 N N . LEU A 1 445 ? -23.436 -12.162 35.690 1.00 85.69 445 LEU A N 1
ATOM 3582 C CA . LEU A 1 445 ? -23.965 -11.334 36.774 1.00 85.69 445 LEU A CA 1
ATOM 3583 C C . LEU A 1 445 ? -24.833 -12.129 37.750 1.00 85.69 445 LEU A C 1
ATOM 3585 O O . LEU A 1 445 ? -24.642 -11.981 38.957 1.00 85.69 445 LEU A O 1
ATOM 3589 N N . SER A 1 446 ? -25.734 -12.985 37.266 1.00 87.25 446 SER A N 1
ATOM 3590 C CA . SER A 1 446 ? -26.600 -13.814 38.117 1.00 87.25 446 SER A CA 1
ATOM 3591 C C . SER A 1 446 ? -25.785 -14.752 39.006 1.00 87.25 446 SER A C 1
ATOM 3593 O O . SER A 1 446 ? -26.022 -14.843 40.213 1.00 87.25 446 SER A O 1
ATOM 3595 N N . VAL A 1 447 ? -24.740 -15.376 38.453 1.00 90.06 447 VAL A N 1
ATOM 3596 C CA . VAL A 1 447 ? -23.786 -16.170 39.239 1.00 90.06 447 VAL A CA 1
ATOM 3597 C C . VAL A 1 447 ? -23.016 -15.286 40.221 1.00 90.06 447 VAL A C 1
ATOM 3599 O O . VAL A 1 447 ? -22.850 -15.656 41.385 1.00 90.06 447 VAL A O 1
ATOM 3602 N N . GLY A 1 448 ? -22.582 -14.100 39.794 1.00 86.19 448 GLY A N 1
ATOM 3603 C CA . GLY A 1 448 ? -21.895 -13.140 40.652 1.00 86.19 448 GLY A CA 1
ATOM 3604 C C . GLY A 1 448 ? -22.715 -12.731 41.874 1.00 86.19 448 GLY A C 1
ATOM 3605 O O . GLY A 1 448 ? -22.211 -12.755 42.996 1.00 86.19 448 GLY A O 1
ATOM 3606 N N . TYR A 1 449 ? -23.990 -12.388 41.689 1.00 86.50 449 TYR A N 1
ATOM 3607 C CA . TYR A 1 449 ? -24.867 -11.969 42.784 1.00 86.50 449 TYR A CA 1
ATOM 3608 C C . TYR A 1 449 ? -25.121 -13.083 43.804 1.00 86.50 449 TYR A C 1
ATOM 3610 O O . TYR A 1 449 ? -25.212 -12.778 44.994 1.00 86.50 449 TYR A O 1
ATOM 3618 N N . ARG A 1 450 ? -25.163 -14.346 43.353 1.00 86.12 450 ARG A N 1
ATOM 3619 C CA . ARG A 1 450 ? -25.327 -15.549 44.190 1.00 86.12 450 ARG A CA 1
ATOM 3620 C C . ARG A 1 450 ? -24.037 -16.005 44.893 1.00 86.12 450 ARG A C 1
ATOM 3622 O O . ARG A 1 450 ? -24.116 -16.726 45.881 1.00 86.12 450 ARG A O 1
ATOM 3629 N N . THR A 1 451 ? -22.863 -15.605 44.399 1.00 86.06 451 THR A N 1
ATOM 3630 C CA . THR A 1 451 ? -21.554 -16.023 44.940 1.00 86.06 451 THR A CA 1
ATOM 3631 C C . THR A 1 451 ? -20.890 -14.935 45.778 1.00 86.06 451 THR A C 1
ATOM 3633 O O . THR A 1 451 ? -20.538 -15.159 46.934 1.00 86.06 451 THR A O 1
ATOM 3636 N N . ASN A 1 452 ? -20.704 -13.746 45.208 1.00 82.31 452 ASN A N 1
ATOM 3637 C CA . ASN A 1 452 ? -20.060 -12.619 45.864 1.00 82.31 452 ASN A CA 1
ATOM 3638 C C . ASN A 1 452 ? -20.630 -11.306 45.326 1.00 82.31 452 ASN A C 1
ATOM 3640 O O . ASN A 1 452 ? -20.116 -10.711 44.373 1.00 82.31 452 ASN A O 1
ATOM 3644 N N . SER A 1 453 ? -21.683 -10.820 45.983 1.00 77.94 453 SER A N 1
ATOM 3645 C CA . SER A 1 453 ? -22.428 -9.648 45.524 1.00 77.94 453 SER A CA 1
ATOM 3646 C C . SER A 1 453 ? -21.567 -8.377 45.461 1.00 77.94 453 SER A C 1
ATOM 3648 O O . SER A 1 453 ? -21.829 -7.506 44.635 1.00 77.94 453 SER A O 1
ATOM 3650 N N . LYS A 1 454 ? -20.500 -8.268 46.270 1.00 80.44 454 LYS A N 1
ATOM 3651 C CA . LYS A 1 454 ? -19.566 -7.130 46.221 1.00 80.44 454 LYS A CA 1
ATOM 3652 C C . LYS A 1 454 ? -18.757 -7.126 44.920 1.00 80.44 454 LYS A C 1
ATOM 3654 O O . LYS A 1 454 ? -18.744 -6.114 44.222 1.00 80.44 454 LYS A O 1
ATOM 3659 N N . ILE A 1 455 ? -18.141 -8.259 44.571 1.00 77.69 455 ILE A N 1
ATOM 3660 C CA . ILE A 1 455 ? -17.385 -8.408 43.316 1.00 77.69 455 ILE A CA 1
ATOM 3661 C C . ILE A 1 455 ? -18.328 -8.296 42.110 1.00 77.69 455 ILE A C 1
ATOM 3663 O O . ILE A 1 455 ? -17.980 -7.661 41.120 1.00 77.69 455 ILE A O 1
ATOM 3667 N N . ALA A 1 456 ? -19.555 -8.815 42.207 1.00 75.00 456 ALA A N 1
ATOM 3668 C CA . ALA A 1 456 ? -20.571 -8.687 41.160 1.00 75.00 456 ALA A CA 1
ATOM 3669 C C . ALA A 1 456 ? -20.946 -7.233 40.852 1.00 75.00 456 ALA A C 1
ATOM 3671 O O . ALA A 1 456 ? -21.072 -6.860 39.687 1.00 75.00 456 ALA A O 1
ATOM 3672 N N . ILE A 1 457 ? -21.069 -6.381 41.875 1.00 72.56 457 ILE A N 1
ATOM 3673 C CA . ILE A 1 457 ? -21.327 -4.946 41.686 1.00 72.56 457 ILE A CA 1
ATOM 3674 C C . ILE A 1 457 ? -20.139 -4.261 40.995 1.00 72.56 457 ILE A C 1
ATOM 3676 O O . ILE A 1 457 ? -20.343 -3.428 40.108 1.00 72.56 457 ILE A O 1
ATOM 3680 N N . GLU A 1 458 ? -18.904 -4.595 41.375 1.00 74.75 458 GLU A N 1
ATOM 3681 C CA . GLU A 1 458 ? -17.695 -4.047 40.744 1.00 74.75 458 GLU A CA 1
ATOM 3682 C C . GLU A 1 458 ? -17.561 -4.501 39.285 1.00 74.75 458 GLU A C 1
ATOM 3684 O O . GLU A 1 458 ? -17.340 -3.673 38.396 1.00 74.75 458 GLU A O 1
ATOM 3689 N N . PHE A 1 459 ? -17.788 -5.789 39.026 1.00 75.44 459 PHE A N 1
ATOM 3690 C CA . PHE A 1 459 ? -17.797 -6.367 37.689 1.00 75.44 459 PHE A CA 1
ATOM 3691 C C . PHE A 1 459 ? -18.882 -5.741 36.810 1.00 75.44 459 PHE A C 1
ATOM 3693 O O . PHE A 1 459 ? -18.587 -5.318 35.699 1.00 75.44 459 PHE A O 1
ATOM 3700 N N . ARG A 1 460 ? -20.109 -5.566 37.321 1.00 77.50 460 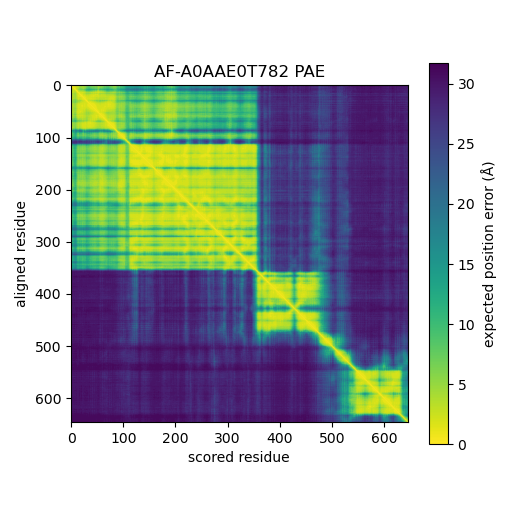ARG A N 1
ATOM 3701 C CA . ARG A 1 460 ? -21.205 -4.898 36.598 1.00 77.50 460 ARG A CA 1
ATOM 3702 C C . ARG A 1 460 ? -20.862 -3.460 36.222 1.00 77.50 460 ARG A C 1
ATOM 3704 O O . ARG A 1 460 ? -21.143 -3.037 35.099 1.00 77.50 460 ARG A O 1
ATOM 3711 N N . LYS A 1 461 ? -20.263 -2.694 37.143 1.00 68.06 461 LYS A N 1
ATOM 3712 C CA . LYS A 1 461 ? -19.830 -1.311 36.877 1.00 68.06 461 LYS A CA 1
ATOM 3713 C C . LYS A 1 461 ? -18.776 -1.264 35.777 1.00 68.06 461 LYS A C 1
ATOM 3715 O O . LYS A 1 461 ? -18.865 -0.413 34.896 1.00 68.06 461 LYS A O 1
ATOM 3720 N N . TRP A 1 462 ? -17.806 -2.175 35.818 1.00 80.31 462 TRP A N 1
ATOM 3721 C CA . TRP A 1 462 ? -16.800 -2.316 34.771 1.00 80.31 462 TRP A CA 1
ATOM 3722 C C . TRP A 1 462 ? -17.433 -2.721 33.434 1.00 80.31 462 TRP A C 1
ATOM 3724 O O . TRP A 1 462 ? -17.272 -1.994 32.465 1.00 80.31 462 TRP A O 1
ATOM 3734 N N . ALA A 1 463 ? -18.226 -3.791 33.408 1.00 63.47 463 ALA A N 1
ATOM 3735 C CA . ALA A 1 463 ? -18.925 -4.324 32.240 1.00 63.47 463 ALA A CA 1
ATOM 3736 C C . ALA A 1 463 ? -19.733 -3.243 31.517 1.00 63.47 463 ALA A C 1
ATOM 3738 O O . ALA A 1 463 ? -19.536 -2.987 30.334 1.00 63.47 463 ALA A O 1
ATOM 3739 N N . THR A 1 464 ? -20.577 -2.538 32.274 1.00 62.75 464 THR A N 1
ATOM 3740 C CA . THR A 1 464 ? -21.418 -1.450 31.762 1.00 62.75 464 THR A CA 1
ATOM 3741 C C . THR A 1 464 ? -20.564 -0.306 31.234 1.00 62.75 464 THR A C 1
ATOM 3743 O O . THR A 1 464 ? -20.844 0.231 30.168 1.00 62.75 464 THR A O 1
ATOM 3746 N N . LYS A 1 465 ? -19.508 0.076 31.961 1.00 63.12 465 LYS A N 1
ATOM 3747 C CA . LYS A 1 465 ? -18.594 1.131 31.525 1.00 63.12 465 LYS A CA 1
ATOM 3748 C C . LYS A 1 465 ? -17.865 0.735 30.247 1.00 63.12 465 LYS A C 1
ATOM 3750 O O . LYS A 1 465 ? -17.743 1.572 29.371 1.00 63.12 465 LYS A O 1
ATOM 3755 N N . THR A 1 466 ? -17.401 -0.500 30.134 1.00 54.03 466 THR A N 1
ATOM 3756 C CA . THR A 1 466 ? -16.615 -0.980 29.001 1.00 54.03 466 THR A CA 1
ATOM 3757 C C . THR A 1 466 ? -17.467 -1.195 27.759 1.00 54.03 466 THR A C 1
ATOM 3759 O O . THR A 1 466 ? -17.058 -0.753 26.692 1.00 54.03 466 THR A O 1
ATOM 3762 N N . LEU A 1 467 ? -18.666 -1.767 27.892 1.00 54.56 467 LEU A N 1
ATOM 3763 C CA . LEU A 1 467 ? -19.640 -1.849 26.802 1.00 54.56 467 LEU A CA 1
ATOM 3764 C C . LEU A 1 467 ? -20.063 -0.448 26.357 1.00 54.56 467 LEU A C 1
ATOM 3766 O O . LEU A 1 467 ? -19.984 -0.134 25.180 1.00 54.56 467 LEU A O 1
ATOM 3770 N N . LYS A 1 468 ? -20.390 0.450 27.296 1.00 47.25 468 LYS A N 1
ATOM 3771 C CA . LYS A 1 468 ? -20.746 1.841 26.986 1.00 47.25 468 LYS A CA 1
ATOM 3772 C C . LYS A 1 468 ? -19.587 2.623 26.366 1.00 47.25 468 LYS A C 1
ATOM 3774 O O . LYS A 1 468 ? -19.799 3.380 25.431 1.00 47.25 468 LYS A O 1
ATOM 3779 N N . GLU A 1 469 ? -18.365 2.459 26.865 1.00 49.12 469 GLU A N 1
ATOM 3780 C CA . GLU A 1 469 ? -17.171 3.060 26.268 1.00 49.12 469 GLU A CA 1
ATOM 3781 C C . GLU A 1 469 ? -16.930 2.496 24.871 1.00 49.12 469 GLU A C 1
ATOM 3783 O O . GLU A 1 469 ? -16.644 3.281 23.987 1.00 49.12 469 GLU A O 1
ATOM 3788 N N . HIS A 1 470 ? -17.117 1.199 24.627 1.00 46.41 470 HIS A N 1
ATOM 3789 C CA . HIS A 1 470 ? -16.977 0.617 23.292 1.00 46.41 470 HIS A CA 1
ATOM 3790 C C . HIS A 1 470 ? -18.091 1.074 22.333 1.00 46.41 470 HIS A C 1
ATOM 3792 O O . HIS A 1 470 ? -17.805 1.433 21.198 1.00 46.41 470 HIS A O 1
ATOM 3798 N N . LEU A 1 471 ? -19.341 1.158 22.795 1.00 39.12 471 LEU A N 1
ATOM 3799 C CA . LEU A 1 471 ? -20.474 1.685 22.023 1.00 39.12 471 LEU A CA 1
ATOM 3800 C C . LEU A 1 471 ? -20.299 3.174 21.676 1.00 39.12 471 LEU A C 1
ATOM 3802 O O . LEU A 1 471 ? -20.748 3.615 20.624 1.00 39.12 471 LEU A O 1
ATOM 3806 N N . ILE A 1 472 ? -19.638 3.950 22.543 1.00 34.56 472 ILE A N 1
ATOM 3807 C CA . ILE A 1 472 ? -19.374 5.386 22.335 1.00 34.56 472 ILE A CA 1
ATOM 3808 C C . ILE A 1 472 ? -18.070 5.628 21.544 1.00 34.56 472 ILE A C 1
ATOM 3810 O O . ILE A 1 472 ? -17.970 6.592 20.787 1.00 34.56 472 ILE A O 1
ATOM 3814 N N . LYS A 1 473 ? -17.048 4.785 21.727 1.00 35.62 473 LYS A N 1
ATOM 3815 C CA . LYS A 1 473 ? -15.663 5.013 21.265 1.00 35.62 473 LYS A CA 1
ATOM 3816 C C . LYS A 1 473 ? -15.193 4.045 20.177 1.00 35.62 473 LYS A C 1
ATOM 3818 O O . LYS A 1 473 ? -14.096 4.195 19.665 1.00 35.62 473 LYS A O 1
ATOM 3823 N N . GLY A 1 474 ? -15.965 3.011 19.856 1.00 32.31 474 GLY A N 1
ATOM 3824 C CA . GLY A 1 474 ? -15.615 1.999 18.854 1.00 32.31 474 GLY A CA 1
ATOM 3825 C C . GLY A 1 474 ? -14.376 1.139 19.162 1.00 32.31 474 GLY A C 1
ATOM 3826 O O . GLY A 1 474 ? -14.004 0.319 18.329 1.00 32.31 474 GLY A O 1
ATOM 3827 N N . TYR A 1 475 ? -13.719 1.298 20.322 1.00 38.56 475 TYR A N 1
ATOM 3828 C CA . TYR A 1 475 ? -12.588 0.468 20.764 1.00 38.56 475 TYR A CA 1
ATOM 3829 C C . TYR A 1 475 ? -12.471 0.386 22.299 1.00 38.56 475 TYR A C 1
ATOM 3831 O O . TYR A 1 475 ? -13.090 1.148 23.044 1.00 38.56 475 TYR A O 1
ATOM 3839 N N . THR A 1 476 ? -11.637 -0.535 22.803 1.00 37.97 476 THR A N 1
ATOM 3840 C CA . THR A 1 476 ? -11.349 -0.700 24.243 1.00 37.97 476 THR A CA 1
ATOM 3841 C C . THR A 1 476 ? -9.833 -0.724 24.511 1.00 37.97 476 THR A C 1
ATOM 3843 O O . THR A 1 476 ? -9.091 -1.452 23.861 1.00 37.97 476 THR A O 1
ATOM 3846 N N . ILE A 1 477 ? -9.340 0.084 25.465 1.00 37.06 477 ILE A N 1
ATOM 3847 C CA . ILE A 1 477 ? -7.894 0.264 25.742 1.00 37.06 477 ILE A CA 1
ATOM 3848 C C . ILE A 1 477 ? -7.338 -0.844 26.650 1.00 37.06 477 ILE A C 1
ATOM 3850 O O . ILE A 1 477 ? -7.743 -0.965 27.809 1.00 37.06 477 ILE A O 1
ATOM 3854 N N . ASN A 1 478 ? -6.304 -1.562 26.193 1.00 38.78 478 ASN A N 1
ATOM 3855 C CA . ASN A 1 478 ? -5.554 -2.522 27.013 1.00 38.78 478 ASN A CA 1
ATOM 3856 C C . ASN A 1 478 ? -4.409 -1.844 27.799 1.00 38.78 478 ASN A C 1
ATOM 3858 O O . ASN A 1 478 ? -3.274 -1.722 27.336 1.00 38.78 478 ASN A O 1
ATOM 3862 N N . LYS A 1 479 ? -4.698 -1.423 29.037 1.00 38.62 479 LYS A N 1
ATOM 3863 C CA . LYS A 1 479 ? -3.738 -0.725 29.918 1.00 38.62 479 LYS A CA 1
ATOM 3864 C C . LYS A 1 479 ? -2.577 -1.603 30.416 1.00 38.62 479 LYS A C 1
ATOM 3866 O O . LYS A 1 479 ? -1.529 -1.067 30.768 1.00 38.62 479 LYS A O 1
ATOM 3871 N N . LYS A 1 480 ? -2.728 -2.935 30.439 1.00 37.47 480 LYS A N 1
ATOM 3872 C CA . LYS A 1 480 ? -1.668 -3.863 30.880 1.00 37.47 480 LYS A CA 1
ATOM 3873 C C . LYS A 1 480 ? -0.553 -3.962 29.840 1.00 37.47 480 LYS A C 1
ATOM 3875 O O . LYS A 1 480 ? 0.609 -3.951 30.221 1.00 37.47 480 LYS A O 1
ATOM 3880 N N . ARG A 1 481 ? -0.896 -3.936 28.548 1.00 34.81 481 ARG A N 1
ATOM 3881 C CA . ARG A 1 481 ? 0.079 -3.918 27.444 1.00 34.81 481 ARG A CA 1
ATOM 3882 C C . ARG A 1 481 ? 0.932 -2.644 27.446 1.00 34.81 481 ARG A C 1
ATOM 3884 O O . ARG A 1 481 ? 2.121 -2.699 27.166 1.00 34.81 481 ARG A O 1
ATOM 3891 N N . ILE A 1 482 ? 0.357 -1.509 27.857 1.00 33.50 482 ILE A N 1
ATOM 3892 C CA . ILE A 1 482 ? 1.104 -0.254 28.064 1.00 33.50 482 ILE A CA 1
ATOM 3893 C C . ILE A 1 482 ? 2.117 -0.405 29.210 1.00 33.50 482 ILE A C 1
ATOM 3895 O O . ILE A 1 482 ? 3.256 0.034 29.080 1.00 33.50 482 ILE A O 1
ATOM 3899 N N . LYS A 1 483 ? 1.722 -1.058 30.311 1.00 35.59 483 LYS A N 1
ATOM 3900 C CA . LYS A 1 483 ? 2.600 -1.298 31.463 1.00 35.59 483 LYS A CA 1
ATOM 3901 C C . LYS A 1 483 ? 3.675 -2.358 31.180 1.00 35.59 483 LYS A C 1
ATOM 3903 O O . LYS A 1 483 ? 4.818 -2.140 31.537 1.00 35.59 483 LYS A O 1
ATOM 3908 N N . GLN A 1 484 ? 3.352 -3.438 30.467 1.00 36.03 484 GLN A N 1
ATOM 3909 C CA . GLN A 1 484 ? 4.333 -4.440 30.027 1.00 36.03 484 GLN A CA 1
ATOM 3910 C C . GLN A 1 484 ? 5.369 -3.847 29.068 1.00 36.03 484 GLN A C 1
ATOM 3912 O O . GLN A 1 484 ? 6.555 -4.066 29.268 1.00 36.03 484 GLN A O 1
ATOM 3917 N N . ASN A 1 485 ? 4.954 -3.012 28.110 1.00 40.19 485 ASN A N 1
ATOM 3918 C CA . ASN A 1 485 ? 5.893 -2.286 27.246 1.00 40.19 485 ASN A CA 1
ATOM 3919 C C . ASN A 1 485 ? 6.798 -1.328 28.045 1.00 40.19 485 ASN A C 1
ATOM 3921 O O . ASN A 1 485 ? 7.931 -1.075 27.644 1.00 40.19 485 ASN A O 1
ATOM 3925 N N . TYR A 1 486 ? 6.295 -0.773 29.153 1.00 39.19 486 TYR A N 1
ATOM 3926 C CA . TYR A 1 486 ? 7.081 0.054 30.068 1.00 39.19 486 TYR A CA 1
ATOM 3927 C C . TYR A 1 486 ? 8.077 -0.791 30.871 1.00 39.19 486 TYR A C 1
ATOM 3929 O O . TYR A 1 486 ? 9.246 -0.433 30.944 1.00 39.19 486 TYR A O 1
ATOM 3937 N N . ASP A 1 487 ? 7.654 -1.935 31.407 1.00 42.88 487 ASP A N 1
ATOM 3938 C CA . ASP A 1 487 ? 8.520 -2.842 32.164 1.00 42.88 487 ASP A CA 1
ATOM 3939 C C . ASP A 1 487 ? 9.611 -3.461 31.267 1.00 42.88 487 ASP A C 1
ATOM 3941 O O . ASP A 1 487 ? 10.769 -3.512 31.671 1.00 42.88 487 ASP A O 1
ATOM 3945 N N . GLU A 1 488 ? 9.289 -3.832 30.022 1.00 41.69 488 GLU A N 1
ATOM 3946 C CA . GLU A 1 488 ? 10.250 -4.286 29.000 1.00 41.69 488 GLU A CA 1
ATOM 3947 C C . GLU A 1 488 ? 11.223 -3.179 28.583 1.00 41.69 488 GLU A C 1
ATOM 3949 O O . GLU A 1 488 ? 12.417 -3.427 28.415 1.00 41.69 488 GLU A O 1
ATOM 3954 N N . PHE A 1 489 ? 10.742 -1.939 28.456 1.00 38.59 489 PHE A N 1
ATOM 3955 C CA . PHE A 1 489 ? 11.597 -0.778 28.213 1.00 38.59 489 PHE A CA 1
ATOM 3956 C C . PHE A 1 489 ? 12.571 -0.549 29.376 1.00 38.59 489 PHE A C 1
ATOM 3958 O O . PHE A 1 489 ? 13.764 -0.358 29.147 1.00 38.59 489 PHE A O 1
ATOM 3965 N N . ILE A 1 490 ? 12.098 -0.638 30.623 1.00 44.44 490 ILE A N 1
ATOM 3966 C CA . ILE A 1 490 ? 12.950 -0.556 31.816 1.00 44.44 490 ILE A CA 1
ATOM 3967 C C . ILE A 1 490 ? 13.935 -1.731 31.869 1.00 44.44 490 ILE A C 1
ATOM 3969 O O . ILE A 1 490 ? 15.101 -1.532 32.202 1.00 44.44 490 ILE A O 1
ATOM 3973 N N . GLN A 1 491 ? 13.525 -2.938 31.476 1.00 46.09 491 GLN A N 1
ATOM 3974 C CA . GLN A 1 491 ? 14.418 -4.093 31.369 1.00 46.09 491 GLN A CA 1
ATOM 3975 C C . GLN A 1 491 ? 15.504 -3.882 30.310 1.00 46.09 491 GLN A C 1
ATOM 3977 O O . GLN A 1 491 ? 16.666 -4.175 30.569 1.00 46.09 491 GLN A O 1
ATOM 3982 N N . ALA A 1 492 ? 15.163 -3.322 29.148 1.00 42.09 492 ALA A N 1
ATOM 3983 C CA . ALA A 1 492 ? 16.128 -2.980 28.107 1.00 42.09 492 ALA A CA 1
ATOM 3984 C C . ALA A 1 492 ? 17.132 -1.922 28.592 1.00 42.09 492 ALA A C 1
ATOM 3986 O O . ALA A 1 492 ? 18.333 -2.067 28.370 1.00 42.09 492 ALA A O 1
ATOM 3987 N N . VAL A 1 493 ? 16.662 -0.907 29.324 1.00 43.41 493 VAL A N 1
ATOM 3988 C CA . VAL A 1 493 ? 17.520 0.104 29.963 1.00 43.41 493 VAL A CA 1
ATOM 3989 C C . VAL A 1 493 ? 18.435 -0.529 31.021 1.00 43.41 493 VAL A C 1
ATOM 3991 O O . VAL A 1 493 ? 19.630 -0.238 31.041 1.00 43.41 493 VAL A O 1
ATOM 3994 N N . ASN A 1 494 ? 17.924 -1.448 31.844 1.00 46.19 494 ASN A N 1
ATOM 3995 C CA . ASN A 1 494 ? 18.710 -2.165 32.854 1.00 46.19 494 ASN A CA 1
ATOM 3996 C C . ASN A 1 494 ? 19.730 -3.134 32.236 1.00 46.19 494 ASN A C 1
ATOM 3998 O O . ASN A 1 494 ? 20.833 -3.280 32.752 1.00 46.19 494 ASN A O 1
ATOM 4002 N N . ASN A 1 495 ? 19.399 -3.768 31.112 1.00 48.16 495 ASN A N 1
ATOM 4003 C CA . ASN A 1 495 ? 20.324 -4.632 30.380 1.00 48.16 495 ASN A CA 1
ATOM 4004 C C . ASN A 1 495 ? 21.472 -3.817 29.774 1.00 48.16 495 ASN A C 1
ATOM 4006 O O . ASN A 1 495 ? 22.622 -4.236 29.844 1.00 48.16 495 ASN A O 1
ATOM 4010 N N . ILE A 1 496 ? 21.180 -2.625 29.242 1.00 45.91 496 ILE A N 1
ATOM 4011 C CA . ILE A 1 496 ? 22.206 -1.676 28.790 1.00 45.91 496 ILE A CA 1
ATOM 4012 C C . ILE A 1 496 ? 23.067 -1.216 29.977 1.00 45.91 496 ILE A C 1
ATOM 4014 O O . ILE A 1 496 ? 24.286 -1.141 29.851 1.00 45.91 496 ILE A O 1
ATOM 4018 N N . HIS A 1 497 ? 22.464 -0.976 31.145 1.00 40.03 497 HIS A N 1
ATOM 4019 C CA . HIS A 1 497 ? 23.181 -0.622 32.376 1.00 40.03 497 HIS A CA 1
ATOM 4020 C C . HIS A 1 497 ? 24.109 -1.736 32.879 1.00 40.03 497 HIS A C 1
ATOM 4022 O O . HIS A 1 497 ? 25.232 -1.462 33.294 1.00 40.03 497 HIS A O 1
ATOM 4028 N N . ALA A 1 498 ? 23.686 -2.997 32.779 1.00 49.50 498 ALA A N 1
ATOM 4029 C CA . ALA A 1 498 ? 24.483 -4.160 33.167 1.00 49.50 498 ALA A CA 1
ATOM 4030 C C . ALA A 1 498 ? 25.699 -4.408 32.254 1.00 49.50 498 ALA A C 1
ATOM 4032 O O . ALA A 1 498 ? 26.641 -5.082 32.669 1.00 49.50 498 ALA A O 1
ATOM 4033 N N . LEU A 1 499 ? 25.683 -3.859 31.035 1.00 46.47 499 LEU A N 1
ATOM 4034 C CA . LEU A 1 499 ? 26.776 -3.931 30.062 1.00 46.47 499 LEU A CA 1
ATOM 4035 C C . LEU A 1 499 ? 27.810 -2.800 30.230 1.00 46.47 499 LEU A C 1
ATOM 4037 O O . LEU A 1 499 ? 28.825 -2.802 29.532 1.00 46.47 499 LEU A O 1
ATOM 4041 N N . LEU A 1 500 ? 27.580 -1.846 31.142 1.00 43.66 500 LEU A N 1
ATOM 4042 C CA . LEU A 1 500 ? 28.535 -0.781 31.462 1.00 43.66 500 LEU A CA 1
ATOM 4043 C C . LEU A 1 500 ? 29.572 -1.257 32.508 1.00 43.66 500 LEU A C 1
ATOM 4045 O O . LEU A 1 500 ? 29.221 -2.024 33.410 1.00 43.66 500 LEU A O 1
ATOM 4049 N N . PRO A 1 501 ? 30.846 -0.813 32.428 1.00 44.16 501 PRO A N 1
ATOM 4050 C CA . PRO A 1 501 ? 31.892 -1.181 33.390 1.00 44.16 501 PRO A CA 1
ATOM 4051 C C . PRO A 1 501 ? 31.507 -0.840 34.841 1.00 44.16 501 PRO A C 1
ATOM 4053 O O . PRO A 1 501 ? 30.841 0.164 35.092 1.00 44.16 501 PRO A O 1
ATOM 4056 N N . GLN A 1 502 ? 31.945 -1.651 35.818 1.00 47.03 502 GLN A N 1
ATOM 4057 C CA . GLN A 1 502 ? 31.490 -1.560 37.223 1.00 47.03 502 GLN A CA 1
ATOM 4058 C C . GLN A 1 502 ? 31.711 -0.188 37.891 1.00 47.03 502 GLN A C 1
ATOM 4060 O O . GLN A 1 502 ? 30.994 0.150 38.830 1.00 47.03 502 GLN A O 1
ATOM 4065 N N . GLU A 1 503 ? 32.635 0.622 37.380 1.00 46.00 503 GLU A N 1
ATOM 4066 C CA . GLU A 1 503 ? 32.973 1.959 37.885 1.00 46.00 503 GLU A CA 1
ATOM 4067 C C . GLU A 1 503 ? 31.964 3.052 37.464 1.00 46.00 503 GLU A C 1
ATOM 4069 O O . GLU A 1 503 ? 32.060 4.186 37.923 1.00 46.00 503 GLU A O 1
ATOM 4074 N N . THR A 1 504 ? 30.978 2.733 36.611 1.00 47.31 504 THR A N 1
ATOM 4075 C CA . THR A 1 504 ? 29.996 3.692 36.053 1.00 47.31 504 THR A CA 1
ATOM 4076 C C . THR A 1 504 ? 28.532 3.330 36.333 1.00 47.31 504 THR A C 1
ATOM 4078 O O . THR A 1 504 ? 27.624 3.811 35.650 1.00 47.31 504 THR A O 1
ATOM 4081 N N . ARG A 1 505 ? 28.259 2.492 37.342 1.00 43.81 505 ARG A N 1
ATOM 4082 C CA . ARG A 1 505 ? 26.883 2.159 37.749 1.00 43.81 505 ARG A CA 1
ATOM 4083 C C . ARG A 1 505 ? 26.185 3.372 38.375 1.00 43.81 505 ARG A C 1
ATOM 4085 O O . ARG A 1 505 ? 26.270 3.602 39.575 1.00 43.81 505 ARG A O 1
ATOM 4092 N N . LEU A 1 506 ? 25.475 4.141 37.552 1.00 51.34 506 LEU A N 1
ATOM 4093 C CA . LEU A 1 506 ? 24.607 5.236 37.995 1.00 51.34 506 LEU A CA 1
ATOM 4094 C C . LEU A 1 506 ? 23.243 4.707 38.457 1.00 51.34 506 LEU A C 1
ATOM 4096 O O . LEU A 1 506 ? 22.719 3.758 37.880 1.00 51.34 506 LEU A O 1
ATOM 4100 N N . ASP A 1 507 ? 22.661 5.330 39.479 1.00 48.84 507 ASP A N 1
ATOM 4101 C CA . ASP A 1 507 ? 21.345 4.973 40.017 1.00 48.84 507 ASP A CA 1
ATOM 4102 C C . ASP A 1 507 ? 20.247 5.090 38.934 1.00 48.84 507 ASP A C 1
ATOM 4104 O O . ASP A 1 507 ? 20.204 6.054 38.169 1.00 48.84 507 ASP A O 1
ATOM 4108 N N . THR A 1 508 ? 19.342 4.112 38.853 1.00 44.59 508 THR A N 1
ATOM 4109 C CA . THR A 1 508 ? 18.252 4.014 37.858 1.00 44.59 508 THR A CA 1
ATOM 4110 C C . THR A 1 508 ? 17.357 5.258 37.799 1.00 44.59 508 THR A C 1
ATOM 4112 O O . THR A 1 508 ? 16.803 5.576 36.745 1.00 44.59 508 THR A O 1
ATOM 4115 N N . LYS A 1 509 ? 17.243 6.002 38.907 1.00 42.97 509 LYS A N 1
ATOM 4116 C CA . LYS A 1 509 ? 16.555 7.304 38.943 1.00 42.97 509 LYS A CA 1
ATOM 4117 C C . LYS A 1 509 ? 17.282 8.372 38.117 1.00 42.97 509 LYS A C 1
ATOM 4119 O O . LYS A 1 509 ? 16.627 9.105 37.378 1.00 42.97 509 LYS A O 1
ATOM 4124 N N . ASN A 1 510 ? 18.613 8.383 38.164 1.00 43.50 510 ASN A N 1
ATOM 4125 C CA . ASN A 1 510 ? 19.447 9.340 37.440 1.00 43.50 510 ASN A CA 1
ATOM 4126 C C . ASN A 1 510 ? 19.444 9.071 35.935 1.00 43.50 510 ASN A C 1
ATOM 4128 O O . ASN A 1 510 ? 19.617 10.006 35.174 1.00 43.50 510 ASN A O 1
ATOM 4132 N N . ILE A 1 511 ? 19.192 7.841 35.471 1.00 43.94 511 ILE A N 1
ATOM 4133 C CA . ILE A 1 511 ? 19.070 7.543 34.030 1.00 43.94 511 ILE A CA 1
ATOM 4134 C C . ILE A 1 511 ? 17.795 8.161 33.452 1.00 43.94 511 ILE A C 1
ATOM 4136 O O . ILE A 1 511 ? 17.812 8.686 32.343 1.00 43.94 511 ILE A O 1
ATOM 4140 N N . LEU A 1 512 ? 16.688 8.140 34.200 1.00 37.12 512 LEU A N 1
ATOM 4141 C CA . LEU A 1 512 ? 15.440 8.771 33.765 1.00 37.12 512 LEU A CA 1
ATOM 4142 C C . LEU A 1 512 ? 15.559 10.304 33.762 1.00 37.12 512 LEU A C 1
ATOM 4144 O O . LEU A 1 512 ? 14.984 10.968 32.899 1.00 37.12 512 LEU A O 1
ATOM 4148 N N . GLU A 1 513 ? 16.318 10.852 34.712 1.00 38.91 513 GLU A N 1
ATOM 4149 C CA . GLU A 1 513 ? 16.698 12.267 34.753 1.00 38.91 513 GLU A CA 1
ATOM 4150 C C . GLU A 1 513 ? 17.640 12.632 33.603 1.00 38.91 513 GLU A C 1
ATOM 4152 O O . GLU A 1 513 ? 17.380 13.605 32.908 1.00 38.91 513 GLU A O 1
ATOM 4157 N N . LEU A 1 514 ? 18.624 11.784 33.294 1.00 36.62 514 LEU A N 1
ATOM 4158 C CA . LEU A 1 514 ? 19.532 11.932 32.157 1.00 36.62 514 LEU A CA 1
ATOM 4159 C C . LEU A 1 514 ? 18.758 11.882 30.832 1.00 36.62 514 LEU A C 1
ATOM 4161 O O . LEU A 1 514 ? 18.932 12.731 29.972 1.00 36.62 514 LEU A O 1
ATOM 4165 N N . VAL A 1 515 ? 17.821 10.950 30.655 1.00 37.47 515 VAL A N 1
ATOM 4166 C CA . VAL A 1 515 ? 16.975 10.900 29.449 1.00 37.47 515 VAL A CA 1
ATOM 4167 C C . VAL A 1 515 ? 16.090 12.149 29.340 1.00 37.47 515 VAL A C 1
ATOM 4169 O O . VAL A 1 515 ? 15.896 12.658 28.236 1.00 37.47 515 VAL A O 1
ATOM 4172 N N . LYS A 1 516 ? 15.600 12.698 30.461 1.00 34.56 516 LYS A N 1
ATOM 4173 C CA . LYS A 1 516 ? 14.863 13.975 30.485 1.00 34.56 516 LYS A CA 1
ATOM 4174 C C . LYS A 1 516 ? 15.758 15.190 30.212 1.00 34.56 516 LYS A C 1
ATOM 4176 O O . LYS A 1 516 ? 15.309 16.095 29.515 1.00 34.56 516 LYS A O 1
ATOM 4181 N N . GLU A 1 517 ? 16.999 15.199 30.690 1.00 35.34 517 GLU A N 1
ATOM 4182 C CA . GLU A 1 517 ? 17.996 16.243 30.414 1.00 35.34 517 GLU A CA 1
ATOM 4183 C C . GLU A 1 517 ? 18.522 16.189 28.972 1.00 35.34 517 GLU A C 1
ATOM 4185 O O . GLU A 1 517 ? 18.831 17.228 28.391 1.00 35.34 517 GLU A O 1
ATOM 4190 N N . PHE A 1 518 ? 18.580 15.001 28.357 1.00 31.41 518 PHE A N 1
ATOM 4191 C CA . PHE A 1 518 ? 19.093 14.796 26.998 1.00 31.41 518 PHE A CA 1
ATOM 4192 C C . PHE A 1 518 ? 18.009 14.803 25.905 1.00 31.41 518 PHE A C 1
ATOM 4194 O O . PHE A 1 518 ? 18.330 15.005 24.731 1.00 31.41 518 PHE A O 1
ATOM 4201 N N . ALA A 1 519 ? 16.725 14.638 26.239 1.00 33.19 519 ALA A N 1
ATOM 4202 C CA . ALA A 1 519 ? 15.620 14.758 25.278 1.00 33.19 519 ALA A CA 1
ATOM 4203 C C . ALA A 1 519 ? 15.575 16.122 24.538 1.00 33.19 519 ALA A C 1
ATOM 4205 O O . ALA A 1 519 ? 15.367 16.133 23.318 1.00 33.19 519 ALA A O 1
ATOM 4206 N N . PRO A 1 520 ? 15.847 17.272 25.192 1.00 36.47 520 PRO A N 1
ATOM 4207 C CA . PRO A 1 520 ? 16.018 18.556 24.507 1.00 36.47 520 PRO A CA 1
ATOM 4208 C C . PRO A 1 520 ? 17.204 18.562 23.530 1.00 36.47 520 PRO A C 1
ATOM 4210 O O . PRO A 1 520 ? 17.148 19.215 22.483 1.00 36.47 520 PRO A O 1
ATOM 4213 N N . THR A 1 521 ? 18.264 17.808 23.832 1.00 34.72 521 THR A N 1
ATOM 4214 C CA . THR A 1 521 ? 19.464 17.670 22.995 1.00 34.72 521 THR A CA 1
ATOM 4215 C C . THR A 1 521 ? 19.153 16.918 21.705 1.00 34.72 521 THR A C 1
ATOM 4217 O O . THR A 1 521 ? 19.539 17.377 20.633 1.00 34.72 521 THR A O 1
ATOM 4220 N N . PHE A 1 522 ? 18.368 15.838 21.769 1.00 36.12 522 PHE A N 1
ATOM 4221 C CA . PHE A 1 522 ? 17.908 15.108 20.580 1.00 36.12 522 PHE A CA 1
ATOM 4222 C C . PHE A 1 522 ? 17.021 15.965 19.669 1.00 36.12 522 PHE A C 1
ATOM 4224 O O . PHE A 1 522 ? 17.223 15.980 18.457 1.00 36.12 522 PHE A O 1
ATOM 4231 N N . SER A 1 523 ? 16.114 16.761 20.244 1.00 34.78 523 SER A N 1
ATOM 4232 C CA . SER A 1 523 ? 15.325 17.755 19.495 1.00 34.78 523 SER A CA 1
ATOM 4233 C C . SER A 1 523 ? 16.215 18.832 18.856 1.00 34.78 523 SER A C 1
ATOM 4235 O O . SER A 1 523 ? 15.995 19.273 17.728 1.00 34.78 523 SER A O 1
ATOM 4237 N N . SER A 1 524 ? 17.284 19.233 19.544 1.00 36.44 524 SER A N 1
ATOM 4238 C CA . SER A 1 524 ? 18.250 20.214 19.042 1.00 36.44 524 SER A CA 1
ATOM 4239 C C . SER A 1 524 ? 19.189 19.656 17.967 1.00 36.44 524 SER A C 1
ATOM 4241 O O . SER A 1 524 ? 19.685 20.435 17.152 1.00 36.44 524 SER A O 1
ATOM 4243 N N . ILE A 1 525 ? 19.460 18.348 17.956 1.00 35.47 525 ILE A N 1
ATOM 4244 C CA . ILE A 1 525 ? 20.203 17.639 16.899 1.00 35.47 525 ILE A CA 1
ATOM 4245 C C . ILE A 1 525 ? 19.314 17.497 15.657 1.00 35.47 525 ILE A C 1
ATOM 4247 O O . ILE A 1 525 ? 19.706 17.927 14.576 1.00 35.47 525 ILE A O 1
ATOM 4251 N N . ASP A 1 526 ? 18.070 17.054 15.840 1.00 36.69 526 ASP A N 1
ATOM 4252 C CA . ASP A 1 526 ? 17.071 16.925 14.773 1.00 36.69 526 ASP A CA 1
ATOM 4253 C C . ASP A 1 526 ? 16.754 18.273 14.093 1.00 36.69 526 ASP A C 1
ATOM 4255 O O . ASP A 1 526 ? 16.626 18.362 12.872 1.00 36.69 526 ASP A O 1
ATOM 4259 N N . ASN A 1 527 ? 16.711 19.371 14.857 1.00 37.69 527 ASN A N 1
ATOM 4260 C CA . ASN A 1 527 ? 16.539 20.716 14.302 1.00 37.69 527 ASN A CA 1
ATOM 4261 C C . ASN A 1 527 ? 17.760 21.221 13.511 1.00 37.69 527 ASN A C 1
ATOM 4263 O O . ASN A 1 527 ? 17.605 22.128 12.694 1.00 37.69 527 ASN A O 1
ATOM 4267 N N . TYR A 1 528 ? 18.956 20.667 13.714 1.00 35.72 528 TYR A N 1
ATOM 4268 C CA . TYR A 1 528 ? 20.157 21.025 12.950 1.00 35.72 528 TYR A CA 1
ATOM 4269 C C . TYR A 1 528 ? 20.279 20.259 11.654 1.00 35.72 528 TYR A C 1
ATOM 4271 O O . TYR A 1 528 ? 20.485 20.890 10.622 1.00 35.72 528 TYR A O 1
ATOM 4279 N N . ASP A 1 529 ? 20.007 18.956 11.688 1.00 34.28 529 ASP A N 1
ATOM 4280 C CA . ASP A 1 529 ? 19.901 18.143 10.473 1.00 34.28 529 ASP A CA 1
ATOM 4281 C C . ASP A 1 529 ? 18.819 18.695 9.526 1.00 34.28 529 ASP A C 1
ATOM 4283 O O . ASP A 1 529 ? 18.863 18.502 8.312 1.00 34.28 529 ASP A O 1
ATOM 4287 N N . LYS A 1 530 ? 17.866 19.463 10.075 1.00 42.44 530 LYS A N 1
ATOM 4288 C CA . LYS A 1 530 ? 16.783 20.141 9.349 1.00 42.44 530 LYS A CA 1
ATOM 4289 C C . LYS A 1 530 ? 17.011 21.639 9.088 1.00 42.44 530 LYS A C 1
ATOM 4291 O O . LYS A 1 530 ? 16.087 22.279 8.588 1.00 42.44 530 LYS A O 1
ATOM 4296 N N . ASN A 1 531 ? 18.179 22.212 9.411 1.00 34.69 531 ASN A N 1
ATOM 4297 C CA . ASN A 1 531 ? 18.509 23.645 9.250 1.00 34.69 531 ASN A CA 1
ATOM 4298 C C . ASN A 1 531 ? 17.507 24.629 9.909 1.00 34.69 531 ASN A C 1
ATOM 4300 O O . ASN A 1 531 ? 17.236 25.715 9.400 1.00 34.69 531 ASN A O 1
ATOM 4304 N N . LYS A 1 532 ? 16.932 24.259 11.057 1.00 39.94 532 LYS A N 1
ATOM 430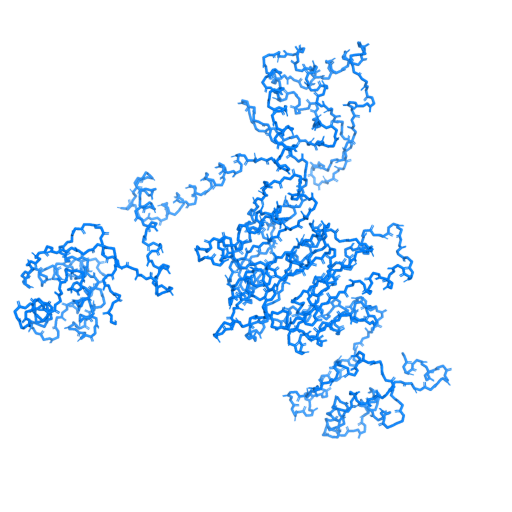5 C CA . LYS A 1 532 ? 15.812 24.949 11.726 1.00 39.94 532 LYS A CA 1
ATOM 4306 C C . LYS A 1 532 ? 16.128 25.500 13.113 1.00 39.94 532 LYS A C 1
ATOM 4308 O O . LYS A 1 532 ? 15.216 25.745 13.903 1.00 39.94 532 LYS A O 1
ATOM 4313 N N . LEU A 1 533 ? 17.396 25.722 13.444 1.00 41.84 533 LEU A N 1
ATOM 4314 C CA . LEU A 1 533 ? 17.703 26.279 14.756 1.00 41.84 533 LEU A CA 1
ATOM 4315 C C . LEU A 1 533 ? 17.369 27.756 14.887 1.00 41.84 533 LEU A C 1
ATOM 4317 O O . LEU A 1 533 ? 17.929 28.600 14.195 1.00 41.84 533 LEU A O 1
ATOM 4321 N N . SER A 1 534 ? 16.511 28.061 15.858 1.00 41.16 534 SER A N 1
ATOM 4322 C CA . SER A 1 534 ? 16.333 29.412 16.382 1.00 41.16 534 SER A CA 1
ATOM 4323 C C . SER A 1 534 ? 17.228 29.614 17.614 1.00 41.16 534 SER A C 1
ATOM 4325 O O . SER A 1 534 ? 17.329 28.701 18.436 1.00 41.16 534 SER A O 1
ATOM 4327 N N . PRO A 1 535 ? 17.894 30.773 17.764 1.00 42.75 535 PRO A N 1
ATOM 4328 C CA . 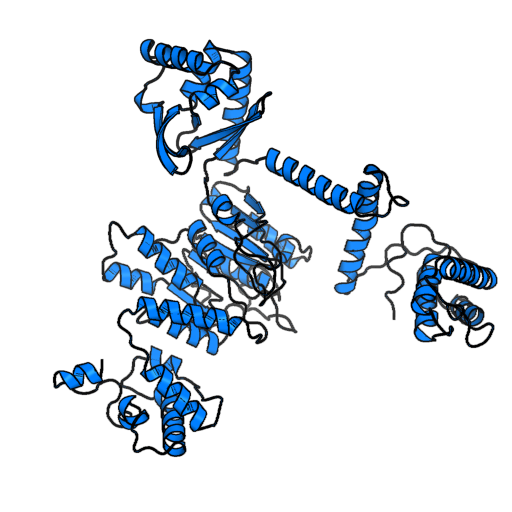PRO A 1 535 ? 18.690 31.067 18.949 1.00 42.75 535 PRO A CA 1
ATOM 4329 C C . PRO A 1 535 ? 17.776 31.198 20.172 1.00 42.75 535 PRO A C 1
ATOM 4331 O O . PRO A 1 535 ? 16.867 32.027 20.188 1.00 42.75 535 PRO A O 1
ATOM 4334 N N . ILE A 1 536 ? 18.030 30.388 21.196 1.00 41.09 536 ILE A N 1
ATOM 4335 C CA . ILE A 1 536 ? 17.356 30.478 22.492 1.00 41.09 536 ILE A CA 1
ATOM 4336 C C . ILE A 1 536 ? 18.291 31.250 23.422 1.00 41.09 536 ILE A C 1
ATOM 4338 O O . ILE A 1 536 ? 19.358 30.746 23.744 1.00 41.09 536 ILE A O 1
ATOM 4342 N N . GLY A 1 537 ? 17.886 32.462 23.817 1.00 46.22 537 GLY A N 1
ATOM 4343 C CA . GLY A 1 537 ? 18.548 33.286 24.838 1.00 46.22 537 GLY A CA 1
ATOM 4344 C C . GLY A 1 537 ? 19.888 33.906 24.416 1.00 46.22 537 GLY A C 1
ATOM 4345 O O . GLY A 1 537 ? 20.816 33.215 24.020 1.00 46.22 537 GLY A O 1
ATOM 4346 N N . LYS A 1 538 ? 20.013 35.237 24.511 1.00 42.06 538 LYS A N 1
ATOM 4347 C CA . LYS A 1 538 ? 21.299 35.940 24.358 1.00 42.06 538 LYS A CA 1
ATOM 4348 C C . LYS A 1 538 ? 21.871 36.219 25.745 1.00 42.06 538 LYS A C 1
ATOM 4350 O O . LYS A 1 538 ? 21.386 37.131 26.416 1.00 42.06 538 LYS A O 1
ATOM 4355 N N . THR A 1 539 ? 22.900 35.490 26.157 1.00 47.19 539 THR A N 1
ATOM 4356 C CA . THR A 1 539 ? 23.630 35.804 27.389 1.00 47.19 539 THR A CA 1
ATOM 4357 C C . THR A 1 539 ? 24.530 37.017 27.124 1.00 47.19 539 THR A C 1
ATOM 4359 O O . THR A 1 539 ? 25.489 36.940 26.362 1.00 47.19 539 THR A O 1
ATOM 4362 N N . LYS A 1 540 ? 24.193 38.183 27.698 1.00 43.25 540 LYS A N 1
ATOM 4363 C CA . LYS A 1 540 ? 24.983 39.431 27.580 1.00 43.25 540 LYS A CA 1
ATOM 4364 C C . LYS A 1 540 ? 26.080 39.559 28.651 1.00 43.25 540 LYS A C 1
ATOM 4366 O O . LYS A 1 540 ? 26.658 40.636 28.801 1.00 43.25 540 LYS A O 1
ATOM 4371 N N . SER A 1 541 ? 26.344 38.515 29.439 1.00 42.75 541 SER A N 1
ATOM 4372 C CA . SER A 1 541 ? 27.373 38.579 30.477 1.00 42.75 541 SER A CA 1
ATOM 4373 C C . SER A 1 541 ? 28.758 38.684 29.833 1.00 42.75 541 SER A C 1
ATOM 4375 O O . SER A 1 541 ? 29.127 37.911 28.949 1.00 42.75 541 SER A O 1
ATOM 4377 N N . LYS A 1 542 ? 29.535 39.690 30.251 1.00 45.94 542 LYS A N 1
ATOM 4378 C CA . LYS A 1 542 ? 30.928 39.852 29.828 1.00 45.94 542 LYS A CA 1
ATOM 4379 C C . LYS A 1 542 ? 31.756 38.729 30.444 1.00 45.94 542 LYS A C 1
ATOM 4381 O O . LYS A 1 542 ? 32.129 38.809 31.610 1.00 45.94 542 LYS A O 1
ATOM 4386 N N . ILE A 1 543 ? 32.052 37.699 29.662 1.00 49.22 543 ILE A N 1
ATOM 4387 C CA . ILE A 1 543 ? 32.997 36.659 30.065 1.00 49.22 543 ILE A CA 1
ATOM 4388 C C . ILE A 1 543 ? 34.409 37.167 29.772 1.00 49.22 543 ILE A C 1
ATOM 4390 O O . ILE A 1 543 ? 34.760 37.411 28.617 1.00 49.22 543 ILE A O 1
ATOM 4394 N N . LYS A 1 544 ? 35.214 37.344 30.820 1.00 48.69 544 LYS A N 1
ATOM 4395 C CA . LYS A 1 544 ? 36.667 37.487 30.711 1.00 48.69 544 LYS A CA 1
ATOM 4396 C C . LYS A 1 544 ? 37.268 36.107 30.946 1.00 48.69 544 LYS A C 1
ATOM 4398 O O . LYS A 1 544 ? 37.297 35.662 32.082 1.00 48.69 544 LYS A O 1
ATOM 4403 N N . ILE A 1 545 ? 37.714 35.441 29.888 1.00 52.56 545 ILE A N 1
ATOM 4404 C CA . ILE A 1 545 ? 38.640 34.313 30.033 1.00 52.56 545 ILE A CA 1
ATOM 4405 C C . ILE A 1 545 ? 40.038 34.855 29.797 1.00 52.56 545 ILE A C 1
ATOM 4407 O O . ILE A 1 545 ? 40.279 35.481 28.761 1.00 52.56 545 ILE A O 1
ATOM 4411 N N . ALA A 1 546 ? 40.941 34.611 30.739 1.00 56.53 546 ALA A N 1
ATOM 4412 C CA . ALA A 1 546 ? 42.366 34.805 30.526 1.00 56.53 546 ALA A CA 1
ATOM 4413 C C . ALA A 1 546 ? 42.909 33.588 29.761 1.00 56.53 546 ALA A C 1
ATOM 4415 O O . ALA A 1 546 ? 42.653 32.449 30.142 1.00 56.53 546 ALA A O 1
ATOM 4416 N N . GLY A 1 547 ? 43.633 33.798 28.657 1.00 58.47 547 GLY A N 1
ATOM 4417 C CA . GLY A 1 547 ? 44.080 32.691 27.797 1.00 58.47 547 GLY A CA 1
ATOM 4418 C C . GLY A 1 547 ? 45.012 31.677 28.440 1.00 58.47 547 GLY A C 1
ATOM 4419 O O . GLY A 1 547 ? 45.122 30.560 27.940 1.00 58.47 547 GLY A O 1
ATOM 4420 N N . GLU A 1 548 ? 45.591 32.027 29.578 1.00 62.16 548 GLU A N 1
ATOM 4421 C CA . GLU A 1 548 ? 46.402 31.141 30.405 1.00 62.16 548 GLU A CA 1
ATOM 4422 C C . GLU A 1 548 ? 45.569 29.992 31.005 1.00 62.16 548 GLU A C 1
ATOM 4424 O O . GLU A 1 548 ? 46.002 28.842 30.961 1.00 62.16 548 GLU A O 1
ATOM 4429 N N . GLU A 1 549 ? 44.322 30.246 31.422 1.00 67.69 549 GLU A N 1
ATOM 4430 C CA . GLU A 1 549 ? 43.444 29.227 32.027 1.00 67.69 549 GLU A CA 1
ATOM 4431 C C . GLU A 1 549 ? 43.068 28.116 31.035 1.00 67.69 549 GLU A C 1
ATOM 4433 O O . GLU A 1 549 ? 43.017 26.933 31.379 1.00 67.69 549 GLU A O 1
ATOM 4438 N N . LEU A 1 550 ? 42.832 28.474 29.767 1.00 73.31 550 LEU A N 1
ATOM 4439 C CA . LEU A 1 550 ? 42.502 27.494 28.731 1.00 73.31 550 LEU A CA 1
ATOM 4440 C C . LEU A 1 550 ? 43.709 26.613 28.389 1.00 73.31 550 LEU A C 1
ATOM 4442 O O . LEU A 1 550 ? 43.556 25.406 28.188 1.00 73.31 550 LEU A O 1
ATOM 4446 N N . VAL A 1 551 ? 44.903 27.207 28.326 1.00 76.75 551 VAL A N 1
ATOM 4447 C CA . VAL A 1 551 ? 46.148 26.477 28.061 1.00 76.75 551 VAL A CA 1
ATOM 4448 C C . VAL A 1 551 ? 46.422 25.477 29.187 1.00 76.75 551 VAL A C 1
ATOM 4450 O O . VAL A 1 551 ? 46.750 24.319 28.916 1.00 76.75 551 VAL A O 1
ATOM 4453 N N . GLU A 1 552 ? 46.223 25.875 30.443 1.00 78.31 552 GLU A N 1
ATOM 4454 C CA . GLU A 1 552 ? 46.364 24.977 31.592 1.00 78.31 552 GLU A CA 1
ATOM 4455 C C . GLU A 1 552 ? 45.331 23.849 31.592 1.00 78.31 552 GLU A C 1
ATOM 4457 O O . GLU A 1 552 ? 45.694 22.686 31.781 1.00 78.31 552 GLU A O 1
ATOM 4462 N N . ALA A 1 553 ? 44.066 24.151 31.293 1.00 76.06 553 ALA A N 1
ATOM 4463 C CA . ALA A 1 553 ? 43.016 23.139 31.216 1.00 76.06 553 ALA A CA 1
ATOM 4464 C C . ALA A 1 553 ? 43.297 22.098 30.116 1.00 76.06 553 ALA A C 1
ATOM 4466 O O . ALA A 1 553 ? 43.102 20.897 30.319 1.00 76.06 553 ALA A O 1
ATOM 4467 N N . VAL A 1 554 ? 43.795 22.533 28.953 1.00 79.56 554 VAL A N 1
ATOM 4468 C CA . VAL A 1 554 ? 44.191 21.627 27.862 1.00 79.56 554 VAL A CA 1
ATOM 4469 C C . VAL A 1 554 ? 45.402 20.777 28.258 1.00 79.56 554 VAL A C 1
ATOM 4471 O O . VAL A 1 554 ? 45.449 19.584 27.943 1.00 79.56 554 VAL A O 1
ATOM 4474 N N . ARG A 1 555 ? 46.356 21.347 29.003 1.00 82.19 555 ARG A N 1
ATOM 4475 C CA . ARG A 1 555 ? 47.501 20.604 29.547 1.00 82.19 555 ARG A CA 1
ATOM 4476 C C . ARG A 1 555 ? 47.056 19.541 30.558 1.00 82.19 555 ARG A C 1
ATOM 4478 O O . ARG A 1 555 ? 47.557 18.418 30.512 1.00 82.19 555 ARG A O 1
ATOM 4485 N N . ALA A 1 556 ? 46.091 19.859 31.419 1.00 81.69 556 ALA A N 1
ATOM 4486 C CA . ALA A 1 556 ? 45.513 18.906 32.364 1.00 81.69 556 ALA A CA 1
ATOM 4487 C C . ALA A 1 556 ? 44.814 17.742 31.642 1.00 81.69 556 ALA A C 1
ATOM 4489 O O . ALA A 1 556 ? 45.104 16.582 31.939 1.00 81.69 556 ALA A O 1
ATOM 4490 N N . LEU A 1 557 ? 43.991 18.038 30.625 1.00 80.31 557 LEU A N 1
ATOM 4491 C CA . LEU A 1 557 ? 43.346 17.018 29.790 1.00 80.31 557 LEU A CA 1
ATOM 4492 C C . LEU A 1 557 ? 44.373 16.091 29.135 1.00 80.31 557 LEU A C 1
ATOM 4494 O O . LEU A 1 557 ? 44.212 14.872 29.147 1.00 80.31 557 LEU A O 1
ATOM 4498 N N . LYS A 1 558 ? 45.436 16.662 28.557 1.00 84.25 558 LYS A N 1
ATOM 4499 C CA . LYS A 1 558 ? 46.509 15.886 27.932 1.00 84.25 558 LYS A CA 1
ATOM 4500 C C . LYS A 1 558 ? 47.114 14.887 28.915 1.00 84.25 558 LYS A C 1
ATOM 4502 O O . LYS A 1 558 ? 47.238 13.710 28.587 1.00 84.25 558 LYS A O 1
ATOM 4507 N N . ASN A 1 559 ? 47.474 15.349 30.110 1.00 85.06 559 ASN A N 1
ATOM 4508 C CA . ASN A 1 559 ? 48.095 14.501 31.123 1.00 85.06 559 ASN A CA 1
ATOM 4509 C C . ASN A 1 559 ? 47.153 13.378 31.580 1.00 85.06 559 ASN A C 1
ATOM 4511 O O . ASN A 1 559 ? 47.592 12.242 31.756 1.00 85.06 559 ASN A O 1
ATOM 4515 N N . GLU A 1 560 ? 45.860 13.671 31.724 1.00 79.25 560 GLU A N 1
ATOM 4516 C CA . GLU A 1 560 ? 44.856 12.677 32.103 1.00 79.25 560 GLU A CA 1
ATOM 4517 C C . GLU A 1 560 ? 44.680 11.592 31.030 1.00 79.25 560 GLU A C 1
ATOM 4519 O O . GLU A 1 560 ? 44.699 10.401 31.344 1.00 79.25 560 GLU A O 1
ATOM 4524 N N . LEU A 1 561 ? 44.572 11.985 29.757 1.00 68.44 561 LEU A N 1
ATOM 4525 C CA . LEU A 1 561 ? 44.386 11.041 28.653 1.00 68.44 561 LEU A CA 1
ATOM 4526 C C . LEU A 1 561 ? 45.632 10.185 28.394 1.00 68.44 561 LEU A C 1
ATOM 4528 O O . LEU A 1 561 ? 45.500 9.005 28.076 1.00 68.44 561 LEU A O 1
ATOM 4532 N N . ILE A 1 562 ? 46.837 10.737 28.582 1.00 81.25 562 ILE A N 1
ATOM 4533 C CA . ILE A 1 562 ? 48.080 9.951 28.516 1.00 81.25 562 ILE A CA 1
ATOM 4534 C C . ILE A 1 562 ? 48.120 8.927 29.655 1.00 81.25 562 ILE A C 1
ATOM 4536 O O . ILE A 1 562 ? 48.434 7.763 29.418 1.00 81.25 562 ILE A O 1
ATOM 4540 N N . LYS A 1 563 ? 47.743 9.321 30.880 1.00 83.94 563 LYS A N 1
ATOM 4541 C CA . LYS A 1 563 ? 47.697 8.408 32.033 1.00 83.94 563 LYS A CA 1
ATOM 4542 C C . LYS A 1 563 ? 46.713 7.251 31.822 1.00 83.94 563 LYS A C 1
ATOM 4544 O O . LYS A 1 563 ? 46.974 6.146 32.286 1.00 83.94 563 LYS A O 1
ATOM 4549 N N . LYS A 1 564 ? 45.609 7.499 31.113 1.00 73.31 564 LYS A N 1
ATOM 4550 C CA . LYS A 1 564 ? 44.604 6.488 30.743 1.00 73.31 564 LYS A CA 1
ATOM 4551 C C . LYS A 1 564 ? 44.997 5.634 29.528 1.00 73.31 564 LYS A C 1
ATOM 4553 O O . LYS A 1 564 ? 44.264 4.721 29.174 1.00 73.31 564 LYS A O 1
ATOM 4558 N N . GLY A 1 565 ? 46.134 5.912 28.881 1.00 78.19 565 GLY A N 1
ATOM 4559 C CA . GLY A 1 565 ? 46.557 5.226 27.654 1.00 78.19 565 GLY A CA 1
ATOM 4560 C C . GLY A 1 565 ? 45.730 5.590 26.412 1.00 78.19 565 GLY A C 1
ATOM 4561 O O . GLY A 1 565 ? 45.868 4.953 25.373 1.00 78.19 565 GLY A O 1
ATOM 4562 N N . GLU A 1 566 ? 44.884 6.621 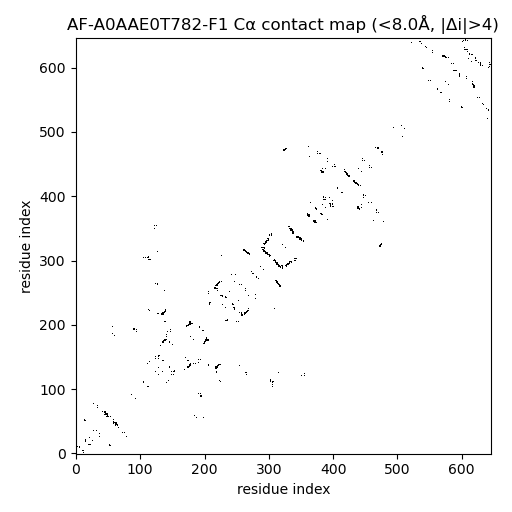26.494 1.00 67.38 566 GLU A N 1
ATOM 4563 C CA . GLU A 1 566 ? 43.948 7.046 25.438 1.00 67.38 566 GLU A CA 1
ATOM 4564 C C . GLU A 1 566 ? 44.533 8.125 24.503 1.00 67.38 566 GLU A C 1
ATOM 4566 O O . GLU A 1 566 ? 43.920 8.526 23.500 1.00 67.38 566 GLU A O 1
ATOM 4571 N N . ALA A 1 567 ? 45.720 8.632 24.837 1.00 75.94 567 ALA A N 1
ATOM 4572 C CA . ALA A 1 567 ? 46.435 9.639 24.069 1.00 75.94 567 ALA A CA 1
ATOM 4573 C C . ALA A 1 567 ? 47.954 9.453 24.164 1.00 75.94 567 ALA A C 1
ATOM 4575 O O . ALA A 1 567 ? 48.482 8.980 25.167 1.00 75.94 567 ALA A O 1
ATOM 4576 N N . THR A 1 568 ? 48.666 9.861 23.114 1.00 86.44 568 THR A N 1
ATOM 4577 C CA . THR A 1 568 ? 50.135 9.875 23.084 1.00 86.44 568 THR A CA 1
ATOM 4578 C C . THR A 1 568 ? 50.675 11.242 23.513 1.00 86.44 568 THR A C 1
ATOM 4580 O O . THR A 1 568 ? 49.932 12.216 23.638 1.00 86.44 568 THR A O 1
ATOM 4583 N N . VAL A 1 569 ? 51.997 11.360 23.674 1.00 85.31 569 VAL A N 1
ATOM 4584 C CA . VAL A 1 569 ? 52.675 12.635 23.994 1.00 85.31 569 VAL A CA 1
ATOM 4585 C C . VAL A 1 569 ? 52.431 13.721 22.928 1.00 85.31 569 VAL A C 1
ATOM 4587 O O . VAL A 1 569 ? 52.561 14.913 23.221 1.00 85.31 569 VAL A O 1
ATOM 4590 N N . LEU A 1 570 ? 52.028 13.336 21.711 1.00 84.38 570 LEU A N 1
ATOM 4591 C CA . LEU A 1 570 ? 51.699 14.250 20.612 1.00 84.38 570 LEU A CA 1
ATOM 4592 C C . LEU A 1 570 ? 50.319 14.910 20.766 1.00 84.38 570 LEU A C 1
ATOM 4594 O O . LEU A 1 570 ? 50.073 15.963 20.178 1.00 84.38 570 LEU A O 1
ATOM 4598 N N . PHE A 1 571 ? 49.431 14.346 21.592 1.00 84.50 571 PHE A N 1
ATOM 4599 C CA . PHE A 1 571 ? 48.109 14.915 21.834 1.00 84.50 571 PHE A CA 1
ATOM 4600 C C . PHE A 1 571 ? 48.214 16.312 22.451 1.00 84.50 571 PHE A C 1
ATOM 4602 O O . PHE A 1 571 ? 48.947 16.521 23.422 1.00 84.50 571 PHE A O 1
ATOM 4609 N N . ALA A 1 572 ? 47.483 17.270 21.874 1.00 82.25 572 ALA A N 1
ATOM 4610 C CA . ALA A 1 572 ? 47.427 18.668 22.296 1.00 82.25 572 ALA A CA 1
ATOM 4611 C C . ALA A 1 572 ? 48.808 19.344 22.444 1.00 82.25 572 ALA A C 1
ATOM 4613 O O . ALA A 1 572 ? 48.966 20.283 23.222 1.00 82.25 572 ALA A O 1
ATOM 4614 N N . LYS A 1 573 ? 49.833 18.861 21.726 1.00 90.19 573 LYS A N 1
ATOM 4615 C CA . LYS A 1 573 ? 51.133 19.532 21.625 1.00 90.19 573 LYS A CA 1
ATOM 4616 C C . LYS A 1 573 ? 51.047 20.604 20.543 1.00 90.19 573 LYS A C 1
ATOM 4618 O O . LYS A 1 573 ? 50.758 20.268 19.401 1.00 90.19 573 LYS A O 1
ATOM 4623 N N . GLU A 1 574 ? 51.243 21.871 20.900 1.00 87.81 574 GLU A N 1
ATOM 4624 C CA . GLU A 1 574 ? 51.187 22.974 19.935 1.00 87.81 574 GLU A CA 1
ATOM 4625 C C . GLU A 1 574 ? 52.325 22.869 18.913 1.00 87.81 574 GLU A C 1
ATOM 4627 O O . GLU A 1 574 ? 53.474 22.633 19.284 1.00 87.81 574 GLU A O 1
ATOM 4632 N N . LYS A 1 575 ? 51.995 23.053 17.630 1.00 86.62 575 LYS A N 1
ATOM 4633 C CA . LYS A 1 575 ? 52.966 23.053 16.524 1.00 86.62 575 LYS A CA 1
ATOM 4634 C C . LYS A 1 575 ? 53.936 24.224 16.617 1.00 86.62 575 LYS A C 1
ATOM 4636 O O . LYS A 1 575 ? 55.121 24.060 16.361 1.00 86.62 575 LYS A O 1
ATOM 4641 N N . ASN A 1 576 ? 53.411 25.388 16.993 1.00 85.50 576 ASN A N 1
ATOM 4642 C CA . ASN A 1 576 ? 54.186 26.568 17.351 1.00 85.50 576 ASN A CA 1
ATOM 4643 C C . ASN A 1 576 ? 53.691 27.042 18.718 1.00 85.50 576 ASN A C 1
ATOM 4645 O O . ASN A 1 576 ? 52.483 27.079 18.948 1.00 85.50 576 ASN A O 1
ATOM 4649 N N . GLU A 1 577 ? 54.609 27.387 19.612 1.00 81.44 577 GLU A N 1
ATOM 4650 C CA . GLU A 1 577 ? 54.273 27.779 20.979 1.00 81.44 577 GLU A CA 1
ATOM 4651 C C . GLU A 1 577 ? 53.450 29.079 21.006 1.00 81.44 577 GLU A C 1
ATOM 4653 O O . GLU A 1 577 ? 53.786 30.060 20.342 1.00 81.44 577 GLU A O 1
ATOM 4658 N N . GLY A 1 578 ? 52.343 29.077 21.751 1.00 79.25 578 GLY A N 1
ATOM 4659 C CA . GLY A 1 578 ? 51.461 30.232 21.924 1.00 79.25 578 GLY A CA 1
ATOM 4660 C C . GLY A 1 578 ? 50.336 30.338 20.889 1.00 79.25 578 GLY A C 1
ATOM 4661 O O . GLY A 1 578 ? 49.560 31.297 20.927 1.00 79.25 578 GLY A O 1
ATOM 4662 N N . VAL A 1 579 ? 50.181 29.366 19.981 1.00 82.31 579 VAL A N 1
ATOM 4663 C CA . VAL A 1 579 ? 49.130 29.409 18.947 1.00 82.31 579 VAL A CA 1
ATOM 4664 C C . VAL A 1 579 ? 47.737 29.288 19.559 1.00 82.31 579 VAL A C 1
ATOM 4666 O O . VAL A 1 579 ? 46.817 29.965 19.097 1.00 82.31 579 VAL A O 1
ATOM 4669 N N . LEU A 1 580 ? 47.552 28.482 20.609 1.00 80.75 580 LEU A N 1
ATOM 4670 C CA . LEU A 1 580 ? 46.247 28.378 21.274 1.00 80.75 580 LEU A CA 1
ATOM 4671 C C . LEU A 1 580 ? 45.855 29.702 21.940 1.00 80.75 580 LEU A C 1
ATOM 4673 O O . LEU A 1 580 ? 44.717 30.156 21.795 1.00 80.75 580 LEU A O 1
ATOM 4677 N N . ALA A 1 581 ? 46.810 30.343 22.616 1.00 80.81 581 ALA A N 1
ATOM 4678 C CA . ALA A 1 581 ? 46.618 31.654 23.224 1.00 80.81 581 ALA A CA 1
ATOM 4679 C C . ALA A 1 581 ? 46.306 32.722 22.162 1.00 80.81 581 ALA A C 1
ATOM 4681 O O . ALA A 1 581 ? 45.387 33.517 22.348 1.00 80.81 581 ALA A O 1
ATOM 4682 N N . GLY A 1 582 ? 46.990 32.691 21.011 1.00 80.31 582 GLY A N 1
ATOM 4683 C CA . GLY A 1 582 ? 46.712 33.579 19.879 1.00 80.31 582 GLY A CA 1
ATOM 4684 C C . GLY A 1 582 ? 45.321 33.372 19.268 1.00 80.31 582 GLY A C 1
ATOM 4685 O O . GLY A 1 582 ? 44.621 34.343 18.976 1.00 80.31 582 GLY A O 1
ATOM 4686 N N . ILE A 1 583 ? 44.871 32.119 19.122 1.00 82.25 583 ILE A N 1
ATOM 4687 C CA . ILE A 1 583 ? 43.505 31.808 18.669 1.00 82.25 583 ILE A CA 1
ATOM 4688 C C . ILE A 1 583 ? 42.479 32.378 19.651 1.00 82.25 583 ILE A C 1
ATOM 4690 O O . ILE A 1 583 ? 41.516 33.013 19.218 1.00 82.25 583 ILE A O 1
ATOM 4694 N N . LEU A 1 584 ? 42.681 32.195 20.958 1.00 80.44 584 LEU A N 1
ATOM 4695 C CA . LEU A 1 584 ? 41.770 32.754 21.950 1.00 80.44 584 LEU A CA 1
ATOM 4696 C C . LEU A 1 584 ? 41.800 34.287 21.940 1.00 80.44 584 LEU A C 1
ATOM 4698 O O . LEU A 1 584 ? 40.740 34.904 21.953 1.00 80.44 584 LEU A O 1
ATOM 4702 N N . GLY A 1 585 ? 42.978 34.904 21.841 1.00 78.12 585 GLY A N 1
ATOM 4703 C CA . GLY A 1 585 ? 43.124 36.356 21.722 1.00 78.12 585 GLY A CA 1
ATOM 4704 C C . GLY A 1 585 ? 42.323 36.921 20.548 1.00 78.12 585 GLY A C 1
ATOM 4705 O O . GLY A 1 585 ? 41.546 37.854 20.725 1.00 78.12 585 GLY A O 1
ATOM 4706 N N . ASN A 1 586 ? 42.395 36.278 19.380 1.00 79.31 586 ASN A N 1
ATOM 4707 C CA . ASN A 1 586 ? 41.606 36.652 18.201 1.00 79.31 586 ASN A CA 1
ATOM 4708 C C . ASN A 1 586 ? 40.090 36.501 18.392 1.00 79.31 586 ASN A C 1
ATOM 4710 O O . ASN A 1 586 ? 39.311 37.226 17.770 1.00 79.31 586 ASN A O 1
ATOM 4714 N N . VAL A 1 587 ? 39.657 35.550 19.219 1.00 80.81 587 VAL A N 1
ATOM 4715 C CA . VAL A 1 587 ? 38.242 35.349 19.565 1.00 80.81 587 VAL A CA 1
ATOM 4716 C C . VAL A 1 587 ? 37.774 36.357 20.621 1.00 80.81 587 VAL A C 1
ATOM 4718 O O . VAL A 1 587 ? 36.607 36.741 20.643 1.00 80.81 587 VAL A O 1
ATOM 4721 N N . MET A 1 588 ? 38.670 36.819 21.487 1.00 75.56 588 MET A N 1
ATOM 4722 C CA . MET A 1 588 ? 38.341 37.740 22.576 1.00 75.56 588 MET A CA 1
ATOM 4723 C C . MET A 1 588 ? 38.611 39.215 22.234 1.00 75.56 588 MET A C 1
ATOM 4725 O O . MET A 1 588 ? 38.268 40.079 23.037 1.00 75.56 588 MET A O 1
ATOM 4729 N N . GLN A 1 589 ? 39.200 39.514 21.069 1.00 79.38 589 GLN A N 1
ATOM 4730 C CA . GLN A 1 589 ? 39.565 40.874 20.659 1.00 79.38 589 GLN A CA 1
ATOM 4731 C C . GLN A 1 589 ? 38.355 41.790 20.424 1.00 79.38 589 GLN A C 1
ATOM 4733 O O . GLN A 1 589 ? 37.251 41.338 20.114 1.00 79.38 589 GLN A O 1
ATOM 4738 N N . THR A 1 590 ? 38.599 43.098 20.487 1.00 77.69 590 THR A N 1
ATOM 4739 C CA . THR A 1 590 ? 37.637 44.151 20.137 1.00 77.69 590 THR A CA 1
ATOM 4740 C C . THR A 1 590 ? 37.984 44.786 18.793 1.00 77.69 590 THR A C 1
ATOM 4742 O O . THR A 1 590 ? 39.148 45.096 18.547 1.00 77.69 590 THR A O 1
ATOM 4745 N N . VAL A 1 591 ? 36.984 45.052 17.953 1.00 67.50 591 VAL A N 1
ATOM 4746 C CA . VAL A 1 591 ? 37.118 45.756 16.671 1.00 67.50 591 VAL A CA 1
ATOM 4747 C C . VAL A 1 591 ? 36.156 46.949 16.677 1.00 67.50 591 VAL A C 1
ATOM 4749 O O . VAL A 1 591 ? 34.975 46.795 16.972 1.00 67.50 591 VAL A O 1
ATOM 4752 N N . PHE A 1 592 ? 36.661 48.154 16.392 1.00 69.62 592 PHE A N 1
ATOM 4753 C CA . PHE A 1 592 ? 35.895 49.416 16.429 1.00 69.62 592 PHE A CA 1
ATOM 4754 C C . PHE A 1 592 ? 35.172 49.701 17.764 1.00 69.62 592 PHE A C 1
ATOM 4756 O O . PHE A 1 592 ? 34.099 50.295 17.783 1.00 69.62 592 PHE A O 1
ATOM 4763 N N . GLY A 1 593 ? 35.766 49.292 18.891 1.00 69.44 593 GLY A N 1
ATOM 4764 C CA . GLY A 1 593 ? 35.222 49.543 20.233 1.00 69.44 593 GLY A CA 1
ATOM 4765 C C . GLY A 1 593 ? 34.168 48.537 20.713 1.00 69.44 593 GLY A C 1
ATOM 4766 O O . GLY A 1 593 ? 33.709 48.651 21.848 1.00 69.44 593 GLY A O 1
ATOM 4767 N N . GLU A 1 594 ? 33.825 47.528 19.906 1.00 70.44 594 GLU A N 1
ATOM 4768 C CA . GLU A 1 594 ? 32.962 46.405 20.295 1.00 70.44 594 GLU A CA 1
ATOM 4769 C C . GLU A 1 594 ? 33.719 45.071 20.207 1.00 70.44 594 GLU A C 1
ATOM 4771 O O . GLU A 1 594 ? 34.657 44.934 19.425 1.00 70.44 594 GLU A O 1
ATOM 4776 N N . ASP A 1 595 ? 33.318 44.064 20.985 1.00 74.00 595 ASP A N 1
ATOM 4777 C CA . ASP A 1 595 ? 33.875 42.710 20.868 1.00 74.00 595 ASP A CA 1
ATOM 4778 C C . ASP A 1 595 ? 33.673 42.161 19.443 1.00 74.00 595 ASP A C 1
ATOM 4780 O O . ASP A 1 595 ? 32.571 42.227 18.893 1.00 74.00 595 ASP A O 1
ATOM 4784 N N . ALA A 1 596 ? 34.718 41.554 18.867 1.00 75.25 596 ALA A N 1
ATOM 4785 C CA . ALA A 1 596 ? 34.678 40.949 17.531 1.00 75.25 596 ALA A CA 1
ATOM 4786 C C . ALA A 1 596 ? 33.576 39.883 17.403 1.00 75.25 596 ALA A C 1
ATOM 4788 O O . ALA A 1 596 ? 32.975 39.714 16.342 1.00 75.25 596 ALA A O 1
ATOM 4789 N N . TYR A 1 597 ? 33.294 39.191 18.507 1.00 77.00 597 TYR A N 1
ATOM 4790 C CA . TYR A 1 597 ? 32.184 38.259 18.658 1.00 77.00 597 TYR A CA 1
ATOM 4791 C C . TYR A 1 597 ? 31.366 38.689 19.872 1.00 77.00 597 TYR A C 1
ATOM 4793 O O . TYR A 1 597 ? 31.901 38.812 20.971 1.00 77.00 597 TYR A O 1
ATOM 4801 N N . LYS A 1 598 ? 30.072 38.955 19.678 1.00 65.38 598 LYS A N 1
ATOM 4802 C CA . LYS A 1 598 ? 29.265 39.729 20.636 1.00 65.38 598 LYS A CA 1
ATOM 4803 C C . LYS A 1 598 ? 28.790 38.906 21.827 1.00 65.38 598 LYS A C 1
ATOM 4805 O O . LYS A 1 598 ? 28.454 39.471 22.865 1.00 65.38 598 LYS A O 1
ATOM 4810 N N . THR A 1 599 ? 28.720 37.588 21.671 1.00 67.56 599 THR A N 1
ATOM 4811 C CA . THR A 1 599 ? 28.167 36.672 22.678 1.00 67.56 599 THR A CA 1
ATOM 4812 C C . THR A 1 599 ? 29.185 35.623 23.114 1.00 67.56 599 THR A C 1
ATOM 4814 O O . THR A 1 599 ? 30.086 35.258 22.356 1.00 67.56 599 THR A O 1
ATOM 4817 N N . ALA A 1 600 ? 29.035 35.119 24.340 1.00 61.94 600 ALA A N 1
ATOM 4818 C CA . ALA A 1 600 ? 29.838 34.013 24.862 1.00 61.94 600 ALA A CA 1
ATOM 4819 C C . ALA A 1 600 ? 29.712 32.758 23.986 1.00 61.94 600 ALA A C 1
ATOM 4821 O O . ALA A 1 600 ? 30.682 32.044 23.739 1.00 61.94 600 ALA A O 1
ATOM 4822 N N . GLU A 1 601 ? 28.510 32.529 23.465 1.00 63.16 601 GLU A N 1
ATOM 4823 C CA . GLU A 1 601 ? 28.189 31.458 22.540 1.00 63.16 601 GLU A CA 1
ATOM 4824 C C . GLU A 1 601 ? 28.984 31.619 21.234 1.00 63.16 601 GLU A C 1
ATOM 4826 O O . GLU A 1 601 ? 29.723 30.712 20.848 1.00 63.16 601 GLU A O 1
ATOM 4831 N N . GLU A 1 602 ? 28.917 32.785 20.582 1.00 61.94 602 GLU A N 1
ATOM 4832 C CA . GLU A 1 602 ? 29.687 33.054 19.358 1.00 61.94 602 GLU A CA 1
ATOM 4833 C C . GLU A 1 602 ? 31.192 32.900 19.583 1.00 61.94 602 GLU A C 1
ATOM 4835 O O . GLU A 1 602 ? 31.869 32.315 18.734 1.00 61.94 602 GLU A O 1
ATOM 4840 N N . LYS A 1 603 ? 31.703 33.359 20.731 1.00 70.50 603 LYS A N 1
ATOM 4841 C CA . LYS A 1 603 ? 33.110 33.202 21.114 1.00 70.50 603 LYS A CA 1
ATOM 4842 C C . LYS A 1 603 ? 33.487 31.726 21.263 1.00 70.50 603 LYS A C 1
ATOM 4844 O O . LYS A 1 603 ? 34.434 31.274 20.625 1.00 70.50 603 LYS A O 1
ATOM 4849 N N . ALA A 1 604 ? 32.720 30.939 22.017 1.00 67.88 604 ALA A N 1
ATOM 4850 C CA . ALA A 1 604 ? 32.979 29.509 22.196 1.00 67.88 604 ALA A CA 1
ATOM 4851 C C . ALA A 1 604 ? 32.929 28.737 20.864 1.00 67.88 604 ALA A C 1
ATOM 4853 O O . ALA A 1 604 ? 33.770 27.877 20.602 1.00 67.88 604 ALA A O 1
ATOM 4854 N N . ALA A 1 605 ? 31.973 29.062 19.993 1.00 65.81 605 ALA A N 1
ATOM 4855 C CA . ALA A 1 605 ? 31.847 28.434 18.684 1.00 65.81 605 ALA A CA 1
ATOM 4856 C C . ALA A 1 605 ? 33.011 28.755 17.744 1.00 65.81 605 ALA A C 1
ATOM 4858 O O . ALA A 1 605 ? 33.534 27.854 17.087 1.00 65.81 605 ALA A O 1
ATOM 4859 N N . HIS A 1 606 ? 33.436 30.019 17.697 1.00 71.06 606 HIS A N 1
ATOM 4860 C CA . HIS A 1 606 ? 34.582 30.423 16.887 1.00 71.06 606 HIS A CA 1
ATOM 4861 C C . HIS A 1 606 ? 35.889 29.858 17.445 1.00 71.06 606 HIS A C 1
ATOM 4863 O O . HIS A 1 606 ? 36.755 29.466 16.668 1.00 71.06 606 HIS A O 1
ATOM 4869 N N . LEU A 1 607 ? 36.004 29.714 18.767 1.00 76.12 607 LEU A N 1
ATOM 4870 C CA . LEU A 1 607 ? 37.128 29.029 19.398 1.00 76.12 607 LEU A CA 1
ATOM 4871 C C . LEU A 1 607 ? 37.217 27.560 18.953 1.00 76.12 607 LEU A C 1
ATOM 4873 O O . LEU A 1 607 ? 38.280 27.127 18.508 1.00 76.12 607 LEU A O 1
ATOM 4877 N N . LEU A 1 608 ? 36.103 26.815 18.980 1.00 74.44 608 LEU A N 1
ATOM 4878 C CA . LEU A 1 608 ? 36.053 25.449 18.438 1.00 74.44 608 LEU A CA 1
ATOM 4879 C C . LEU A 1 608 ? 36.456 25.428 16.961 1.00 74.44 608 LEU A C 1
ATOM 4881 O O . LEU A 1 608 ? 37.303 24.631 16.560 1.00 74.44 608 LEU A O 1
ATOM 4885 N N . TYR A 1 609 ? 35.850 26.303 16.158 1.00 72.62 609 TYR A N 1
ATOM 4886 C CA . TYR A 1 609 ? 36.089 26.355 14.722 1.00 72.62 609 TYR A CA 1
ATOM 4887 C C . TYR A 1 609 ? 37.560 26.614 14.397 1.00 72.62 609 TYR A C 1
ATOM 4889 O O . TYR A 1 609 ? 38.140 25.886 13.597 1.00 72.62 609 TYR A O 1
ATOM 4897 N N . PHE A 1 610 ? 38.189 27.608 15.027 1.00 77.81 610 PHE A N 1
ATOM 4898 C CA . PHE A 1 610 ? 39.582 27.944 14.748 1.00 77.81 610 PHE A CA 1
ATOM 4899 C C . PHE A 1 610 ? 40.556 26.873 15.236 1.00 77.81 610 PHE A C 1
ATOM 4901 O O . PHE A 1 610 ? 41.517 26.591 14.525 1.00 77.81 610 PHE A O 1
ATOM 4908 N N . ILE A 1 611 ? 40.294 26.213 16.369 1.00 77.44 611 ILE A N 1
ATOM 4909 C CA . ILE A 1 611 ? 41.118 25.078 16.813 1.00 77.44 611 ILE A CA 1
ATOM 4910 C C . ILE A 1 611 ? 40.992 23.903 15.831 1.00 77.44 611 ILE A C 1
ATOM 4912 O O . ILE A 1 611 ? 41.993 23.298 15.457 1.00 77.44 611 ILE A O 1
ATOM 4916 N N . VAL A 1 612 ? 39.786 23.585 15.355 1.00 70.50 612 VAL A N 1
ATOM 4917 C CA . VAL A 1 612 ? 39.600 22.479 14.400 1.00 70.50 612 VAL A CA 1
ATOM 4918 C C . VAL A 1 612 ? 40.167 22.823 13.024 1.00 70.50 612 VAL A C 1
ATOM 4920 O O . VAL A 1 612 ? 40.806 21.979 12.406 1.00 70.50 612 VAL A O 1
ATOM 4923 N N . LYS A 1 613 ? 39.960 24.047 12.532 1.00 73.44 613 LYS A N 1
ATOM 4924 C CA . LYS A 1 613 ? 40.369 24.458 11.185 1.00 73.44 613 LYS A CA 1
ATOM 4925 C C . LYS A 1 613 ? 41.864 24.720 11.075 1.00 73.44 613 LYS A C 1
ATOM 4927 O O . LYS A 1 613 ? 42.489 24.258 10.123 1.00 73.44 613 LYS A O 1
ATOM 4932 N N . ASN A 1 614 ? 42.443 25.440 12.031 1.00 78.56 614 ASN A N 1
ATOM 4933 C CA . ASN A 1 614 ? 43.840 25.863 11.940 1.00 78.56 614 ASN A CA 1
ATOM 4934 C C . ASN A 1 614 ? 44.812 24.754 12.363 1.00 78.56 614 ASN A C 1
ATOM 4936 O O . ASN A 1 614 ? 46.016 24.920 12.205 1.00 78.56 614 ASN A O 1
ATOM 4940 N N . HIS A 1 615 ? 44.294 23.629 12.875 1.00 83.38 615 HIS A N 1
ATOM 4941 C CA . HIS A 1 615 ? 45.068 22.467 13.314 1.00 83.38 615 HIS A CA 1
ATOM 4942 C C . HIS A 1 615 ? 46.313 22.855 14.140 1.00 83.38 615 HIS A C 1
ATOM 4944 O O . HIS A 1 615 ? 47.429 22.480 13.752 1.00 83.38 615 HIS A O 1
ATOM 4950 N N . PRO A 1 616 ? 46.149 23.627 15.238 1.00 85.50 616 PRO A N 1
ATOM 4951 C CA . PRO A 1 616 ? 47.262 24.196 15.992 1.00 85.50 616 PRO A CA 1
ATOM 4952 C C . PRO A 1 616 ? 48.098 23.148 16.733 1.00 85.50 616 PRO A C 1
ATOM 4954 O O . PRO A 1 616 ? 49.219 23.453 17.129 1.00 85.50 616 PRO A O 1
ATOM 4957 N N . PHE A 1 617 ? 47.587 21.926 16.907 1.00 88.94 617 PHE A N 1
ATOM 4958 C CA . PHE A 1 617 ? 48.278 20.834 17.586 1.00 88.94 617 PHE A CA 1
ATOM 4959 C C . PHE A 1 617 ? 48.765 19.753 16.613 1.00 88.94 617 PHE A C 1
ATOM 4961 O O . PHE A 1 617 ? 48.155 19.535 15.559 1.00 88.94 617 PHE A O 1
ATOM 4968 N N . ASP A 1 618 ? 49.829 19.044 16.995 1.00 86.69 618 ASP A N 1
ATOM 4969 C CA . ASP A 1 618 ? 50.358 17.871 16.284 1.00 86.69 618 ASP A CA 1
ATOM 4970 C C . ASP A 1 618 ? 49.300 16.761 16.172 1.00 86.69 618 ASP A C 1
ATOM 4972 O O . ASP A 1 618 ? 49.068 16.225 15.090 1.00 86.69 618 ASP A O 1
ATOM 4976 N N . ASP A 1 619 ? 48.593 16.481 17.271 1.00 78.00 619 ASP A N 1
ATOM 4977 C CA . ASP A 1 619 ? 47.452 15.565 17.324 1.00 78.00 619 ASP A CA 1
ATOM 4978 C C . ASP A 1 619 ? 46.371 16.082 18.293 1.00 78.00 619 ASP A C 1
ATOM 4980 O O . ASP A 1 619 ? 46.621 16.892 19.186 1.00 78.00 619 ASP A O 1
ATOM 4984 N N . GLY A 1 620 ? 45.133 15.620 18.125 1.00 81.69 620 GLY A N 1
ATOM 4985 C CA . GLY A 1 620 ? 44.042 15.890 19.058 1.00 81.69 620 GLY A CA 1
ATOM 4986 C C . GLY A 1 620 ? 43.208 17.135 18.762 1.00 81.69 620 GLY A C 1
ATOM 4987 O O . GLY A 1 620 ? 42.283 17.402 19.517 1.00 81.69 620 GLY A O 1
ATOM 4988 N N . ASN A 1 621 ? 43.433 17.846 17.650 1.00 81.06 621 ASN A N 1
ATOM 4989 C CA . ASN A 1 621 ? 42.750 19.110 17.304 1.00 81.06 621 ASN A CA 1
ATOM 4990 C C . ASN A 1 621 ? 41.222 19.093 17.507 1.00 81.06 621 ASN A C 1
ATOM 4992 O O . ASN A 1 621 ? 40.663 19.998 18.122 1.00 81.06 621 ASN A O 1
ATOM 4996 N N . LYS A 1 622 ? 40.538 18.029 17.066 1.00 69.06 622 LYS A N 1
ATOM 4997 C CA . LYS A 1 622 ? 39.082 17.880 17.248 1.00 69.06 622 LYS A CA 1
ATOM 4998 C C . LYS A 1 622 ? 38.682 17.680 18.713 1.00 69.06 622 LYS A C 1
ATOM 5000 O O . LYS A 1 622 ? 37.710 18.272 19.172 1.00 69.06 622 LYS A O 1
ATOM 5005 N N . ARG A 1 623 ? 39.444 16.866 19.449 1.00 74.19 623 ARG A N 1
ATOM 5006 C CA . ARG A 1 623 ? 39.195 16.547 20.863 1.00 74.19 623 ARG A CA 1
ATOM 5007 C C . ARG A 1 623 ? 39.498 17.751 21.759 1.00 74.19 623 ARG A C 1
ATOM 5009 O O . ARG A 1 623 ? 38.671 18.108 22.593 1.00 74.19 623 ARG A O 1
ATOM 5016 N N . THR A 1 624 ? 40.613 18.438 21.521 1.00 75.50 624 THR A N 1
ATOM 5017 C CA . THR A 1 624 ? 40.988 19.669 22.226 1.00 75.50 624 THR A CA 1
ATOM 5018 C C . THR A 1 624 ? 40.030 20.815 21.915 1.00 75.50 624 THR A C 1
ATOM 5020 O O . THR A 1 624 ? 39.632 21.536 22.823 1.00 75.50 624 THR A O 1
ATOM 5023 N N . GLY A 1 625 ? 39.582 20.947 20.661 1.00 73.25 625 GLY A N 1
ATOM 5024 C CA . GLY A 1 625 ? 38.550 21.913 20.288 1.00 73.25 625 GLY A CA 1
ATOM 5025 C C . GLY A 1 625 ? 37.227 21.662 21.017 1.00 73.25 625 GLY A C 1
ATOM 5026 O O . GLY A 1 625 ? 36.644 22.594 21.567 1.00 73.25 625 GLY A O 1
ATOM 5027 N N . ALA A 1 626 ? 36.767 20.408 21.079 1.00 66.94 626 ALA A N 1
ATOM 5028 C CA . ALA A 1 626 ? 35.542 20.041 21.795 1.00 66.94 626 ALA A CA 1
ATOM 5029 C C . ALA A 1 626 ? 35.651 20.287 23.310 1.00 66.94 626 ALA A C 1
ATOM 5031 O O . ALA A 1 626 ? 34.700 20.755 23.938 1.00 66.94 626 ALA A O 1
ATOM 5032 N N . PHE A 1 627 ? 36.822 20.023 23.892 1.00 74.12 627 PHE A N 1
ATOM 5033 C CA . PHE A 1 627 ? 37.104 20.329 25.291 1.00 74.12 627 PHE A CA 1
ATOM 5034 C C . PHE A 1 627 ? 37.109 21.839 25.563 1.00 74.12 627 PHE A C 1
ATOM 5036 O O . PHE A 1 627 ? 36.438 22.292 26.488 1.00 74.12 627 PHE A O 1
ATOM 5043 N N . ALA A 1 628 ? 37.787 22.627 24.722 1.00 71.06 628 ALA A N 1
ATOM 5044 C CA . ALA A 1 628 ? 37.818 24.087 24.816 1.00 71.06 628 ALA A CA 1
ATOM 5045 C C . ALA A 1 628 ? 36.422 24.706 24.649 1.00 71.06 628 ALA A C 1
ATOM 5047 O O . ALA A 1 628 ? 36.073 25.661 25.339 1.00 71.06 628 ALA A O 1
ATOM 5048 N N . PHE A 1 629 ? 35.595 24.125 23.774 1.00 66.94 629 PHE A N 1
ATOM 5049 C CA . PHE A 1 629 ? 34.191 24.492 23.645 1.00 66.94 629 PHE A CA 1
ATOM 5050 C C . PHE A 1 629 ? 33.455 24.258 24.966 1.00 66.94 629 PHE A C 1
ATOM 5052 O O . PHE A 1 629 ? 32.830 25.182 25.481 1.00 66.94 629 PHE A O 1
ATOM 5059 N N . LYS A 1 630 ? 33.551 23.049 25.532 1.00 60.25 630 LYS A N 1
ATOM 5060 C CA . LYS A 1 630 ? 32.826 22.640 26.744 1.00 60.25 630 LYS A CA 1
ATOM 5061 C C . LYS A 1 630 ? 33.233 23.427 27.998 1.00 60.25 630 LYS A C 1
ATOM 5063 O O . LYS A 1 630 ? 32.350 23.746 28.785 1.00 60.25 630 LYS A O 1
ATOM 5068 N N . ASN A 1 631 ? 34.518 23.751 28.157 1.00 55.50 631 ASN A N 1
ATOM 5069 C CA . ASN A 1 631 ? 35.074 24.395 29.357 1.00 55.50 631 ASN A CA 1
ATOM 5070 C C . ASN A 1 631 ? 35.139 25.931 29.308 1.00 55.50 631 ASN A C 1
ATOM 5072 O O . ASN A 1 631 ? 35.694 26.550 30.210 1.00 55.50 631 ASN A O 1
ATOM 5076 N N . HIS A 1 632 ? 34.551 26.572 28.296 1.00 53.97 632 HIS A N 1
ATOM 5077 C CA . HIS A 1 632 ? 34.248 28.004 28.373 1.00 53.97 632 HIS A CA 1
ATOM 5078 C C . HIS A 1 632 ? 33.231 28.220 29.522 1.00 53.97 632 HIS A C 1
ATOM 5080 O O . HIS A 1 632 ? 32.245 27.479 29.542 1.00 53.97 632 HIS A O 1
ATOM 5086 N N . PRO A 1 633 ? 33.405 29.174 30.464 1.00 47.66 633 PRO A N 1
ATOM 5087 C CA . PRO A 1 633 ? 32.443 29.414 31.537 1.00 47.66 633 PRO A CA 1
ATOM 5088 C C . PRO A 1 633 ? 31.067 29.690 30.929 1.00 47.66 633 PRO A C 1
ATOM 5090 O O . PRO A 1 633 ? 30.938 30.504 30.016 1.00 47.66 633 PRO A O 1
ATOM 5093 N N . ARG A 1 634 ? 30.048 28.955 31.370 1.00 49.47 634 ARG A N 1
ATOM 5094 C CA . ARG A 1 634 ? 28.702 28.960 30.787 1.00 49.47 634 ARG A CA 1
ATOM 5095 C C . ARG A 1 634 ? 27.674 28.963 31.905 1.00 49.47 634 ARG A C 1
ATOM 5097 O O . ARG A 1 634 ? 27.782 28.166 32.830 1.00 49.47 634 ARG A O 1
ATOM 5104 N N . ASP A 1 635 ? 26.657 29.803 31.756 1.00 36.38 635 ASP A N 1
ATOM 5105 C CA . ASP A 1 635 ? 25.365 29.571 32.395 1.00 36.38 635 ASP A CA 1
ATOM 5106 C C . ASP A 1 635 ? 24.716 28.360 31.696 1.00 36.38 635 ASP A C 1
ATOM 5108 O O . ASP A 1 635 ? 24.750 28.227 30.467 1.00 36.38 635 ASP A O 1
ATOM 5112 N N . THR A 1 636 ? 24.206 27.411 32.469 1.00 34.25 636 THR A N 1
ATOM 5113 C CA . THR A 1 636 ? 24.068 25.985 32.113 1.00 34.25 636 THR A CA 1
ATOM 5114 C C . THR A 1 636 ? 22.951 25.620 31.118 1.00 34.25 636 THR A C 1
ATOM 5116 O O . THR A 1 636 ? 22.657 24.439 30.955 1.00 34.25 636 THR A O 1
ATOM 5119 N N . HIS A 1 637 ? 22.363 26.564 30.369 1.00 35.62 637 HIS A N 1
ATOM 5120 C CA . HIS A 1 637 ? 21.143 26.288 29.583 1.00 35.62 637 HIS A CA 1
ATOM 5121 C C . HIS A 1 637 ? 21.157 26.537 28.060 1.00 35.62 637 HIS A C 1
ATOM 5123 O O . HIS A 1 637 ? 20.194 26.153 27.400 1.00 35.62 637 HIS A O 1
ATOM 5129 N N . THR A 1 638 ? 22.207 27.087 27.439 1.00 38.94 638 THR A N 1
ATOM 5130 C CA . THR A 1 638 ? 22.091 27.591 26.039 1.00 38.94 638 THR A CA 1
ATOM 5131 C C . THR A 1 638 ? 23.106 27.064 25.019 1.00 38.94 638 THR A C 1
ATOM 5133 O O . THR A 1 638 ? 23.132 27.484 23.861 1.00 38.94 638 THR A O 1
ATOM 5136 N N . THR A 1 639 ? 23.935 26.085 25.365 1.00 38.75 639 THR A N 1
ATOM 5137 C CA . THR A 1 639 ? 25.187 25.864 24.616 1.00 38.75 639 THR A CA 1
ATOM 5138 C C . THR A 1 639 ? 25.145 24.982 23.371 1.00 38.75 639 THR A C 1
ATOM 5140 O O . THR A 1 639 ? 26.171 24.816 22.714 1.00 38.75 639 THR A O 1
ATOM 5143 N N . HIS A 1 640 ? 23.981 24.498 22.944 1.00 41.22 640 HIS A N 1
ATOM 5144 C CA . HIS A 1 640 ? 23.878 23.720 21.699 1.00 41.22 640 HIS A CA 1
ATOM 5145 C C . HIS A 1 640 ? 23.606 24.579 20.447 1.00 41.22 640 HIS A C 1
ATOM 5147 O O . HIS A 1 640 ? 23.632 24.069 19.327 1.00 41.22 640 HIS A O 1
ATOM 5153 N N . ALA A 1 641 ? 23.380 25.889 20.598 1.00 36.91 641 ALA A N 1
ATOM 5154 C CA . ALA A 1 641 ? 23.078 26.786 19.477 1.00 36.91 641 ALA A CA 1
ATOM 5155 C C . ALA A 1 641 ? 24.317 27.406 18.802 1.00 36.91 641 ALA A C 1
ATOM 5157 O O . ALA A 1 641 ? 24.211 27.930 17.696 1.00 36.91 641 ALA A O 1
ATOM 5158 N N . ALA A 1 642 ? 25.491 27.349 19.432 1.00 36.06 642 ALA A N 1
ATOM 5159 C CA . ALA A 1 642 ? 26.596 28.226 19.064 1.00 36.06 642 ALA A CA 1
ATOM 5160 C C . ALA A 1 642 ? 27.442 27.753 17.869 1.00 36.06 642 ALA A C 1
ATOM 5162 O O . ALA A 1 642 ? 27.845 28.578 17.055 1.00 36.06 642 ALA A O 1
ATOM 5163 N N . CYS A 1 643 ? 27.659 26.445 17.678 1.00 35.22 643 CYS A N 1
ATOM 5164 C CA . CYS A 1 643 ? 28.435 25.906 16.542 1.00 35.22 643 CYS A CA 1
ATOM 5165 C C . CYS A 1 643 ? 27.766 26.084 15.162 1.00 35.22 643 CYS A C 1
ATOM 5167 O O . CYS A 1 643 ? 28.143 25.416 14.207 1.00 35.22 643 CYS A O 1
ATOM 5169 N N . ARG A 1 644 ? 26.737 26.931 15.047 1.00 44.69 644 ARG A N 1
ATOM 5170 C CA . ARG A 1 644 ? 25.755 26.913 13.952 1.00 44.69 644 ARG A CA 1
ATOM 5171 C C . ARG A 1 644 ? 25.748 28.171 13.083 1.00 44.69 644 ARG A C 1
ATOM 5173 O O . ARG A 1 644 ? 24.775 28.411 12.375 1.00 44.69 644 ARG A O 1
ATOM 5180 N N . ARG A 1 645 ? 26.826 28.964 13.090 1.00 31.83 645 ARG A N 1
ATOM 5181 C CA . ARG A 1 645 ? 27.032 30.057 12.121 1.00 31.83 645 ARG A CA 1
ATOM 5182 C C . ARG A 1 645 ? 28.492 30.169 11.669 1.00 31.83 645 ARG A C 1
ATOM 5184 O O . ARG A 1 645 ? 29.158 31.138 12.017 1.00 31.83 645 ARG A O 1
ATOM 5191 N N . LYS A 1 646 ? 28.968 29.184 10.903 1.00 29.75 646 LYS A N 1
ATOM 5192 C CA . LYS A 1 646 ? 29.843 29.354 9.725 1.00 29.75 646 LYS A CA 1
ATOM 5193 C C . LYS A 1 646 ? 30.144 28.016 9.070 1.00 29.75 646 LYS A C 1
ATOM 5195 O O . LYS A 1 646 ? 30.498 27.076 9.812 1.00 29.75 646 LYS A O 1
#

Foldseek 3Di:
DQVVCVVVPHHRQQCDDPNVCLDLCNLPDPPDDLQSSLVSPQCNLDCSLVRPRDDNLRNLLSHPDGDPDDDSVVVNVVSVVVVPDDPPDLLVVLVVLVVVVVVVLLPDDPFLFDADLLVLLLLLLQQPDELQWAEEEAAQQLVSNVLSNLVSRQVVCVVPGDDPVSNLNSQVRYAYEHQDSNSLSNNSVSVVSSPRPDHHYDNDDLFADCPCLPAATQEYEYEWTAFADDVFQDGDDPQPFPGRTRLLRVLSSNLSRYDLFHKYKYKYQCCLVDPPPPRSVVSVVCCLQGFFAEKEWEDQQSRAPNDSGGIIITIGGNVVSVQASAHYYHYWPDCQFDSDNVGHGDPDHCSVVVVPALFWDWDDDPVGIAIWGHDLVVLKIKDALVSLCVLLVHDSVLLVVQLVVCVVVPVDDPVVFKDWDWDWDDDPPDTDIDGGIIGIPVSSLSSCCVRPVVSSVVVVVVSNCQSVCCSRHVDGDDVVVVVVVVVVVLVVVVVVLVPDPPVPNDDSVVVVVVCVVCVVVVVLVVCVVVVNDDADDFDQDDDDDQLVVLLVQQVVVQVVCVVVVNDDPQAPAFPDPCVLVVQLCLLQDDDPNAGPQRGLLQSLLSSLVCLLVVVRTSDHSNVSSVVSSVPSDDDPPGRSRRVNDD

Solvent-accessible surface area (backbone atoms only — not comparable to full-atom values): 36355 Å² total; per-residue (Å²): 102,48,71,54,34,41,72,75,73,47,67,53,57,60,43,37,80,94,43,35,70,59,29,71,71,56,61,67,36,86,86,53,50,50,62,58,35,44,57,48,49,53,50,33,43,57,47,45,42,73,45,85,56,46,59,67,70,58,22,60,54,27,56,89,41,78,74,96,68,91,50,37,65,60,51,50,54,52,54,50,58,59,67,71,61,80,87,90,49,61,62,61,52,25,53,49,50,52,51,48,51,62,56,59,56,72,65,74,65,91,81,71,75,72,79,52,67,72,58,46,47,50,41,42,62,74,63,55,69,55,67,89,47,33,35,37,17,71,39,27,49,57,33,60,54,60,54,45,42,52,55,50,33,50,61,76,28,57,92,64,62,70,48,73,66,53,46,52,50,31,54,68,27,39,36,32,20,22,67,45,68,67,36,34,36,47,18,47,53,42,38,36,38,66,68,37,91,73,60,48,63,38,78,37,51,72,61,54,55,64,92,65,65,91,53,66,25,43,30,38,42,39,59,55,61,81,64,55,60,95,88,46,50,77,52,52,88,82,60,92,65,88,59,43,43,46,64,58,48,53,53,51,51,53,63,72,28,37,38,84,72,9,32,30,32,35,42,40,48,42,59,61,81,69,42,82,52,68,61,38,46,52,49,48,53,49,38,60,69,61,15,44,41,36,37,40,38,45,43,61,16,75,39,36,70,73,33,72,66,41,31,26,36,42,30,34,27,38,60,56,30,74,60,18,82,49,61,48,79,45,78,42,81,34,79,28,41,45,59,45,68,79,46,48,79,45,92,55,53,39,59,64,64,78,67,61,62,103,32,69,42,81,44,82,52,99,89,48,75,48,80,31,44,40,37,77,92,74,79,35,36,36,37,36,55,62,56,51,12,61,70,66,73,51,57,46,72,56,44,55,54,44,54,52,49,40,50,75,69,62,76,53,62,66,82,84,36,47,50,76,44,83,43,79,40,76,60,88,95,42,79,45,80,38,79,41,65,29,30,28,47,67,56,53,45,57,46,21,54,76,73,36,49,69,57,26,52,54,49,50,54,48,50,53,49,51,53,50,42,27,71,56,30,72,52,81,86,66,66,63,62,57,50,48,55,47,53,51,48,50,48,52,53,50,53,56,54,71,72,49,61,87,93,67,76,68,59,75,68,54,52,58,49,47,51,61,66,42,50,62,52,55,55,55,50,56,28,50,83,64,77,60,76,72,86,63,81,85,64,79,67,86,80,83,79,61,53,65,60,56,54,51,52,51,51,51,52,41,55,53,33,38,75,70,71,78,38,60,88,49,36,69,33,59,72,50,90,62,48,69,42,50,52,45,47,67,40,68,34,67,55,96,89,38,56,70,41,85,33,60,48,51,28,35,26,50,46,24,48,49,32,49,70,66,46,49,27,75,30,48,29,64,61,52,17,52,49,54,38,68,70,48,93,68,77,95,83,52,84,87,61,32,79,71,81,127